Protein 3CUO (pdb70)

Solvent-accessible surface area: 18666 Å² total; per-residue (Å²): 111,92,42,5,62,75,1,88,96,13,4,138,108,0,4,45,12,0,119,6,0,15,64,22,56,26,1,16,1,0,1,9,2,10,80,47,96,35,11,12,22,20,42,1,26,29,17,6,70,48,65,68,80,28,0,45,96,17,0,35,107,0,93,115,95,27,0,1,46,36,121,199,62,101,113,76,70,33,11,21,29,137,48,142,10,0,53,32,0,1,44,16,0,42,125,54,48,90,80,97,46,0,38,72,2,22,38,20,5,125,123,0,2,58,9,0,109,5,0,14,70,33,68,32,0,12,0,0,0,20,0,16,85,32,121,22,8,38,35,53,61,0,31,170,31,6,69,46,70,72,89,29,0,59,94,24,1,41,138,0,95,116,95,29,4,2,58,42,77,197,66,102,152,100,63,32,23,22,25,124,49,123,8,0,33,34,0,1,44,14,0,38,117,52,58,93,191,46,61,91,18,119,28,20,4,108,26,8,5,28,18,0,121,15,0,22,64,56,94,22,0,5,0,0,19,29,2,17,74,60,98,37,14,28,29,51,64,0,22,174,60,1,59,33,68,66,86,25,0,58,77,7,0,30,109,0,25,53,39,16,0,3,50,29,120,173,81,96,151,173,45,44,17,9,14,110,46,125,1,0,53,33,0,0,56,20,1,106,135,64,75,190,52,72,139,84,77,63,24,3,118,101,1,8,58,18,0,118,24,0,5,85,33,92,27,0,15,0,0,19,38,0,36,64,56,113,30,9,20,27,42,60,0,20,179,58,14,74,24,68,66,103,15,0,64,111,36,0,35,158,0,88,110,84,21,5,0,51,31,139,161,77,72,152,137,88,30,16,35,18,131,46,138,1,0,42,33,0,4,62,28,12,105,147,60

B-factor: mean 52.12, std 10.71, range [20.66, 84.92]

Structure (mmCIF, N/CA/C/O backbone):
data_3CUO
#
_entry.id   3CUO
#
_cell.length_a   39.994
_cell.length_b   39.632
_cell.length_c   56.279
_cell.angle_alpha   95.93
_cell.angle_beta   95.78
_cell.angle_gamma   97.41
#
_symmetry.space_group_name_H-M   'P 1'
#
loop_
_entity.id
_entity.type
_entity.pdbx_description
1 polymer 'Uncharacterized HTH-type transcriptional regulator ygaV'
2 water water
#
loop_
_atom_site.group_PDB
_atom_site.id
_atom_site.type_symbol
_atom_site.label_atom_id
_atom_site.label_alt_id
_atom_site.label_comp_id
_atom_site.label_asym_id
_atom_site.label_entity_id
_atom_site.label_seq_id
_atom_site.pdbx_PDB_ins_code
_atom_site.Cartn_x
_atom_site.Cartn_y
_atom_site.Cartn_z
_atom_site.occupancy
_atom_site.B_iso_or_equiv
_atom_site.auth_seq_id
_atom_site.auth_comp_id
_atom_site.auth_asym_id
_atom_site.auth_atom_id
_atom_site.pdbx_PDB_model_num
ATOM 1 N N . MET A 1 1 ? 3.488 -13.684 8.945 1.00 55.72 1 MET A N 1
ATOM 2 C CA . MET A 1 1 ? 4.139 -13.624 10.327 1.00 56.90 1 MET A CA 1
ATOM 3 C C . MET A 1 1 ? 5.606 -13.109 10.272 1.00 56.34 1 MET A C 1
ATOM 4 O O . MET A 1 1 ? 5.996 -12.220 11.043 1.00 56.19 1 MET A O 1
ATOM 9 N N . THR A 1 2 ? 6.377 -13.603 9.308 1.00 56.02 2 THR A N 1
ATOM 10 C CA . THR A 1 2 ? 7.709 -13.075 9.033 1.00 55.96 2 THR A CA 1
ATOM 11 C C . THR A 1 2 ? 7.661 -11.642 8.549 1.00 55.91 2 THR A C 1
ATOM 12 O O . THR A 1 2 ? 8.509 -10.822 8.965 1.00 56.25 2 THR A O 1
ATOM 16 N N . GLU A 1 3 ? 6.702 -11.317 7.663 1.00 54.22 3 GLU A N 1
ATOM 17 C CA . GLU A 1 3 ? 6.581 -9.946 7.211 1.00 53.64 3 GLU A CA 1
ATOM 18 C C . GLU A 1 3 ? 6.241 -9.073 8.392 1.00 52.03 3 GLU A C 1
ATOM 19 O O . GLU A 1 3 ? 6.726 -7.944 8.518 1.00 50.94 3 GLU A O 1
ATOM 25 N N . LEU A 1 4 ? 5.344 -9.577 9.232 1.00 50.27 4 LEU A N 1
ATOM 26 C CA . LEU A 1 4 ? 4.922 -8.834 10.393 1.00 50.10 4 LEU A CA 1
ATOM 27 C C . LEU A 1 4 ? 6.124 -8.577 11.307 1.00 50.27 4 LEU A C 1
ATOM 28 O O . LEU A 1 4 ? 6.307 -7.455 11.798 1.00 50.06 4 LEU A O 1
ATOM 33 N N . ALA A 1 5 ? 6.925 -9.615 11.559 1.00 50.76 5 ALA A N 1
ATOM 34 C CA . ALA A 1 5 ? 8.071 -9.512 12.456 1.00 51.70 5 ALA A CA 1
ATOM 35 C C . ALA A 1 5 ? 9.156 -8.535 11.905 1.00 53.00 5 ALA A C 1
ATOM 36 O O . ALA A 1 5 ? 9.795 -7.766 12.651 1.00 53.84 5 ALA A O 1
ATOM 38 N N . GLN A 1 6 ? 9.325 -8.479 10.585 1.00 53.31 6 GLN A N 1
ATOM 39 C CA . GLN A 1 6 ? 10.361 -7.597 10.036 1.00 53.52 6 GLN A CA 1
ATOM 40 C C . GLN A 1 6 ? 9.927 -6.149 10.042 1.00 52.63 6 GLN A C 1
ATOM 41 O O . GLN A 1 6 ? 10.748 -5.256 10.288 1.00 52.54 6 GLN A O 1
ATOM 47 N N . LEU A 1 7 ? 8.636 -5.900 9.822 1.00 49.14 7 LEU A N 1
ATOM 48 C CA . LEU A 1 7 ? 8.219 -4.569 9.614 1.00 48.59 7 LEU A CA 1
ATOM 49 C C . LEU A 1 7 ? 7.514 -3.942 10.765 1.00 47.24 7 LEU A C 1
ATOM 50 O O . LEU A 1 7 ? 7.260 -2.736 10.734 1.00 46.45 7 LEU A O 1
ATOM 55 N N . GLN A 1 8 ? 7.092 -4.704 11.764 1.00 46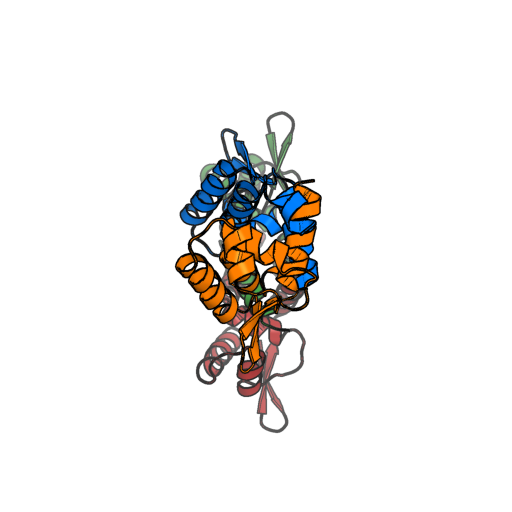.42 8 GLN A N 1
ATOM 56 C CA . GLN A 1 8 ? 6.176 -4.097 12.719 1.00 47.17 8 GLN A CA 1
ATOM 57 C C . GLN A 1 8 ? 6.777 -2.959 13.505 1.00 47.09 8 GLN A C 1
ATOM 58 O O . GLN A 1 8 ? 6.099 -1.963 13.773 1.00 48.09 8 GLN A O 1
ATOM 64 N N . ALA A 1 9 ? 8.050 -3.078 13.877 1.00 47.88 9 ALA A N 1
ATOM 65 C CA . ALA A 1 9 ? 8.729 -1.973 14.586 1.00 48.24 9 ALA A CA 1
ATOM 66 C C . ALA A 1 9 ? 8.880 -0.728 13.727 1.00 48.76 9 ALA A C 1
ATOM 67 O O . ALA A 1 9 ? 9.204 0.323 14.245 1.00 48.40 9 ALA A O 1
ATOM 69 N N . SER A 1 10 ? 8.628 -0.845 12.418 1.00 48.39 10 SER A N 1
ATOM 70 C CA . SER A 1 10 ? 8.778 0.252 11.444 1.00 47.65 10 SER A CA 1
ATOM 71 C C . SER A 1 10 ? 7.468 0.740 10.860 1.00 47.44 10 SER A C 1
ATOM 72 O O . SER A 1 10 ? 7.443 1.611 9.931 1.00 46.24 10 SER A O 1
ATOM 75 N N . ALA A 1 11 ? 6.382 0.160 11.345 1.00 46.95 11 ALA A N 1
ATOM 76 C CA . ALA A 1 11 ? 5.073 0.343 10.703 1.00 46.50 11 ALA A CA 1
ATOM 77 C C . ALA A 1 11 ? 4.603 1.786 10.830 1.00 45.66 11 ALA A C 1
ATOM 78 O O . ALA A 1 11 ? 3.959 2.285 9.974 1.00 41.44 11 ALA A O 1
ATOM 80 N N . GLU A 1 12 ? 5.015 2.491 11.884 1.00 45.96 12 GLU A N 1
ATOM 81 C CA . GLU A 1 12 ? 4.546 3.841 12.069 1.00 48.54 12 GLU A CA 1
ATOM 82 C C . GLU A 1 12 ? 5.324 4.765 11.097 1.00 48.16 12 GLU A C 1
ATOM 83 O O . GLU A 1 12 ? 4.757 5.673 10.477 1.00 46.91 12 GLU A O 1
ATOM 89 N N . GLN A 1 13 ? 6.608 4.495 10.920 1.00 48.20 13 GLN A N 1
ATOM 90 C CA . GLN A 1 13 ? 7.354 5.272 9.969 1.00 49.09 13 GLN A CA 1
ATOM 91 C C . GLN A 1 13 ? 7.001 4.909 8.509 1.00 47.06 13 GLN A C 1
ATOM 92 O O . GLN A 1 13 ? 6.948 5.777 7.661 1.00 46.48 13 GLN A O 1
ATOM 98 N N . ALA A 1 14 ? 6.838 3.617 8.241 1.00 45.09 14 ALA A N 1
ATOM 99 C CA . ALA A 1 14 ? 6.383 3.144 6.959 1.00 44.68 14 ALA A CA 1
ATOM 100 C C . ALA A 1 14 ? 5.033 3.805 6.560 1.00 42.74 14 ALA A C 1
ATOM 101 O O . ALA A 1 14 ? 4.924 4.254 5.469 1.00 43.13 14 ALA A O 1
ATOM 103 N N . ALA A 1 15 ? 4.021 3.802 7.436 1.00 41.94 15 ALA A N 1
ATOM 104 C CA . ALA A 1 15 ? 2.739 4.437 7.208 1.00 42.16 15 ALA A CA 1
ATOM 105 C C . ALA A 1 15 ? 2.823 5.926 6.920 1.00 41.26 15 ALA A C 1
ATOM 106 O O . ALA A 1 15 ? 2.067 6.481 6.080 1.00 42.66 15 ALA A O 1
ATOM 108 N N . ALA A 1 16 ? 3.673 6.599 7.679 1.00 42.55 16 ALA A N 1
ATOM 109 C CA . ALA A 1 16 ? 3.978 8.002 7.503 1.00 41.35 16 ALA A CA 1
ATOM 110 C C . ALA A 1 16 ? 4.590 8.324 6.128 1.00 41.71 16 ALA A C 1
ATOM 111 O O . ALA A 1 16 ? 4.237 9.302 5.504 1.00 41.57 16 ALA A O 1
ATOM 113 N N . LEU A 1 17 ? 5.551 7.514 5.697 1.00 41.41 17 LEU A N 1
ATOM 114 C CA . LEU A 1 17 ? 6.109 7.631 4.383 1.00 40.80 17 LEU A CA 1
ATOM 115 C C . LEU A 1 17 ? 5.026 7.466 3.304 1.00 39.58 17 LEU A C 1
ATOM 116 O O . LEU A 1 17 ? 4.917 8.281 2.407 1.00 36.82 17 LEU A O 1
ATOM 121 N N . LEU A 1 18 ? 4.192 6.428 3.398 1.00 39.10 18 LEU A N 1
ATOM 122 C CA . LEU A 1 18 ? 3.168 6.213 2.418 1.00 39.37 18 LEU A CA 1
ATOM 123 C C . LEU A 1 18 ? 2.171 7.360 2.448 1.00 39.59 18 LEU A C 1
ATOM 124 O O . LEU A 1 18 ? 1.713 7.866 1.427 1.00 40.05 18 LEU A O 1
ATOM 129 N N . LYS A 1 19 ? 1.849 7.828 3.625 1.00 42.21 19 LYS A N 1
ATOM 130 C CA . LYS A 1 19 ? 0.884 8.923 3.714 1.00 42.71 19 LYS A CA 1
ATOM 131 C C . LYS A 1 19 ? 1.391 10.199 3.061 1.00 43.69 19 LYS A C 1
ATOM 132 O O . LYS A 1 19 ? 0.620 10.878 2.361 1.00 43.74 19 LYS A O 1
ATOM 138 N N . ALA A 1 20 ? 2.696 10.514 3.241 1.00 42.67 20 ALA A N 1
ATOM 139 C CA . ALA A 1 20 ? 3.269 11.671 2.591 1.00 42.32 20 ALA A CA 1
ATOM 140 C C . ALA A 1 20 ? 3.312 11.604 1.060 1.00 42.14 20 ALA A C 1
ATOM 141 O O . ALA A 1 20 ? 3.393 12.631 0.385 1.00 42.60 20 ALA A O 1
ATOM 143 N N . MET A 1 21 ? 3.381 10.399 0.515 1.00 42.12 21 MET A N 1
ATOM 144 C CA . MET A 1 21 ? 3.431 10.212 -0.902 1.00 40.94 21 MET A CA 1
ATOM 145 C C . MET A 1 21 ? 2.010 10.043 -1.477 1.00 43.04 21 MET A C 1
ATOM 146 O O . MET A 1 21 ? 1.867 10.008 -2.674 1.00 44.38 21 MET A O 1
ATOM 151 N N . SER A 1 22 ? 0.971 9.944 -0.648 1.00 42.31 22 SER A N 1
ATOM 152 C CA . SER A 1 22 ? -0.374 9.515 -1.121 1.00 41.85 22 SER A CA 1
ATOM 153 C C . SER A 1 22 ? -1.261 10.576 -1.745 1.00 43.12 22 SER A C 1
ATOM 154 O O . SER A 1 22 ? -2.456 10.580 -1.533 1.00 42.23 22 SER A O 1
ATOM 157 N N . HIS A 1 23 ? -0.660 11.439 -2.572 1.00 43.51 23 HIS A N 1
ATOM 158 C CA . HIS A 1 23 ? -1.362 12.492 -3.318 1.00 43.33 23 HIS A CA 1
ATOM 159 C C . HIS A 1 23 ? -0.862 12.379 -4.745 1.00 43.43 23 HIS A C 1
ATOM 160 O O . HIS A 1 23 ? 0.317 12.100 -4.938 1.00 42.36 23 HIS A O 1
ATOM 167 N N . PRO A 1 24 ? -1.791 12.405 -5.740 1.00 42.61 24 PRO A N 1
ATOM 168 C CA . PRO A 1 24 ? -1.331 12.187 -7.090 1.00 42.81 24 PRO A CA 1
ATOM 169 C C . PRO A 1 24 ? -0.289 13.203 -7.593 1.00 41.27 24 PRO A C 1
ATOM 170 O O . PRO A 1 24 ? 0.627 12.846 -8.321 1.00 41.70 24 PRO A O 1
ATOM 174 N N . LYS A 1 25 ? -0.467 14.459 -7.253 1.00 41.62 25 LYS A N 1
ATOM 175 C CA . LYS A 1 25 ? 0.418 15.511 -7.713 1.00 41.23 25 LYS A CA 1
ATOM 176 C C . LYS A 1 25 ? 1.778 15.415 -6.994 1.00 40.76 25 LYS A C 1
ATOM 177 O O . LYS A 1 25 ? 2.804 15.707 -7.589 1.00 40.51 25 LYS A O 1
ATOM 183 N N . ARG A 1 26 ? 1.770 14.971 -5.736 1.00 40.61 26 ARG A N 1
ATOM 184 C CA . ARG A 1 26 ? 3.011 14.642 -5.047 1.00 40.05 26 ARG A CA 1
ATOM 185 C C . ARG A 1 26 ? 3.746 13.486 -5.738 1.00 37.99 26 ARG A C 1
ATOM 186 O O . ARG A 1 26 ? 4.924 13.524 -5.865 1.00 36.39 26 ARG A O 1
ATOM 194 N N . LEU A 1 27 ? 3.044 12.496 -6.266 1.00 38.06 27 LEU A N 1
ATOM 195 C CA . LEU A 1 27 ? 3.715 11.450 -7.025 1.00 38.65 27 LEU A CA 1
ATOM 196 C C . LEU A 1 27 ? 4.321 11.959 -8.296 1.00 39.30 27 LEU A C 1
ATOM 197 O O . LEU A 1 27 ? 5.418 11.547 -8.644 1.00 42.80 27 LEU A O 1
ATOM 202 N N . LEU A 1 28 ? 3.618 12.810 -9.017 1.00 39.50 28 LEU A N 1
ATOM 203 C CA . LEU A 1 28 ? 4.199 13.416 -10.254 1.00 39.65 28 LEU A CA 1
ATOM 204 C C . LEU A 1 28 ? 5.426 14.213 -9.933 1.00 38.89 28 LEU A C 1
ATOM 205 O O . LEU A 1 28 ? 6.450 14.137 -10.621 1.00 41.63 28 LEU A O 1
ATOM 210 N N . ILE A 1 29 ? 5.368 14.942 -8.833 1.00 38.94 29 ILE A N 1
ATOM 211 C CA . ILE A 1 29 ? 6.548 15.740 -8.347 1.00 38.71 29 ILE A CA 1
ATOM 212 C C . ILE A 1 29 ? 7.747 14.847 -8.116 1.00 39.18 29 ILE A C 1
ATOM 213 O O . ILE A 1 29 ? 8.892 15.129 -8.609 1.00 41.07 29 ILE A O 1
ATOM 218 N N . LEU A 1 30 ? 7.532 13.816 -7.320 1.00 40.27 30 LEU A N 1
ATOM 219 C CA . LEU A 1 30 ? 8.580 12.822 -6.995 1.00 41.61 30 LEU A CA 1
ATOM 220 C C . LEU A 1 30 ? 9.071 12.102 -8.228 1.00 42.80 30 LEU A C 1
ATOM 221 O O . LEU A 1 30 ? 10.258 11.942 -8.361 1.00 44.72 30 LEU A O 1
ATOM 226 N N . CYS A 1 31 ? 8.190 11.789 -9.190 1.00 46.47 31 CYS A N 1
ATOM 227 C CA . CYS A 1 31 ? 8.645 11.246 -10.484 1.00 47.33 31 CYS A CA 1
ATOM 228 C C . CYS A 1 31 ? 9.518 12.225 -11.239 1.00 48.77 31 CYS A C 1
ATOM 229 O O . CYS A 1 31 ? 10.571 11.826 -11.768 1.00 50.34 31 CYS A O 1
ATOM 232 N N . MET A 1 32 ? 9.057 13.482 -11.370 1.00 48.38 32 MET A N 1
ATOM 233 C CA . MET A 1 32 ? 9.876 14.510 -12.010 1.00 47.99 32 MET A CA 1
ATOM 234 C C . MET A 1 32 ? 11.205 14.692 -11.317 1.00 48.33 32 MET A C 1
ATOM 235 O O . MET A 1 32 ? 12.243 14.973 -11.952 1.00 47.83 32 MET A O 1
ATOM 240 N N . LEU A 1 33 ? 11.210 14.621 -9.995 1.00 47.08 33 LEU A N 1
ATOM 241 C CA . LEU A 1 33 ? 12.469 14.821 -9.303 1.00 48.01 33 LEU A CA 1
ATOM 242 C C . LEU A 1 33 ? 13.415 13.643 -9.446 1.00 49.13 33 LEU A C 1
ATOM 243 O O . LEU A 1 33 ? 14.600 13.822 -9.268 1.00 49.71 33 LEU A O 1
ATOM 248 N N . SER A 1 34 ? 12.919 12.430 -9.713 1.00 52.12 34 SER A N 1
ATOM 249 C CA . SER A 1 34 ? 13.823 11.270 -9.836 1.00 54.21 34 SER A CA 1
ATOM 250 C C . SER A 1 34 ? 14.893 11.526 -10.879 1.00 54.90 34 SER A C 1
ATOM 251 O O . SER A 1 34 ? 14.606 11.877 -12.040 1.00 55.78 34 SER A O 1
ATOM 254 N N . GLY A 1 35 ? 16.136 11.364 -10.469 1.00 56.49 35 GLY A N 1
ATOM 255 C CA . GLY A 1 35 ? 17.266 11.558 -11.357 1.00 57.52 35 GLY A CA 1
ATOM 256 C C . GLY A 1 35 ? 17.632 12.999 -11.601 1.00 59.26 35 GLY A C 1
ATOM 257 O O . GLY A 1 35 ? 18.716 13.289 -12.167 1.00 60.58 35 GLY A O 1
ATOM 258 N N . SER A 1 36 ? 16.778 13.924 -11.160 1.00 59.60 36 SER A N 1
ATOM 259 C CA . SER A 1 36 ? 16.835 15.299 -11.669 1.00 59.16 36 SER A CA 1
ATOM 260 C C . SER A 1 36 ? 16.848 16.263 -10.542 1.00 58.26 36 SER A C 1
ATOM 261 O O . SER A 1 36 ? 15.933 17.069 -10.390 1.00 57.87 36 SER A O 1
ATOM 264 N N . PRO A 1 37 ? 17.935 16.234 -9.778 1.00 57.87 37 PRO A N 1
ATOM 265 C CA . PRO A 1 37 ? 18.010 16.985 -8.570 1.00 56.55 37 PRO A CA 1
ATOM 266 C C . PRO A 1 37 ? 18.167 18.441 -8.951 1.00 54.67 37 PRO A C 1
ATOM 267 O O . PRO A 1 37 ? 18.584 18.745 -10.062 1.00 56.81 37 PRO A O 1
ATOM 271 N N . GLY A 1 38 ? 17.810 19.325 -8.042 1.00 51.33 38 GLY A N 1
ATOM 272 C CA . GLY A 1 38 ? 17.901 20.705 -8.266 1.00 48.58 38 GLY A CA 1
ATOM 273 C C . GLY A 1 38 ? 16.849 21.125 -9.263 1.00 46.46 38 GLY A C 1
ATOM 274 O O . GLY A 1 38 ? 17.135 21.850 -10.201 1.00 45.97 38 GLY A O 1
ATOM 275 N N . THR A 1 39 ? 15.616 20.737 -9.020 1.00 45.20 39 THR A N 1
ATOM 276 C CA . THR A 1 39 ? 14.529 21.228 -9.868 1.00 45.05 39 THR A CA 1
ATOM 277 C C . THR A 1 39 ? 13.740 22.300 -9.126 1.00 44.31 39 THR A C 1
ATOM 278 O O . THR A 1 39 ? 13.354 22.129 -7.972 1.00 44.07 39 THR A O 1
ATOM 282 N N . SER A 1 40 ? 13.426 23.362 -9.829 1.00 44.22 40 SER A N 1
ATOM 283 C CA . SER A 1 40 ? 12.674 24.476 -9.260 1.00 45.58 40 SER A CA 1
ATOM 284 C C . SER A 1 40 ? 11.163 24.271 -9.095 1.00 45.03 40 SER A C 1
ATOM 285 O O . SER A 1 40 ? 10.529 23.475 -9.762 1.00 44.74 40 SER A O 1
ATOM 288 N N . ALA A 1 41 ? 10.574 25.013 -8.165 1.00 45.12 41 ALA A N 1
ATOM 289 C CA . ALA A 1 41 ? 9.113 25.027 -8.004 1.00 44.45 41 ALA A CA 1
ATOM 290 C C . ALA A 1 41 ? 8.307 25.387 -9.258 1.00 43.65 41 ALA A C 1
ATOM 291 O O . ALA A 1 41 ? 7.267 24.802 -9.534 1.00 43.73 41 ALA A O 1
ATOM 293 N N . GLY A 1 42 ? 8.748 26.395 -10.014 1.00 43.00 42 GLY A N 1
ATOM 294 C CA . GLY A 1 42 ? 8.076 26.766 -11.238 1.00 43.01 42 GLY A CA 1
ATOM 295 C C . GLY A 1 42 ? 8.000 25.657 -12.284 1.00 41.47 42 GLY A C 1
ATOM 296 O O . GLY A 1 42 ? 7.017 25.528 -12.942 1.00 39.03 42 GLY A O 1
ATOM 297 N N . GLU A 1 43 ? 9.052 24.856 -12.447 1.00 41.71 43 GLU A N 1
ATOM 298 C CA . GLU A 1 43 ? 8.975 23.700 -13.380 1.00 42.95 43 GLU A CA 1
ATOM 299 C C . GLU A 1 43 ? 7.950 22.673 -12.850 1.00 41.76 43 GLU A C 1
ATOM 300 O O . GLU A 1 43 ? 7.124 22.119 -13.595 1.00 43.60 43 GLU A O 1
ATOM 306 N N . LEU A 1 44 ? 7.934 22.480 -11.546 1.00 41.54 44 LEU A N 1
ATOM 307 C CA . LEU A 1 44 ? 7.052 21.453 -10.932 1.00 42.81 44 LEU A CA 1
ATOM 308 C C . LEU A 1 44 ? 5.602 21.941 -10.997 1.00 43.89 44 LEU A C 1
ATOM 309 O O . LEU A 1 44 ? 4.640 21.185 -11.250 1.00 44.42 44 LEU A O 1
ATOM 314 N N . THR A 1 45 ? 5.438 23.247 -10.823 1.00 45.50 45 THR A N 1
ATOM 315 C CA . THR A 1 45 ? 4.139 23.878 -10.946 1.00 45.40 45 THR A CA 1
ATOM 316 C C . THR A 1 45 ? 3.626 23.587 -12.296 1.00 46.72 45 THR A C 1
ATOM 317 O O . THR A 1 45 ? 2.485 23.214 -12.471 1.00 45.86 45 THR A O 1
ATOM 321 N N . ARG A 1 46 ? 4.475 23.775 -13.287 1.00 50.26 46 ARG A N 1
ATOM 322 C CA . ARG A 1 46 ? 4.030 23.551 -14.646 1.00 51.49 46 ARG A CA 1
ATOM 323 C C . ARG A 1 46 ? 3.633 22.126 -14.959 1.00 52.32 46 ARG A C 1
ATOM 324 O O . ARG A 1 46 ? 2.867 21.913 -15.867 1.00 55.08 46 ARG A O 1
ATOM 332 N N . ILE A 1 47 ? 4.169 21.135 -14.244 1.00 52.58 47 ILE A N 1
ATOM 333 C CA . ILE A 1 47 ? 3.894 19.737 -14.557 1.00 52.66 47 ILE A CA 1
ATOM 334 C C . ILE A 1 47 ? 2.791 19.113 -13.682 1.00 52.14 47 ILE A C 1
ATOM 335 O O . ILE A 1 47 ? 2.167 18.163 -14.097 1.00 52.94 47 ILE A O 1
ATOM 340 N N . THR A 1 48 ? 2.545 19.657 -12.495 1.00 51.23 48 THR A N 1
ATOM 341 C CA . THR A 1 48 ? 1.425 19.243 -11.663 1.00 49.93 48 THR A CA 1
ATOM 342 C C . THR A 1 48 ? 0.099 19.832 -12.097 1.00 50.42 48 THR A C 1
ATOM 343 O O . THR A 1 48 ? -0.963 19.326 -11.706 1.00 51.36 48 THR A O 1
ATOM 347 N N . GLY A 1 49 ? 0.148 20.924 -12.853 1.00 49.28 49 GLY A N 1
ATOM 348 C CA . GLY A 1 49 ? -1.047 21.708 -13.167 1.00 49.28 49 GLY A CA 1
ATOM 349 C C . GLY A 1 49 ? -1.573 22.499 -11.963 1.00 48.63 49 GLY A C 1
ATOM 350 O O . GLY A 1 49 ? -2.622 23.124 -12.034 1.00 47.87 49 GLY A O 1
ATOM 351 N N . LEU A 1 50 ? -0.862 22.475 -10.846 1.00 48.55 50 LEU A N 1
ATOM 352 C CA . LEU A 1 50 ? -1.254 23.245 -9.665 1.00 47.91 50 LEU A CA 1
ATOM 353 C C . LEU A 1 50 ? -0.738 24.640 -9.685 1.00 47.38 50 LEU A C 1
ATOM 354 O O . LEU A 1 50 ? 0.181 24.957 -10.448 1.00 47.00 50 LEU A O 1
ATOM 359 N N . SER A 1 51 ? -1.279 25.451 -8.765 1.00 46.48 51 SER A N 1
ATOM 360 C CA . SER A 1 51 ? -0.898 26.844 -8.597 1.00 45.74 51 SER A CA 1
ATOM 361 C C . SER A 1 51 ? 0.527 26.842 -8.042 1.00 45.38 51 SER A C 1
ATOM 362 O O . SER A 1 51 ? 0.977 25.818 -7.479 1.00 42.38 51 SER A O 1
ATOM 365 N N . ALA A 1 52 ? 1.218 27.954 -8.172 1.00 44.15 52 ALA A N 1
ATOM 366 C CA . ALA A 1 52 ? 2.585 28.043 -7.720 1.00 44.82 52 ALA A CA 1
ATOM 367 C C . ALA A 1 52 ? 2.609 27.868 -6.240 1.00 44.78 52 ALA A C 1
ATOM 368 O O . ALA A 1 52 ? 3.467 27.191 -5.699 1.00 43.20 52 ALA A O 1
ATOM 370 N N . SER A 1 53 ? 1.653 28.498 -5.573 1.00 44.21 53 SER A N 1
ATOM 371 C CA . SER A 1 53 ? 1.595 28.424 -4.133 1.00 44.02 53 SER A CA 1
ATOM 372 C C . SER A 1 53 ? 1.314 26.999 -3.635 1.00 42.38 53 SER A C 1
ATOM 373 O O . SER A 1 53 ? 1.983 26.542 -2.716 1.00 41.51 53 SER A O 1
ATOM 376 N N . ALA A 1 54 ? 0.382 26.284 -4.269 1.00 42.08 54 ALA A N 1
ATOM 377 C CA . ALA A 1 54 ? -0.005 24.936 -3.908 1.00 41.67 54 ALA A CA 1
ATOM 378 C C . ALA A 1 54 ? 1.177 23.983 -4.084 1.00 42.24 54 ALA A C 1
ATOM 379 O O . ALA A 1 54 ? 1.411 23.149 -3.241 1.00 42.09 54 ALA A O 1
ATOM 381 N N . THR A 1 55 ? 1.946 24.151 -5.149 1.00 42.15 55 THR A N 1
ATOM 382 C CA . THR A 1 55 ? 3.144 23.368 -5.384 1.00 42.36 55 THR A CA 1
ATOM 383 C C . THR A 1 55 ? 4.137 23.571 -4.292 1.00 41.66 55 THR A C 1
ATOM 384 O O . THR A 1 55 ? 4.669 22.623 -3.736 1.00 42.28 55 THR A O 1
ATOM 388 N N . SER A 1 56 ? 4.392 24.829 -3.944 1.00 42.81 56 SER A N 1
ATOM 389 C CA . SER A 1 56 ? 5.365 25.131 -2.902 1.00 43.45 56 SER A CA 1
ATOM 390 C C . SER A 1 56 ? 4.945 24.601 -1.537 1.00 42.88 56 SER A C 1
ATOM 391 O O . SER A 1 56 ? 5.799 24.171 -0.739 1.00 41.65 56 SER A O 1
ATOM 394 N N . GLN A 1 57 ? 3.636 24.574 -1.267 1.00 42.39 57 GLN A N 1
ATOM 395 C CA . GLN A 1 57 ? 3.143 23.978 -0.009 1.00 43.08 57 GLN A CA 1
ATOM 396 C C . GLN A 1 57 ? 3.347 22.502 0.018 1.00 41.22 57 GLN A C 1
ATOM 397 O O . GLN A 1 57 ? 3.742 22.013 1.024 1.00 40.87 57 GLN A O 1
ATOM 403 N N . HIS A 1 58 ? 3.027 21.792 -1.060 1.00 39.75 58 HIS A N 1
ATOM 404 C CA . HIS A 1 58 ? 3.313 20.354 -1.151 1.00 39.86 58 HIS A CA 1
ATOM 405 C C . HIS A 1 58 ? 4.835 20.144 -0.927 1.00 38.27 58 HIS A C 1
ATOM 406 O O . HIS A 1 58 ? 5.244 19.336 -0.126 1.00 39.92 58 HIS A O 1
ATOM 413 N N . LEU A 1 59 ? 5.662 20.880 -1.631 1.00 38.10 59 LEU A N 1
ATOM 414 C CA . LEU A 1 59 ? 7.127 20.752 -1.447 1.00 38.92 59 LEU A CA 1
ATOM 415 C C . LEU A 1 59 ? 7.625 20.932 -0.006 1.00 38.41 59 LEU A C 1
ATOM 416 O O . LEU A 1 59 ? 8.467 20.155 0.444 1.00 39.79 59 LEU A O 1
ATOM 421 N N . ALA A 1 60 ? 7.135 21.974 0.673 1.00 39.36 60 ALA A N 1
ATOM 422 C CA . ALA A 1 60 ? 7.498 22.282 2.071 1.00 40.85 60 ALA A CA 1
ATOM 423 C C . ALA A 1 60 ? 7.084 21.185 2.983 1.00 40.70 60 ALA A C 1
ATOM 424 O O . ALA A 1 60 ? 7.863 20.714 3.829 1.00 39.39 60 ALA A O 1
ATOM 426 N N . ARG A 1 61 ? 5.874 20.663 2.752 1.00 40.79 61 ARG A N 1
ATOM 427 C CA . ARG A 1 61 ? 5.417 19.551 3.543 1.00 41.35 61 ARG A CA 1
ATOM 428 C C . ARG A 1 61 ? 6.219 18.271 3.270 1.00 39.80 61 ARG A C 1
ATOM 429 O O . ARG A 1 61 ? 6.553 17.583 4.203 1.00 39.88 61 ARG A O 1
ATOM 437 N N . MET A 1 62 ? 6.528 17.947 2.021 1.00 38.29 62 MET A N 1
ATOM 438 C CA . MET A 1 62 ? 7.333 16.762 1.754 1.00 39.19 62 MET A CA 1
ATOM 439 C C . MET A 1 62 ? 8.761 16.876 2.318 1.00 37.33 62 MET A C 1
ATOM 440 O O . MET A 1 62 ? 9.341 15.895 2.739 1.00 36.72 62 MET A O 1
ATOM 445 N N . ARG A 1 63 ? 9.306 18.078 2.341 1.00 37.54 63 ARG A N 1
ATOM 446 C CA . ARG A 1 63 ? 10.659 18.317 2.938 1.00 38.36 63 ARG A CA 1
ATOM 447 C C . ARG A 1 63 ? 10.592 18.047 4.431 1.00 39.21 63 ARG A C 1
ATOM 448 O O . ARG A 1 63 ? 11.432 17.360 4.987 1.00 38.15 63 ARG A O 1
ATOM 456 N N . ASP A 1 64 ? 9.587 18.635 5.070 1.00 41.48 64 ASP A N 1
ATOM 457 C CA . ASP A 1 64 ? 9.294 18.384 6.486 1.00 43.46 64 ASP A CA 1
ATOM 458 C C . ASP A 1 64 ? 9.070 16.928 6.818 1.00 43.17 64 ASP A C 1
ATOM 459 O O . ASP A 1 64 ? 9.410 16.527 7.874 1.00 44.04 64 ASP A O 1
ATOM 464 N N . GLU A 1 65 ? 8.552 16.155 5.887 1.00 43.83 65 GLU A N 1
ATOM 465 C CA . GLU A 1 65 ? 8.373 14.732 6.072 1.00 44.02 65 GLU A CA 1
ATOM 466 C C . GLU A 1 65 ? 9.595 13.856 5.685 1.00 43.21 65 GLU A C 1
ATOM 467 O O . GLU A 1 65 ? 9.567 12.615 5.834 1.00 42.16 65 GLU A O 1
ATOM 473 N N . GLY A 1 66 ? 10.663 14.490 5.194 1.00 40.51 66 GLY A N 1
ATOM 474 C CA . GLY A 1 66 ? 11.941 13.825 4.984 1.00 39.18 66 GLY A CA 1
ATOM 475 C C . GLY A 1 66 ? 12.117 13.266 3.610 1.00 38.51 66 GLY A C 1
ATOM 476 O O . GLY A 1 66 ? 13.132 12.669 3.336 1.00 38.64 66 GLY A O 1
ATOM 477 N N . LEU A 1 67 ? 11.143 13.506 2.719 1.00 37.64 67 LEU A N 1
ATOM 478 C CA . LEU A 1 67 ? 11.150 12.943 1.391 1.00 38.26 67 LEU A CA 1
ATOM 479 C C . LEU A 1 67 ? 12.116 13.666 0.447 1.00 38.58 67 LEU A C 1
ATOM 480 O O . LEU A 1 67 ? 12.699 13.052 -0.427 1.00 39.59 67 LEU A O 1
ATOM 485 N N . ILE A 1 68 ? 12.187 14.983 0.574 1.00 38.53 68 ILE A N 1
ATOM 486 C CA . ILE A 1 68 ? 12.946 15.798 -0.386 1.00 38.17 68 ILE A CA 1
ATOM 487 C C . ILE A 1 68 ? 13.792 16.766 0.411 1.00 36.68 68 ILE A C 1
ATOM 488 O O . ILE A 1 68 ? 13.549 16.995 1.590 1.00 37.81 68 ILE A O 1
ATOM 493 N N . ASP A 1 69 ? 14.852 17.279 -0.181 1.00 36.90 69 ASP A N 1
ATOM 494 C CA . ASP A 1 69 ? 15.465 18.426 0.392 1.00 36.58 69 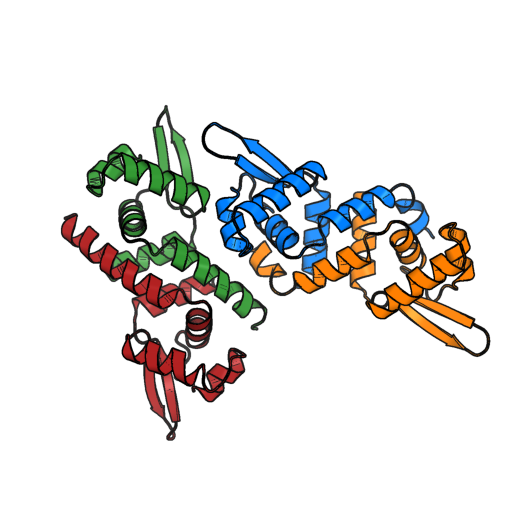ASP A CA 1
ATOM 495 C C . ASP A 1 69 ? 15.585 19.567 -0.585 1.00 35.87 69 ASP A C 1
ATOM 496 O O . ASP A 1 69 ? 15.182 19.437 -1.745 1.00 36.89 69 ASP A O 1
ATOM 501 N N . SER A 1 70 ? 16.086 20.702 -0.098 1.00 34.67 70 SER A N 1
ATOM 502 C CA . SER A 1 70 ? 16.100 21.905 -0.870 1.00 34.97 70 SER A CA 1
ATOM 503 C C . SER A 1 70 ? 17.442 22.625 -0.769 1.00 34.77 70 SER A C 1
ATOM 504 O O . SER A 1 70 ? 18.190 22.526 0.231 1.00 33.89 70 SER A O 1
ATOM 507 N N . GLN A 1 71 ? 17.769 23.339 -1.846 1.00 36.81 71 GLN A N 1
ATOM 508 C CA . GLN A 1 71 ? 18.942 24.207 -1.886 1.00 36.70 71 GLN A CA 1
ATOM 509 C C . GLN A 1 71 ? 18.528 25.587 -2.289 1.00 37.15 71 GLN A C 1
ATOM 510 O O . GLN A 1 71 ? 17.870 25.730 -3.315 1.00 37.09 71 GLN A O 1
ATOM 516 N N . ARG A 1 72 ? 18.931 26.597 -1.525 1.00 38.31 72 ARG A N 1
ATOM 517 C CA . ARG A 1 72 ? 18.475 27.970 -1.675 1.00 39.24 72 ARG A CA 1
ATOM 518 C C . ARG A 1 72 ? 19.649 28.937 -1.878 1.00 39.18 72 ARG A C 1
ATOM 519 O O . ARG A 1 72 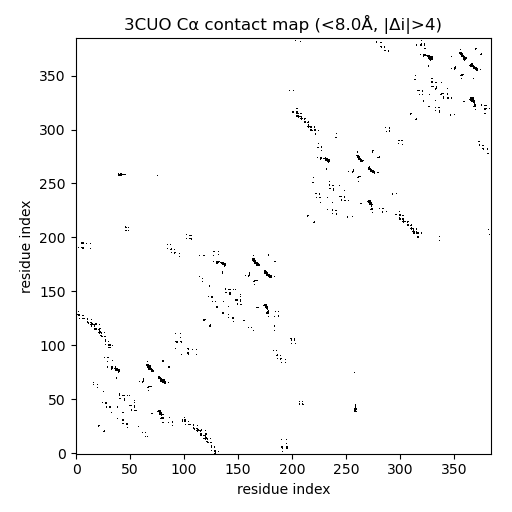? 20.660 28.865 -1.186 1.00 36.16 72 ARG A O 1
ATOM 527 N N . ASP A 1 73 ? 19.465 29.854 -2.801 1.00 39.53 73 ASP A N 1
ATOM 528 C CA . ASP A 1 73 ? 20.406 30.980 -2.994 1.00 41.22 73 ASP A CA 1
ATOM 529 C C . ASP A 1 73 ? 19.588 32.266 -3.102 1.00 42.12 73 ASP A C 1
ATOM 530 O O . ASP A 1 73 ? 18.393 32.263 -2.793 1.00 43.10 73 ASP A O 1
ATOM 535 N N . ALA A 1 74 ? 20.198 33.359 -3.519 1.00 42.48 74 ALA A N 1
ATOM 536 C CA . ALA A 1 74 ? 19.481 34.644 -3.600 1.00 43.99 74 ALA A CA 1
ATOM 537 C C . ALA A 1 74 ? 18.350 34.611 -4.594 1.00 45.63 74 ALA A C 1
ATOM 538 O O . ALA A 1 74 ? 17.417 35.389 -4.464 1.00 48.30 74 ALA A O 1
ATOM 540 N N . GLN A 1 75 ? 18.412 33.723 -5.583 1.00 46.23 75 GLN A N 1
ATOM 541 C CA . GLN A 1 75 ? 17.489 33.773 -6.680 1.00 46.45 75 GLN A CA 1
ATOM 542 C C . GLN A 1 75 ? 16.379 32.729 -6.624 1.00 46.40 75 GLN A C 1
ATOM 543 O O . GLN A 1 75 ? 15.258 33.017 -7.027 1.00 47.47 75 GLN A O 1
ATOM 549 N N . ARG A 1 76 ? 16.685 31.514 -6.169 1.00 44.30 76 ARG A N 1
ATOM 550 C CA . ARG A 1 76 ? 15.769 30.392 -6.289 1.00 44.88 76 ARG A CA 1
ATOM 551 C C . ARG A 1 76 ? 16.030 29.320 -5.223 1.00 41.08 76 ARG A C 1
ATOM 552 O O . ARG A 1 76 ? 17.074 29.334 -4.568 1.00 37.28 76 ARG A O 1
ATOM 560 N N . ILE A 1 77 ? 15.026 28.470 -5.056 1.00 38.92 77 ILE A N 1
ATOM 561 C CA . ILE A 1 77 ? 15.086 27.233 -4.294 1.00 40.23 77 ILE A CA 1
ATOM 562 C C . ILE A 1 77 ? 14.880 26.115 -5.273 1.00 37.83 77 ILE A C 1
ATOM 563 O O . ILE A 1 77 ? 13.923 26.137 -6.092 1.00 37.94 77 ILE A O 1
ATOM 568 N N . LEU A 1 78 ? 15.723 25.110 -5.138 1.00 36.32 78 LEU A N 1
ATOM 569 C CA . LEU A 1 78 ? 15.685 23.912 -5.941 1.00 37.43 78 LEU A CA 1
ATOM 570 C C . LEU A 1 78 ? 15.521 22.702 -5.018 1.00 38.02 78 LEU A C 1
ATOM 571 O O . LEU A 1 78 ? 16.077 22.678 -3.939 1.00 36.38 78 LEU A O 1
ATOM 576 N N . TYR A 1 79 ? 14.824 21.672 -5.511 1.00 37.50 79 TYR A N 1
ATOM 577 C CA . TYR A 1 79 ? 14.443 20.551 -4.776 1.00 38.40 79 TYR A CA 1
ATOM 578 C C . TYR A 1 79 ? 15.005 19.269 -5.412 1.00 39.32 79 TYR A C 1
ATOM 579 O O . TYR A 1 79 ? 15.152 19.179 -6.644 1.00 39.82 79 TYR A O 1
ATOM 588 N N . SER A 1 80 ? 15.290 18.301 -4.552 1.00 38.71 80 SER A N 1
ATOM 589 C CA . SER A 1 80 ? 15.804 16.991 -4.936 1.00 39.76 80 SER A CA 1
ATOM 590 C C . SER A 1 80 ? 15.250 15.896 -3.987 1.00 39.65 80 SER A C 1
ATOM 591 O O . SER A 1 80 ? 14.865 16.154 -2.827 1.00 37.14 80 SER A O 1
ATOM 594 N N . ILE A 1 81 ? 15.219 14.651 -4.465 1.00 40.38 81 ILE A N 1
ATOM 595 C CA . ILE A 1 81 ? 14.845 13.538 -3.600 1.00 41.46 81 ILE A CA 1
ATOM 596 C C . ILE A 1 81 ? 15.931 13.321 -2.606 1.00 43.48 81 ILE A C 1
ATOM 597 O O . ILE A 1 81 ? 17.057 13.295 -2.986 1.00 46.35 81 ILE A O 1
ATOM 602 N N . LYS A 1 82 ? 15.545 13.228 -1.328 1.00 43.84 82 LYS A N 1
ATOM 603 C CA . LYS A 1 82 ? 16.406 12.948 -0.203 1.00 44.53 82 LYS A CA 1
ATOM 604 C C . LYS A 1 82 ? 16.314 11.480 0.231 1.00 43.97 82 LYS A C 1
ATOM 605 O O . LYS A 1 82 ? 17.308 10.827 0.352 1.00 42.90 82 LYS A O 1
ATOM 611 N N . ASN A 1 83 ? 15.096 10.989 0.470 1.00 44.91 83 ASN A N 1
ATOM 612 C CA . ASN A 1 83 ? 14.876 9.635 1.008 1.00 44.92 83 ASN A CA 1
ATOM 613 C C . ASN A 1 83 ? 14.896 8.629 -0.138 1.00 45.86 83 ASN A C 1
ATOM 614 O O . ASN A 1 83 ? 14.014 8.636 -1.009 1.00 45.65 83 ASN A O 1
ATOM 619 N N . GLU A 1 84 ? 15.847 7.718 -0.144 1.00 45.99 84 GLU A N 1
ATOM 620 C CA . GLU A 1 84 ? 15.915 6.781 -1.235 1.00 47.67 84 GLU A CA 1
ATOM 621 C C . GLU A 1 84 ? 14.755 5.789 -1.238 1.00 46.69 84 GLU A C 1
ATOM 622 O O . GLU A 1 84 ? 14.476 5.273 -2.274 1.00 47.17 84 GLU A O 1
ATOM 628 N N . ALA A 1 85 ? 14.102 5.549 -0.091 1.00 44.86 85 ALA A N 1
ATOM 629 C CA . ALA A 1 85 ? 12.852 4.821 -0.032 1.00 45.01 85 ALA A CA 1
ATOM 630 C C . ALA A 1 85 ? 11.796 5.318 -1.036 1.00 44.00 85 ALA A C 1
ATOM 631 O O . ALA A 1 85 ? 10.954 4.551 -1.478 1.00 43.35 85 ALA A O 1
ATOM 633 N N . VAL A 1 86 ? 11.878 6.606 -1.372 1.00 42.42 86 VAL A N 1
ATOM 634 C CA . VAL A 1 86 ? 10.994 7.235 -2.336 1.00 41.89 86 VAL A CA 1
ATOM 635 C C . VAL A 1 86 ? 11.260 6.638 -3.681 1.00 40.48 86 VAL A C 1
ATOM 636 O O . VAL A 1 86 ? 10.359 6.194 -4.357 1.00 38.83 86 VAL A O 1
ATOM 640 N N . ASN A 1 87 ? 12.518 6.576 -4.037 1.00 40.31 87 ASN A N 1
ATOM 641 C CA . ASN A 1 87 ? 12.898 5.999 -5.311 1.00 40.38 87 ASN A CA 1
ATOM 642 C C . ASN A 1 87 ? 12.467 4.525 -5.396 1.00 39.17 87 ASN A C 1
ATOM 643 O O . ASN A 1 87 ? 12.020 4.076 -6.460 1.00 38.55 87 ASN A O 1
ATOM 648 N N . ALA A 1 88 ? 12.592 3.816 -4.277 1.00 38.13 88 ALA A N 1
ATOM 649 C CA . ALA A 1 88 ? 12.129 2.396 -4.191 1.00 38.19 88 ALA A CA 1
ATOM 650 C C . ALA A 1 88 ? 10.652 2.250 -4.434 1.00 37.31 88 ALA A C 1
ATOM 651 O O . ALA A 1 88 ? 10.204 1.331 -5.128 1.00 36.50 88 ALA A O 1
ATOM 653 N N . ILE A 1 89 ? 9.853 3.132 -3.820 1.00 37.79 89 ILE A N 1
ATOM 654 C CA . ILE A 1 89 ? 8.407 3.036 -3.955 1.00 37.83 89 ILE A CA 1
ATOM 655 C C . ILE A 1 89 ? 7.989 3.437 -5.348 1.00 39.80 89 ILE A C 1
ATOM 656 O O . ILE A 1 89 ? 7.158 2.773 -5.987 1.00 41.59 89 ILE A O 1
ATOM 661 N N . ILE A 1 90 ? 8.531 4.549 -5.842 1.00 40.93 90 ILE A N 1
ATOM 662 C CA . ILE A 1 90 ? 8.320 4.930 -7.225 1.00 41.11 90 ILE A CA 1
ATOM 663 C C . ILE A 1 90 ? 8.591 3.819 -8.238 1.00 40.40 90 ILE A C 1
ATOM 664 O O . ILE A 1 90 ? 7.797 3.568 -9.131 1.00 40.26 90 ILE A O 1
ATOM 669 N N . ALA A 1 91 ? 9.713 3.151 -8.086 1.00 40.61 91 ALA A N 1
ATOM 670 C CA . ALA A 1 91 ? 10.102 2.075 -8.981 1.00 40.29 91 ALA A CA 1
ATOM 671 C C . ALA A 1 91 ? 9.122 0.893 -8.872 1.00 40.04 91 ALA A C 1
ATOM 672 O O . ALA A 1 91 ? 8.743 0.287 -9.907 1.00 40.72 91 ALA A O 1
ATOM 674 N N . THR A 1 92 ? 8.657 0.573 -7.659 1.00 39.81 92 THR A N 1
ATOM 675 C CA . THR A 1 92 ? 7.610 -0.471 -7.536 1.00 39.86 92 THR A CA 1
ATOM 676 C C . THR A 1 92 ? 6.296 -0.014 -8.177 1.00 40.39 92 THR A C 1
ATOM 677 O O . THR A 1 92 ? 5.611 -0.810 -8.833 1.00 38.81 92 THR A O 1
ATOM 681 N N . LEU A 1 93 ? 5.919 1.259 -7.989 1.00 40.72 93 LEU A N 1
ATOM 682 C CA . LEU A 1 93 ? 4.677 1.730 -8.579 1.00 43.31 93 LEU A CA 1
ATOM 683 C C . LEU A 1 93 ? 4.749 1.625 -10.111 1.00 43.98 93 LEU A C 1
ATOM 684 O O . LEU A 1 93 ? 3.809 1.207 -10.776 1.00 43.89 93 LEU A O 1
ATOM 689 N N . LYS A 1 94 ? 5.872 2.039 -10.675 1.00 46.88 94 LYS A N 1
ATOM 690 C CA . LYS A 1 94 ? 6.159 1.779 -12.092 1.00 48.86 94 LYS A CA 1
ATOM 691 C C . LYS A 1 94 ? 5.923 0.337 -12.514 1.00 48.57 94 LYS A C 1
ATOM 692 O O . LYS A 1 94 ? 5.171 0.109 -13.454 1.00 49.49 94 LYS A O 1
ATOM 698 N N . ASN A 1 95 ? 6.547 -0.627 -11.841 1.00 50.08 95 ASN A N 1
ATOM 699 C CA . ASN A 1 95 ? 6.369 -2.052 -12.139 1.00 50.24 95 ASN A CA 1
ATOM 700 C C . ASN A 1 95 ? 4.934 -2.495 -12.033 1.00 49.84 95 ASN A C 1
ATOM 701 O O . ASN A 1 95 ? 4.478 -3.303 -12.843 1.00 50.56 95 ASN A O 1
ATOM 706 N N . VAL A 1 96 ? 4.191 -1.928 -11.090 1.00 49.04 96 VAL A N 1
ATOM 707 C CA . VAL A 1 96 ? 2.798 -2.315 -10.869 1.00 48.96 96 VAL A CA 1
ATOM 708 C C . VAL A 1 96 ? 1.865 -1.750 -11.973 1.00 49.27 96 VAL A C 1
ATOM 709 O O . VAL A 1 96 ? 1.027 -2.446 -12.513 1.00 48.71 96 VAL A O 1
ATOM 713 N N . TYR A 1 97 ? 2.019 -0.473 -12.258 1.00 50.16 97 TYR A N 1
ATOM 714 C CA . TYR A 1 97 ? 1.086 0.280 -13.090 1.00 52.34 97 TYR A CA 1
ATOM 715 C C . TYR A 1 97 ? 1.516 0.461 -14.526 1.00 54.36 97 TYR A C 1
ATOM 716 O O . TYR A 1 97 ? 0.726 0.919 -15.323 1.00 55.72 97 TYR A O 1
ATOM 725 N N . CYS A 1 98 ? 2.758 0.125 -14.850 1.00 57.20 98 CYS A N 1
ATOM 726 C CA . CYS A 1 98 ? 3.302 0.323 -16.207 1.00 58.59 98 CYS A CA 1
ATOM 727 C C . CYS A 1 98 ? 3.665 -1.036 -16.814 1.00 60.09 98 CYS A C 1
ATOM 728 O O . CYS A 1 98 ? 4.578 -1.720 -16.323 1.00 61.66 98 CYS A O 1
ATOM 731 N N . MET B 1 1 ? 11.120 13.798 -16.780 1.00 66.07 1 MET B N 1
ATOM 732 C CA . MET B 1 1 ? 9.977 13.643 -17.758 1.00 66.40 1 MET B CA 1
ATOM 733 C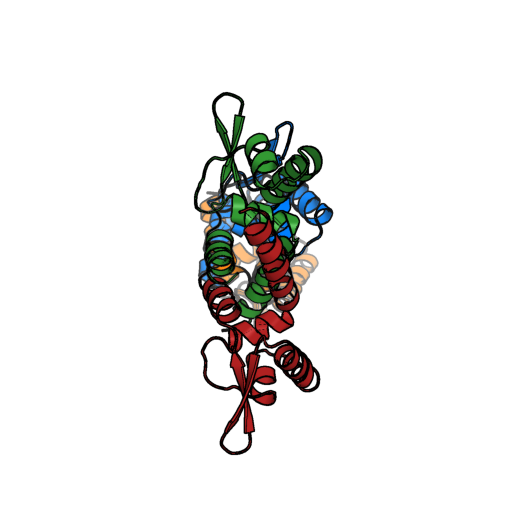 C . MET B 1 1 ? 9.703 12.198 -18.192 1.00 66.06 1 MET B C 1
ATOM 734 O O . MET B 1 1 ? 8.549 11.863 -18.403 1.00 65.82 1 MET B O 1
ATOM 739 N N . THR B 1 2 ? 10.722 11.338 -18.313 1.00 66.35 2 THR B N 1
ATOM 740 C CA . THR B 1 2 ? 10.484 9.931 -18.766 1.00 66.34 2 THR B CA 1
ATOM 741 C C . THR B 1 2 ? 9.692 9.171 -17.732 1.00 66.39 2 THR B C 1
ATOM 742 O O . THR B 1 2 ? 8.701 8.466 -18.029 1.00 66.91 2 THR B O 1
ATOM 746 N N . GLU B 1 3 ? 10.158 9.334 -16.495 1.00 66.43 3 GLU B N 1
ATOM 747 C CA . GLU B 1 3 ? 9.546 8.747 -15.296 1.00 65.37 3 GLU B CA 1
ATOM 748 C C . GLU B 1 3 ? 8.100 9.235 -15.147 1.00 64.50 3 GLU B C 1
ATOM 749 O O . GLU B 1 3 ? 7.180 8.446 -14.929 1.00 62.87 3 GLU B O 1
ATOM 755 N N . LEU B 1 4 ? 7.924 10.559 -15.276 1.00 63.62 4 LEU B N 1
ATOM 756 C CA . LEU B 1 4 ? 6.601 11.191 -15.163 1.00 63.69 4 LEU B CA 1
ATOM 757 C C . LEU B 1 4 ? 5.660 10.693 -16.266 1.00 62.93 4 LEU B C 1
ATOM 758 O O . LEU B 1 4 ? 4.482 10.392 -16.022 1.00 62.23 4 LEU B O 1
ATOM 763 N N . ALA B 1 5 ? 6.213 10.611 -17.474 1.00 62.86 5 ALA B N 1
ATOM 764 C CA . ALA B 1 5 ? 5.502 10.100 -18.646 1.00 63.42 5 ALA B CA 1
ATOM 765 C C . ALA B 1 5 ? 5.040 8.659 -18.369 1.00 63.11 5 ALA B C 1
ATOM 766 O O . ALA B 1 5 ? 3.876 8.291 -18.644 1.00 62.26 5 ALA B O 1
ATOM 768 N N . GLN B 1 6 ? 5.925 7.882 -17.731 1.00 62.99 6 GLN B N 1
ATOM 769 C CA . GLN B 1 6 ? 5.574 6.505 -17.359 1.00 63.05 6 GLN B CA 1
ATOM 770 C C . GLN B 1 6 ? 4.306 6.491 -16.494 1.00 62.17 6 GLN B C 1
ATOM 771 O O . GLN B 1 6 ? 3.301 5.900 -16.891 1.00 62.88 6 GLN B O 1
ATOM 777 N N . LEU B 1 7 ? 4.336 7.199 -15.365 1.00 59.83 7 LEU B N 1
ATOM 778 C CA . LEU B 1 7 ? 3.391 6.978 -14.285 1.00 58.44 7 LEU B CA 1
ATOM 779 C C . LEU B 1 7 ? 2.181 7.913 -14.239 1.00 56.03 7 LEU B C 1
ATOM 780 O O . LEU B 1 7 ? 1.248 7.653 -13.501 1.00 51.85 7 LEU B O 1
ATOM 785 N N . GLN B 1 8 ? 2.171 9.022 -14.993 1.00 55.51 8 GLN B N 1
ATOM 786 C CA . GLN B 1 8 ? 1.124 10.017 -14.714 1.00 55.60 8 GLN B CA 1
ATOM 787 C C . GLN B 1 8 ? -0.284 9.587 -14.953 1.00 53.28 8 GLN B C 1
ATOM 788 O O . GLN B 1 8 ? -1.189 10.005 -14.223 1.00 53.24 8 GLN B O 1
ATOM 794 N N . ALA B 1 9 ? -0.498 8.726 -15.935 1.00 53.07 9 ALA B N 1
ATOM 795 C CA . ALA B 1 9 ? -1.849 8.235 -16.240 1.00 52.71 9 ALA B CA 1
ATOM 796 C C . ALA B 1 9 ? -2.423 7.406 -15.106 1.00 52.48 9 ALA B C 1
ATOM 797 O O . ALA B 1 9 ? -3.636 7.217 -15.049 1.00 55.01 9 ALA B O 1
ATOM 799 N N . SER B 1 10 ? -1.553 6.862 -14.254 1.00 50.18 10 SER B N 1
ATOM 800 C CA . SER B 1 10 ? -1.938 5.996 -13.132 1.00 50.02 10 SER B CA 1
ATOM 801 C C . SER B 1 10 ? -1.801 6.697 -11.747 1.00 48.44 10 SER B C 1
ATOM 802 O O . SER B 1 10 ? -1.921 6.058 -10.713 1.00 47.30 10 SER B O 1
ATOM 805 N N . ALA B 1 11 ? -1.590 8.015 -11.739 1.00 47.42 11 ALA B N 1
ATOM 806 C CA . ALA B 1 11 ? -1.206 8.692 -10.505 1.00 46.95 11 ALA B CA 1
ATOM 807 C C . ALA B 1 11 ? -2.346 8.718 -9.454 1.00 45.99 11 ALA B C 1
ATOM 808 O O . ALA B 1 11 ? -2.111 8.562 -8.266 1.00 41.70 11 ALA B O 1
ATOM 810 N N . GLU B 1 12 ? -3.604 8.855 -9.881 1.00 44.80 12 GLU B N 1
ATOM 811 C CA . GLU B 1 12 ? -4.679 8.890 -8.893 1.00 46.67 12 GLU B CA 1
ATOM 812 C C . GLU B 1 12 ? -4.910 7.501 -8.267 1.00 46.16 12 GLU B C 1
ATOM 813 O O . GLU B 1 12 ? -5.168 7.414 -7.081 1.00 44.62 12 GLU B O 1
ATOM 819 N N . GLN B 1 13 ? -4.789 6.453 -9.094 1.00 46.74 13 GLN B N 1
ATOM 820 C CA . GLN B 1 13 ? -4.897 5.040 -8.661 1.00 46.68 13 GLN B CA 1
ATOM 821 C C . GLN B 1 13 ? -3.760 4.686 -7.666 1.00 44.97 13 GLN B C 1
ATOM 822 O O . GLN B 1 13 ? -4.010 4.100 -6.658 1.00 43.43 13 GLN B O 1
ATOM 828 N N . ALA B 1 14 ? -2.507 4.975 -8.026 1.00 44.22 14 ALA B N 1
ATOM 829 C CA . ALA B 1 14 ? -1.331 4.752 -7.144 1.00 42.92 14 ALA B CA 1
ATOM 830 C C . ALA B 1 14 ? -1.528 5.479 -5.826 1.00 42.10 14 ALA B C 1
ATOM 831 O O . ALA B 1 14 ? -1.355 4.891 -4.735 1.00 42.61 14 ALA B O 1
ATOM 833 N N . ALA B 1 15 ? -1.915 6.752 -5.889 1.00 40.49 15 ALA B N 1
ATOM 834 C CA . ALA B 1 15 ? -2.020 7.591 -4.685 1.00 41.64 15 ALA B CA 1
ATOM 835 C C . ALA B 1 15 ? -3.106 7.064 -3.753 1.00 41.04 15 ALA B C 1
ATOM 836 O O . ALA B 1 15 ? -2.908 6.952 -2.530 1.00 41.68 15 ALA B O 1
ATOM 838 N N . ALA B 1 16 ? -4.195 6.635 -4.354 1.00 42.26 16 ALA B N 1
ATOM 839 C CA . ALA B 1 16 ? -5.300 5.921 -3.681 1.00 42.00 16 ALA B CA 1
ATOM 840 C C . ALA B 1 16 ? -4.908 4.588 -2.954 1.00 41.67 16 ALA B C 1
ATOM 841 O O . ALA B 1 16 ? -5.296 4.351 -1.851 1.00 41.29 16 ALA B O 1
ATOM 843 N N . LEU B 1 17 ? -4.140 3.740 -3.615 1.00 41.37 17 LEU B N 1
ATOM 844 C CA . LEU B 1 17 ? -3.520 2.592 -3.030 1.00 40.78 17 LEU B CA 1
ATOM 845 C C . LEU B 1 17 ? -2.639 2.995 -1.830 1.00 41.13 17 LEU B C 1
ATOM 846 O O . LEU B 1 17 ? -2.801 2.467 -0.683 1.00 39.85 17 LEU B O 1
ATOM 851 N N . LEU B 1 18 ? -1.723 3.964 -2.047 1.00 39.77 18 LEU B N 1
ATOM 852 C CA . LEU B 1 18 ? -0.836 4.360 -0.972 1.00 40.63 18 LEU B CA 1
ATOM 853 C C . LEU B 1 18 ? -1.608 4.922 0.180 1.00 41.41 18 LEU B C 1
ATOM 854 O O . LEU B 1 18 ? -1.294 4.601 1.330 1.00 42.94 18 LEU B O 1
ATOM 859 N N . LYS B 1 19 ? -2.647 5.699 -0.102 1.00 42.12 19 LYS B N 1
ATOM 860 C CA . LYS B 1 19 ? -3.459 6.274 0.982 1.00 42.40 19 LYS B CA 1
ATOM 861 C C . LYS B 1 19 ? -4.125 5.163 1.802 1.00 42.80 19 LYS B C 1
ATOM 862 O O . LYS B 1 19 ? -4.175 5.245 3.029 1.00 42.95 19 LYS B O 1
ATOM 868 N N . ALA B 1 20 ? -4.679 4.141 1.123 1.00 43.13 20 ALA B N 1
ATOM 869 C CA . ALA B 1 20 ? -5.410 3.110 1.816 1.00 42.92 20 ALA B CA 1
ATOM 870 C C . ALA B 1 20 ? -4.481 2.289 2.670 1.00 42.98 20 ALA B C 1
ATOM 871 O O . ALA B 1 20 ? -4.918 1.736 3.690 1.00 44.67 20 ALA B O 1
ATOM 873 N N . MET B 1 21 ? -3.204 2.219 2.282 1.00 43.30 21 MET B N 1
ATOM 874 C CA . MET B 1 21 ? -2.155 1.516 3.060 1.00 42.50 21 MET B CA 1
ATOM 875 C C . MET B 1 21 ? -1.501 2.367 4.162 1.00 44.68 21 MET B C 1
ATOM 876 O O . MET B 1 21 ? -0.708 1.869 4.925 1.00 48.83 21 MET B O 1
ATOM 881 N N . SER B 1 22 ? -1.888 3.606 4.345 1.00 45.17 22 SER B N 1
ATOM 882 C CA . SER B 1 22 ? -1.008 4.527 5.072 1.00 44.26 22 SER B CA 1
ATOM 883 C C . SER B 1 22 ? -1.351 4.640 6.548 1.00 45.53 22 SER B C 1
ATOM 884 O O . SER B 1 22 ? -1.353 5.720 7.121 1.00 44.93 22 SER B O 1
ATOM 887 N N . HIS B 1 23 ? -1.628 3.492 7.153 1.00 45.31 23 HIS B N 1
ATOM 888 C CA . HIS B 1 23 ? -2.055 3.416 8.544 1.00 45.09 23 HIS B CA 1
ATOM 889 C C . HIS B 1 23 ? -1.289 2.276 9.071 1.00 45.18 23 HIS B C 1
ATOM 890 O O . HIS B 1 23 ? -1.325 1.220 8.461 1.00 43.54 23 HIS B O 1
ATOM 897 N N . PRO B 1 24 ? -0.582 2.475 10.222 1.00 45.58 24 PRO B N 1
ATOM 898 C CA . PRO B 1 24 ? 0.284 1.443 10.711 1.00 45.71 24 PRO B CA 1
ATOM 899 C C . PRO B 1 24 ? -0.436 0.125 11.009 1.00 44.08 24 PRO B C 1
ATOM 900 O O . PRO B 1 24 ? 0.129 -0.945 10.793 1.00 43.79 24 PRO B O 1
ATOM 904 N N . LYS B 1 25 ? -1.641 0.181 11.530 1.00 45.17 25 LYS B N 1
ATOM 905 C CA . LYS B 1 25 ? -2.386 -1.073 11.862 1.00 45.38 25 LYS B CA 1
ATOM 906 C C . LYS B 1 25 ? -2.890 -1.790 10.593 1.00 44.47 25 LYS B C 1
ATOM 907 O O . LYS B 1 25 ? -2.824 -2.989 10.528 1.00 44.00 25 LYS B O 1
ATOM 913 N N . ARG B 1 26 ? -3.252 -1.053 9.559 1.00 44.59 26 ARG B N 1
ATOM 914 C CA . ARG B 1 26 ? -3.483 -1.647 8.216 1.00 43.89 26 ARG B CA 1
ATOM 915 C C . ARG B 1 26 ? -2.214 -2.278 7.635 1.00 43.10 26 ARG B C 1
ATOM 916 O O . ARG B 1 26 ? -2.270 -3.399 7.158 1.00 40.99 26 ARG B O 1
ATOM 924 N N . LEU B 1 27 ? -1.043 -1.660 7.806 1.00 42.02 27 LEU B N 1
ATOM 925 C CA . LEU B 1 27 ? 0.199 -2.375 7.462 1.00 41.93 27 LEU B CA 1
ATOM 926 C C . LEU B 1 27 ? 0.425 -3.612 8.212 1.00 42.06 27 LEU B C 1
ATOM 927 O O . LEU B 1 27 ? 0.945 -4.560 7.636 1.00 44.77 27 LEU B O 1
ATOM 932 N N . LEU B 1 28 ? 0.107 -3.672 9.507 1.00 41.23 28 LEU B N 1
ATOM 933 C CA . LEU B 1 28 ? 0.350 -4.875 10.197 1.00 40.77 28 LEU B CA 1
ATOM 934 C C . LEU B 1 28 ? -0.558 -5.962 9.612 1.00 39.49 28 LEU B C 1
ATOM 935 O O . LEU B 1 28 ? -0.220 -7.174 9.494 1.00 40.05 28 LEU B O 1
ATOM 940 N N . ILE B 1 29 ? -1.777 -5.566 9.422 1.00 38.26 29 ILE B N 1
ATOM 941 C CA . ILE B 1 29 ? -2.780 -6.536 8.920 1.00 38.45 29 ILE B CA 1
ATOM 942 C C . ILE B 1 29 ? -2.364 -6.979 7.496 1.00 38.15 29 ILE B C 1
ATOM 943 O O . ILE B 1 29 ? -2.424 -8.136 7.180 1.00 38.50 29 ILE B O 1
ATOM 948 N N . LEU B 1 30 ? -2.018 -6.032 6.631 1.00 39.97 30 LEU B N 1
ATOM 949 C CA . LEU B 1 30 ? -1.586 -6.393 5.275 1.00 41.12 30 LEU B CA 1
ATOM 950 C C . LEU B 1 30 ? -0.321 -7.278 5.320 1.00 42.10 30 LEU B C 1
ATOM 951 O O . LEU B 1 30 ? -0.225 -8.217 4.556 1.00 43.35 30 LEU B O 1
ATOM 956 N N . CYS B 1 31 ? 0.610 -7.032 6.255 1.00 44.67 31 CYS B N 1
ATOM 957 C CA . CYS B 1 31 ? 1.783 -7.887 6.407 1.00 45.19 31 CYS B CA 1
ATOM 958 C C . CYS B 1 31 ? 1.435 -9.298 6.802 1.00 45.13 31 CYS B C 1
ATOM 959 O O . CYS B 1 31 ? 1.941 -10.300 6.240 1.00 45.34 31 CYS B O 1
ATOM 962 N N . MET B 1 32 ? 0.578 -9.427 7.819 1.00 46.17 32 MET B N 1
ATOM 963 C CA . MET B 1 32 ? 0.105 -10.767 8.199 1.00 44.64 32 MET B CA 1
ATOM 964 C C . MET B 1 32 ? -0.663 -11.483 7.077 1.00 44.29 32 MET B C 1
ATOM 965 O O . MET B 1 32 ? -0.524 -12.686 6.884 1.00 43.49 32 MET B O 1
ATOM 970 N N . LEU B 1 33 ? -1.525 -10.782 6.358 1.00 44.54 33 LEU B N 1
ATOM 971 C CA . LEU B 1 33 ? -2.256 -11.478 5.268 1.00 45.32 33 LEU B CA 1
ATOM 972 C C . LEU B 1 33 ? -1.326 -11.852 4.104 1.00 45.96 33 LEU B C 1
ATOM 973 O O . LEU B 1 33 ? -1.548 -12.900 3.497 1.00 44.54 33 LEU B O 1
ATOM 978 N N . SER B 1 34 ? -0.284 -11.021 3.826 1.00 47.77 34 SER B N 1
ATOM 979 C CA . SER B 1 34 ? 0.564 -11.182 2.616 1.00 49.10 34 SER B CA 1
ATOM 980 C C . SER B 1 34 ? 1.081 -12.602 2.610 1.00 49.89 34 SER B C 1
ATOM 981 O O . SER B 1 34 ? 1.573 -13.054 3.597 1.00 48.80 34 SER B O 1
ATOM 984 N N . GLY B 1 35 ? 0.831 -13.358 1.542 1.00 51.08 35 GLY B N 1
ATOM 985 C CA . GLY B 1 35 ? 1.337 -14.731 1.441 1.00 51.58 35 GLY B CA 1
ATOM 986 C C . GLY B 1 35 ? 0.520 -15.749 2.203 1.00 52.84 35 GLY B C 1
ATOM 987 O O . GLY B 1 35 ? 0.943 -16.908 2.346 1.00 55.20 35 GLY B O 1
ATOM 988 N N . SER B 1 36 ? -0.604 -15.329 2.770 1.00 52.70 36 SER B N 1
ATOM 989 C CA . SER B 1 36 ? -1.411 -16.225 3.610 1.00 54.01 36 SER B CA 1
ATOM 990 C C . SER B 1 36 ? -2.729 -16.536 2.945 1.00 52.69 36 SER B C 1
ATOM 991 O O . SER B 1 36 ? -3.329 -15.703 2.331 1.00 53.04 36 SER B O 1
ATOM 994 N N . PRO B 1 37 ? -3.180 -17.760 3.059 1.00 53.39 37 PRO B N 1
ATOM 995 C CA . PRO B 1 37 ? -4.382 -18.131 2.328 1.00 52.03 37 PRO B CA 1
ATOM 996 C C . PRO B 1 37 ? -5.746 -17.667 2.904 1.00 51.60 37 PRO B C 1
ATOM 997 O O . PRO B 1 37 ? -6.795 -17.856 2.253 1.00 52.73 37 PRO B O 1
ATOM 1001 N N . GLY B 1 38 ? -5.770 -17.080 4.078 1.00 47.86 38 GLY B N 1
ATOM 1002 C CA . GLY B 1 38 ? -7.054 -16.864 4.722 1.00 46.03 38 GLY B CA 1
ATOM 1003 C C . GLY B 1 38 ? -6.759 -16.745 6.209 1.00 44.63 38 GLY B C 1
ATOM 1004 O O . GLY B 1 38 ? -6.486 -17.723 6.856 1.00 46.16 38 GLY B O 1
ATOM 1005 N N . THR B 1 39 ? -6.835 -15.555 6.742 1.00 41.32 39 THR B N 1
ATOM 1006 C CA . THR B 1 39 ? -6.649 -15.340 8.141 1.00 40.70 39 THR B CA 1
ATOM 1007 C C . THR B 1 39 ? -7.960 -14.830 8.733 1.00 39.09 39 THR B C 1
ATOM 1008 O O . THR B 1 39 ? -8.592 -14.001 8.133 1.00 37.91 39 THR B O 1
ATOM 1012 N N . SER B 1 40 ? -8.305 -15.264 9.932 1.00 39.23 40 SER B N 1
ATOM 1013 C CA . SER B 1 40 ? -9.496 -14.772 10.611 1.00 40.79 40 SER B CA 1
ATOM 1014 C C . SER B 1 40 ? -9.278 -13.390 11.271 1.00 40.85 40 SER B C 1
ATOM 1015 O O . SER B 1 40 ? -8.114 -12.960 11.556 1.00 38.95 40 SER B O 1
ATOM 1018 N N . ALA B 1 41 ? -10.411 -12.700 11.502 1.00 40.30 41 ALA B N 1
ATOM 1019 C CA . ALA B 1 41 ? -10.428 -11.430 12.246 1.00 40.93 41 ALA B CA 1
ATOM 1020 C C . ALA B 1 41 ? -9.826 -11.566 13.666 1.00 40.30 41 ALA B C 1
ATOM 1021 O O . ALA B 1 41 ? -9.051 -10.751 14.123 1.00 39.57 41 ALA B O 1
ATOM 1023 N N . GLY B 1 42 ? -10.230 -12.611 14.384 1.00 39.84 42 GLY B N 1
ATOM 1024 C CA . GLY B 1 42 ? -9.730 -12.804 15.740 1.00 41.10 42 GLY B CA 1
ATOM 1025 C C . GLY B 1 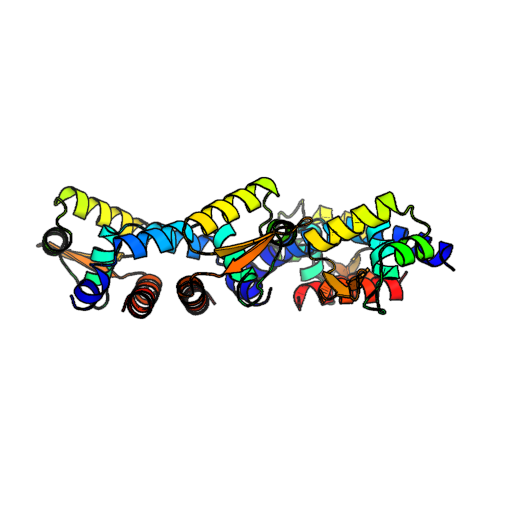42 ? -8.214 -12.847 15.785 1.00 40.97 42 GLY B C 1
ATOM 1026 O O . GLY B 1 42 ? -7.602 -12.282 16.680 1.00 41.00 42 GLY B O 1
ATOM 1027 N N . GLU B 1 43 ? -7.597 -13.503 14.790 1.00 41.44 43 GLU B N 1
ATOM 1028 C CA . GLU B 1 43 ? -6.112 -13.574 14.731 1.00 41.40 43 GLU B CA 1
ATOM 1029 C C . GLU B 1 43 ? -5.489 -12.207 14.497 1.00 40.40 43 GLU B C 1
ATOM 1030 O O . GLU B 1 43 ? -4.490 -11.806 15.153 1.00 38.48 43 GLU B O 1
ATOM 1036 N N . LEU B 1 44 ? -6.158 -11.425 13.661 1.00 40.14 44 LEU B N 1
ATOM 1037 C CA . LEU B 1 44 ? -5.678 -10.086 13.313 1.00 40.93 44 LEU B CA 1
ATOM 1038 C C . LEU B 1 44 ? -5.833 -9.107 14.499 1.00 41.14 44 LEU B C 1
ATOM 1039 O O . LEU B 1 44 ? -5.008 -8.243 14.711 1.00 42.38 44 LEU B O 1
ATOM 1044 N N . THR B 1 45 ? -6.914 -9.218 15.239 1.00 41.97 45 THR B N 1
ATOM 1045 C CA . THR B 1 45 ? -7.092 -8.515 16.517 1.00 42.81 45 THR B CA 1
ATOM 1046 C C . THR B 1 45 ? -5.933 -8.783 17.513 1.00 44.40 45 THR B C 1
ATOM 1047 O O . THR B 1 45 ? -5.368 -7.848 18.087 1.00 43.87 45 THR B O 1
ATOM 1051 N N . ARG B 1 46 ? -5.525 -10.045 17.653 1.00 46.25 46 ARG B N 1
ATOM 1052 C CA . ARG B 1 46 ? -4.356 -10.357 18.447 1.00 47.24 46 ARG B CA 1
ATOM 1053 C C . ARG B 1 46 ? -3.118 -9.659 17.894 1.00 48.82 46 ARG B C 1
ATOM 1054 O O . ARG B 1 46 ? -2.497 -8.865 18.611 1.00 48.67 46 ARG B O 1
ATOM 1062 N N . ILE B 1 47 ? -2.763 -9.865 16.623 1.00 49.27 47 ILE B N 1
ATOM 1063 C CA . ILE B 1 47 ? -1.507 -9.226 16.113 1.00 49.62 47 ILE B CA 1
ATOM 1064 C C . ILE B 1 47 ? -1.465 -7.698 16.087 1.00 49.78 47 ILE B C 1
ATOM 1065 O O . ILE B 1 47 ? -0.389 -7.088 16.119 1.00 49.82 47 ILE B O 1
ATOM 1070 N N . THR B 1 48 ? -2.606 -7.042 16.022 1.00 50.43 48 THR B N 1
ATOM 1071 C CA . THR B 1 48 ? -2.591 -5.583 15.948 1.00 50.44 48 THR B CA 1
ATOM 1072 C C . THR B 1 48 ? -2.770 -4.962 17.320 1.00 51.53 48 THR B C 1
ATOM 1073 O O . THR B 1 48 ? -2.518 -3.761 17.484 1.00 52.02 48 THR B O 1
ATOM 1077 N N . GLY B 1 49 ? -3.260 -5.754 18.270 1.00 52.09 49 GLY B N 1
ATOM 1078 C CA . GLY B 1 49 ? -3.579 -5.254 19.596 1.00 52.76 49 GLY B CA 1
ATOM 1079 C C . GLY B 1 49 ? -4.747 -4.283 19.618 1.00 53.64 49 GLY B C 1
ATOM 1080 O O . GLY B 1 49 ? -4.941 -3.603 20.608 1.00 54.80 49 GLY B O 1
ATOM 1081 N N . LEU B 1 50 ? -5.525 -4.226 18.535 1.00 53.55 50 LEU B N 1
ATOM 1082 C CA . LEU B 1 50 ? -6.740 -3.428 18.487 1.00 53.78 50 LEU B CA 1
ATOM 1083 C C . LEU B 1 50 ? -7.909 -4.196 19.063 1.00 53.45 50 LEU B C 1
ATOM 1084 O O . LEU B 1 50 ? -7.869 -5.422 19.202 1.00 53.62 50 LEU B O 1
ATOM 1089 N N . SER B 1 51 ? -8.963 -3.456 19.393 1.00 52.88 51 SER B N 1
ATOM 1090 C CA . SER B 1 51 ? -10.226 -4.038 19.721 1.00 52.43 51 SER B CA 1
ATOM 1091 C C . SER B 1 51 ? -10.723 -4.843 18.540 1.00 52.12 51 SER B C 1
ATOM 1092 O O . SER B 1 51 ? -10.265 -4.621 17.412 1.00 51.96 51 SER B O 1
ATOM 1095 N N . ALA B 1 52 ? -11.686 -5.723 18.776 1.00 51.62 52 ALA B N 1
ATOM 1096 C CA . ALA B 1 52 ? -12.288 -6.497 17.711 1.00 52.73 52 ALA B CA 1
ATOM 1097 C C . ALA B 1 52 ? -12.989 -5.573 16.718 1.00 53.18 52 ALA B C 1
ATOM 1098 O O . ALA B 1 52 ? -12.919 -5.775 15.505 1.00 52.52 52 ALA B O 1
ATOM 1100 N N . SER B 1 53 ? -13.686 -4.570 17.250 1.00 53.49 53 SER B N 1
ATOM 1101 C CA . SER B 1 53 ? -14.459 -3.664 16.411 1.00 53.15 53 SER B CA 1
ATOM 1102 C C . SER B 1 53 ? -13.558 -2.814 15.492 1.00 52.46 53 SER B C 1
ATOM 1103 O O . SER B 1 53 ? -13.889 -2.602 14.339 1.00 53.13 53 SER B O 1
ATOM 1106 N N . ALA B 1 54 ? -12.436 -2.323 16.017 1.00 51.46 54 ALA B N 1
ATOM 1107 C CA . ALA B 1 54 ? -11.451 -1.585 15.225 1.00 50.33 54 ALA B CA 1
ATOM 1108 C C . ALA B 1 54 ? -10.863 -2.482 14.131 1.00 49.78 54 ALA B C 1
ATOM 1109 O O . ALA B 1 54 ? -10.654 -2.044 12.981 1.00 48.83 54 ALA B O 1
ATOM 1111 N N . THR B 1 55 ? -10.591 -3.741 14.481 1.00 48.13 55 THR B N 1
ATOM 1112 C CA . THR B 1 55 ? -10.042 -4.678 13.517 1.00 48.36 55 THR B CA 1
ATOM 1113 C C . THR B 1 55 ? -11.041 -4.890 12.405 1.00 47.32 55 THR B C 1
ATOM 1114 O O . THR B 1 55 ? -10.670 -4.890 11.262 1.00 46.19 55 THR B O 1
ATOM 1118 N N . SER B 1 56 ? -12.310 -5.049 12.762 1.00 47.10 56 SER B N 1
ATOM 1119 C CA . SER B 1 56 ? -13.353 -5.298 11.781 1.00 48.80 56 SER B CA 1
ATOM 1120 C C . SER B 1 56 ? -13.640 -4.107 10.871 1.00 48.71 56 SER B C 1
ATOM 1121 O O . SER B 1 56 ? -14.027 -4.275 9.749 1.00 50.19 56 SER B O 1
ATOM 1124 N N . GLN B 1 57 ? -13.443 -2.900 11.373 1.00 48.84 57 GLN B N 1
ATOM 1125 C CA . GLN B 1 57 ? -13.604 -1.693 10.594 1.00 48.00 57 GLN B CA 1
ATOM 1126 C C . GLN B 1 57 ? -12.478 -1.583 9.602 1.00 46.27 57 GLN B C 1
ATOM 1127 O O . GLN B 1 57 ? -12.708 -1.388 8.433 1.00 46.57 57 GLN B O 1
ATOM 1133 N N . HIS B 1 58 ? -11.238 -1.713 10.063 1.00 44.92 58 HIS B N 1
ATOM 1134 C CA . HIS B 1 58 ? -10.113 -1.777 9.145 1.00 44.65 58 HIS B CA 1
ATOM 1135 C C . HIS B 1 58 ? -10.398 -2.795 8.047 1.00 42.97 58 HIS B C 1
ATOM 1136 O O . HIS B 1 58 ? -10.251 -2.483 6.878 1.00 42.74 58 HIS B O 1
ATOM 1143 N N . LEU B 1 59 ? -10.873 -3.996 8.403 1.00 42.11 59 LEU B N 1
ATOM 1144 C CA . LEU B 1 59 ? -11.103 -5.003 7.368 1.00 41.71 59 LEU B CA 1
ATOM 1145 C C . LEU B 1 59 ? -12.211 -4.600 6.409 1.00 41.37 59 LEU B C 1
ATOM 1146 O O . LEU B 1 59 ? -12.093 -4.786 5.185 1.00 38.18 59 LEU B O 1
ATOM 1151 N N . ALA B 1 60 ? -13.325 -4.106 6.945 1.00 42.97 60 ALA B N 1
ATOM 1152 C CA . ALA B 1 60 ? -14.456 -3.747 6.063 1.00 43.94 60 ALA B CA 1
ATOM 1153 C C . ALA B 1 60 ? -14.056 -2.664 5.074 1.00 45.05 60 ALA B C 1
ATOM 1154 O O . ALA B 1 60 ? -14.371 -2.758 3.881 1.00 45.10 60 ALA B O 1
ATOM 1156 N N . ARG B 1 61 ? -13.274 -1.691 5.531 1.00 46.34 61 ARG B N 1
ATOM 1157 C CA . ARG B 1 61 ? -12.819 -0.590 4.679 1.00 46.96 61 ARG B CA 1
ATOM 1158 C C . ARG B 1 61 ? -11.814 -1.062 3.640 1.00 46.58 61 ARG B C 1
ATOM 1159 O O . ARG B 1 61 ? -11.944 -0.717 2.477 1.00 46.08 61 ARG B O 1
ATOM 1167 N N . MET B 1 62 ? -10.831 -1.847 4.063 1.00 44.76 62 MET B N 1
ATOM 1168 C CA . MET B 1 62 ? -9.848 -2.411 3.142 1.00 44.08 62 MET B CA 1
ATOM 1169 C C . MET B 1 62 ? -10.459 -3.242 2.009 1.00 41.55 62 MET B C 1
ATOM 1170 O O . MET B 1 62 ? -10.034 -3.138 0.852 1.00 39.50 62 MET B O 1
ATOM 1175 N N . ARG B 1 63 ? -11.511 -4.015 2.292 1.00 41.10 63 ARG B N 1
ATOM 1176 C CA . ARG B 1 63 ? -12.157 -4.793 1.272 1.00 42.49 63 ARG B CA 1
ATOM 1177 C C . ARG B 1 63 ? -12.893 -3.870 0.260 1.00 43.85 63 ARG B C 1
ATOM 1178 O O . ARG B 1 63 ? -12.862 -4.108 -0.948 1.00 41.50 63 ARG B O 1
ATOM 1186 N N . ASP B 1 64 ? -13.593 -2.867 0.790 1.00 45.92 64 ASP B N 1
ATOM 1187 C CA . ASP B 1 64 ? -14.326 -1.903 -0.019 1.00 47.83 64 ASP B CA 1
ATOM 1188 C C . ASP B 1 64 ? -13.392 -1.116 -0.906 1.00 47.97 64 ASP B C 1
ATOM 1189 O O . ASP B 1 64 ? -13.833 -0.649 -1.889 1.00 47.99 64 ASP B O 1
ATOM 1194 N N . GLU B 1 65 ? -12.131 -0.941 -0.504 1.00 47.75 65 GLU B N 1
ATOM 1195 C CA . GLU B 1 65 ? -11.160 -0.218 -1.297 1.00 48.83 65 GLU B CA 1
ATOM 1196 C C . GLU B 1 65 ? -10.395 -1.120 -2.208 1.00 48.02 65 GLU B C 1
ATOM 1197 O O . GLU B 1 65 ? -9.614 -0.660 -3.056 1.00 49.32 65 GLU B O 1
ATOM 1203 N N . GLY B 1 66 ? -10.598 -2.420 -2.037 1.00 45.03 66 GLY B N 1
ATOM 1204 C CA . GLY B 1 66 ? -10.135 -3.371 -3.037 1.00 43.08 66 GLY B CA 1
ATOM 1205 C C . GLY B 1 66 ? -8.801 -3.966 -2.708 1.00 42.25 66 GLY B C 1
ATOM 1206 O O . GLY B 1 66 ? -8.213 -4.669 -3.538 1.00 42.69 66 GLY B O 1
ATOM 1207 N N . LEU B 1 67 ? -8.361 -3.761 -1.471 1.00 41.96 67 LEU B N 1
ATOM 1208 C CA . LEU B 1 67 ? -7.071 -4.283 -1.045 1.00 41.24 67 LEU B CA 1
ATOM 1209 C C . LEU B 1 67 ? -7.126 -5.787 -0.721 1.00 41.86 67 LEU B C 1
ATOM 1210 O O . LEU B 1 67 ? -6.175 -6.558 -0.999 1.00 41.75 67 LEU B O 1
ATOM 1215 N N . ILE B 1 68 ? -8.252 -6.199 -0.137 1.00 40.22 68 ILE B N 1
ATOM 1216 C CA . ILE B 1 68 ? -8.385 -7.537 0.457 1.00 38.80 68 ILE B CA 1
ATOM 1217 C C . ILE B 1 68 ? -9.715 -8.081 0.007 1.00 37.93 68 ILE B C 1
ATOM 1218 O O . ILE B 1 68 ? -10.576 -7.337 -0.399 1.00 36.54 68 ILE B O 1
ATOM 1223 N N . ASP B 1 69 ? -9.886 -9.394 0.105 1.00 38.02 69 ASP B N 1
ATOM 1224 C CA . ASP B 1 69 ? -11.184 -9.986 -0.059 1.00 37.05 69 ASP B CA 1
ATOM 1225 C C . ASP B 1 69 ? -11.387 -11.025 1.034 1.00 37.18 69 ASP B C 1
ATOM 1226 O O . ASP B 1 69 ? -10.523 -11.213 1.866 1.00 34.95 69 ASP B O 1
ATOM 1231 N N . SER B 1 70 ? -12.547 -11.650 1.056 1.00 35.63 70 SER B N 1
ATOM 1232 C CA . SER B 1 70 ? -12.929 -12.432 2.232 1.00 35.59 70 SER B CA 1
ATOM 1233 C C . SER B 1 70 ? -13.607 -13.673 1.646 1.00 34.70 70 SER B C 1
ATOM 1234 O O . SER B 1 70 ? -14.194 -13.653 0.535 1.00 33.13 70 SER B O 1
ATOM 1237 N N . GLN B 1 71 ? -13.474 -14.778 2.376 1.00 35.21 71 GLN B N 1
ATOM 1238 C CA . GLN B 1 71 ? -14.069 -16.054 2.008 1.00 36.79 71 GLN B CA 1
ATOM 1239 C C . GLN B 1 71 ? -14.941 -16.426 3.204 1.00 34.97 71 GLN B C 1
ATOM 1240 O O . GLN B 1 71 ? -14.465 -16.416 4.348 1.00 35.03 71 GLN B O 1
ATOM 1246 N N . ARG B 1 72 ? -16.206 -16.705 2.966 1.00 34.07 72 ARG B N 1
ATOM 1247 C CA . ARG B 1 72 ? -17.139 -17.020 4.044 1.00 34.92 72 ARG B CA 1
ATOM 1248 C C . ARG B 1 72 ? -17.796 -18.376 3.922 1.00 32.65 72 ARG B C 1
ATOM 1249 O O . ARG B 1 72 ? -18.270 -18.748 2.865 1.00 32.13 72 ARG B O 1
ATOM 1257 N N . ASP B 1 73 ? -17.879 -19.105 5.034 1.00 33.54 73 ASP B N 1
ATOM 1258 C CA . ASP B 1 73 ? -18.704 -20.274 5.136 1.00 34.82 73 ASP B CA 1
ATOM 1259 C C . ASP B 1 73 ? -19.619 -20.236 6.366 1.00 35.30 73 ASP B C 1
ATOM 1260 O O . ASP B 1 73 ? -19.740 -19.203 6.971 1.00 38.04 73 ASP B O 1
ATOM 1265 N N . ALA B 1 74 ? -20.212 -21.350 6.740 1.00 35.99 74 ALA B N 1
ATOM 1266 C CA . ALA B 1 74 ? -21.210 -21.395 7.804 1.00 36.99 74 ALA B CA 1
ATOM 1267 C C . ALA B 1 74 ? -20.568 -21.047 9.121 1.00 39.50 74 ALA B C 1
ATOM 1268 O O . ALA B 1 74 ? -21.205 -20.488 9.989 1.00 43.65 74 ALA B O 1
ATOM 1270 N N . GLN B 1 75 ? -19.289 -21.320 9.260 1.00 39.30 75 GLN B N 1
ATOM 1271 C CA . GLN B 1 75 ? -18.617 -21.066 10.499 1.00 40.24 75 GLN B CA 1
ATOM 1272 C C . GLN B 1 75 ? -17.877 -19.744 10.644 1.00 40.42 75 GLN B C 1
ATOM 1273 O O . GLN B 1 75 ? -17.789 -19.257 11.763 1.00 43.39 75 GLN B O 1
ATOM 1279 N N . ARG B 1 76 ? -17.273 -19.208 9.589 1.00 39.54 76 ARG B N 1
ATOM 1280 C CA . ARG B 1 76 ? -16.438 -18.015 9.713 1.00 39.30 76 ARG B CA 1
ATOM 1281 C C . ARG B 1 76 ? -16.061 -17.354 8.402 1.00 37.80 76 ARG B C 1
ATOM 1282 O O . ARG B 1 76 ? -16.379 -17.833 7.303 1.00 36.32 76 ARG B O 1
ATOM 1290 N N . ILE B 1 77 ? -15.435 -16.205 8.567 1.00 35.92 77 ILE B N 1
ATOM 1291 C CA . ILE B 1 77 ? -14.953 -15.381 7.536 1.00 35.57 77 ILE B CA 1
ATOM 1292 C C . ILE B 1 77 ? -13.433 -15.241 7.635 1.00 35.56 77 ILE B C 1
ATOM 1293 O O . ILE B 1 77 ? -12.860 -14.996 8.745 1.00 36.49 77 ILE B O 1
ATOM 1298 N N . LEU B 1 78 ? -12.790 -15.409 6.487 1.00 32.47 78 LEU B N 1
ATOM 1299 C CA . LEU B 1 78 ? -11.361 -15.346 6.390 1.00 33.35 78 LEU B CA 1
ATOM 1300 C C . LEU B 1 78 ? -10.997 -14.365 5.315 1.00 31.95 78 LEU B C 1
ATOM 1301 O O . LEU B 1 78 ? -11.646 -14.280 4.316 1.00 30.79 78 LEU B O 1
ATOM 1306 N N . TYR B 1 79 ? -9.887 -13.691 5.542 1.00 34.36 79 TYR B N 1
ATOM 1307 C CA . TYR B 1 79 ? -9.400 -12.593 4.695 1.00 34.42 79 TYR B CA 1
ATOM 1308 C C . TYR B 1 79 ? -8.083 -12.925 4.040 1.00 35.87 79 TYR B C 1
ATOM 1309 O O . TYR B 1 79 ? -7.300 -13.669 4.611 1.00 34.40 79 TYR B O 1
ATOM 1318 N N . SER B 1 80 ? -7.854 -12.334 2.844 1.00 35.56 80 SER B N 1
ATOM 1319 C CA . SER B 1 80 ? -6.692 -12.616 1.996 1.00 37.50 80 SER B CA 1
ATOM 1320 C C . SER B 1 80 ? -6.404 -11.324 1.242 1.00 36.77 80 SER B C 1
ATOM 1321 O O . SER B 1 80 ? -7.321 -10.476 1.030 1.00 36.03 80 SER B O 1
ATOM 1324 N N . ILE B 1 81 ? -5.215 -11.210 0.693 1.00 39.08 81 ILE B N 1
ATOM 1325 C CA . ILE B 1 81 ? -4.867 -10.017 -0.185 1.00 39.94 81 ILE B CA 1
ATOM 1326 C C . ILE B 1 81 ? -5.495 -10.145 -1.541 1.00 42.24 81 ILE B C 1
ATOM 1327 O O . ILE B 1 81 ? -5.381 -11.192 -2.147 1.00 42.44 81 ILE B O 1
ATOM 1332 N N . LYS B 1 82 ? -6.201 -9.107 -2.001 1.00 43.88 82 LYS B N 1
ATOM 1333 C CA . LYS B 1 82 ? -6.855 -9.114 -3.355 1.00 44.12 82 LYS B CA 1
ATOM 1334 C C . LYS B 1 82 ? -5.925 -8.382 -4.373 1.00 45.08 82 LYS B C 1
ATOM 1335 O O . LYS B 1 82 ? -5.613 -8.880 -5.475 1.00 46.34 82 LYS B O 1
ATOM 1341 N N . ASN B 1 83 ? -5.460 -7.224 -3.979 1.00 43.98 83 ASN B N 1
ATOM 1342 C CA . ASN B 1 83 ? -4.699 -6.394 -4.865 1.00 44.15 83 ASN B CA 1
ATOM 1343 C C . ASN B 1 83 ? -3.247 -6.773 -4.738 1.00 44.77 83 ASN B C 1
ATOM 1344 O O . ASN B 1 83 ? -2.593 -6.508 -3.753 1.00 42.28 83 ASN B O 1
ATOM 1349 N N . GLU B 1 84 ? -2.716 -7.369 -5.782 1.00 44.65 84 GLU B N 1
ATOM 1350 C CA . GLU B 1 84 ? -1.317 -7.704 -5.802 1.00 45.74 84 GLU B CA 1
ATOM 1351 C C . GLU B 1 84 ? -0.327 -6.507 -5.641 1.00 43.09 84 GLU B C 1
ATOM 1352 O O . GLU B 1 84 ? 0.821 -6.689 -5.215 1.00 41.96 84 GLU B O 1
ATOM 1358 N N . ALA B 1 85 ? -0.757 -5.319 -6.010 1.00 40.67 85 ALA B N 1
ATOM 1359 C CA . ALA B 1 85 ? 0.005 -4.130 -5.730 1.00 41.34 85 ALA B CA 1
ATOM 1360 C C . ALA B 1 85 ? 0.347 -3.999 -4.218 1.00 40.10 85 ALA B C 1
ATOM 1361 O O . ALA B 1 85 ? 1.416 -3.476 -3.847 1.00 37.99 85 ALA B O 1
ATOM 1363 N N . VAL B 1 86 ? -0.560 -4.451 -3.354 1.00 38.97 86 VAL B N 1
ATOM 1364 C CA . VAL B 1 86 ? -0.288 -4.405 -1.913 1.00 39.25 86 VAL B CA 1
ATOM 1365 C C . VAL B 1 86 ? 0.924 -5.230 -1.576 1.00 39.29 86 VAL B C 1
ATOM 1366 O O . VAL B 1 86 ? 1.855 -4.792 -0.851 1.00 36.23 86 VAL B O 1
ATOM 1370 N N . ASN B 1 87 ? 0.914 -6.471 -2.071 1.00 40.40 87 ASN B N 1
ATOM 1371 C CA . ASN B 1 87 ? 2.062 -7.351 -1.864 1.00 39.70 87 ASN B CA 1
ATOM 1372 C C . ASN B 1 87 ? 3.363 -6.758 -2.448 1.00 39.06 87 ASN B C 1
ATOM 1373 O O . ASN B 1 87 ? 4.467 -6.933 -1.907 1.00 38.73 87 ASN B O 1
ATOM 1378 N N . ALA B 1 88 ? 3.286 -6.099 -3.578 1.00 37.46 88 ALA B N 1
ATOM 1379 C CA . ALA B 1 88 ? 4.492 -5.475 -4.097 1.00 38.25 88 ALA B CA 1
ATOM 1380 C C . ALA B 1 88 ? 4.992 -4.337 -3.180 1.00 38.13 88 ALA B C 1
ATOM 1381 O O . ALA B 1 88 ? 6.207 -4.186 -2.901 1.00 38.64 88 ALA B O 1
ATOM 1383 N N . ILE B 1 89 ? 4.062 -3.512 -2.695 1.00 38.88 89 ILE B N 1
ATOM 1384 C CA . ILE B 1 89 ? 4.468 -2.400 -1.854 1.00 37.53 89 ILE B CA 1
ATOM 1385 C C . ILE B 1 89 ? 5.010 -2.933 -0.505 1.00 38.89 89 ILE B C 1
ATOM 1386 O O . ILE B 1 89 ? 6.022 -2.437 -0.011 1.00 38.62 89 ILE B O 1
ATOM 1391 N N . ILE B 1 90 ? 4.358 -3.969 0.081 1.00 39.31 90 ILE B N 1
ATOM 1392 C CA . ILE B 1 90 ? 4.882 -4.616 1.327 1.00 40.32 90 ILE B CA 1
ATOM 1393 C C . ILE B 1 90 ? 6.304 -5.154 1.207 1.00 40.55 90 ILE B C 1
ATOM 1394 O O . ILE B 1 90 ? 7.131 -4.912 2.087 1.00 42.55 90 ILE B O 1
ATOM 1399 N N . ALA B 1 91 ? 6.627 -5.857 0.123 1.00 39.52 91 ALA B N 1
ATOM 1400 C CA . ALA B 1 91 ? 8.034 -6.298 -0.161 1.00 39.20 91 ALA B CA 1
ATOM 1401 C C . ALA B 1 91 ? 9.054 -5.169 -0.285 1.00 39.19 91 ALA B C 1
ATOM 1402 O O . ALA B 1 91 ? 10.189 -5.238 0.236 1.00 36.45 91 ALA B O 1
ATOM 1404 N N . THR B 1 92 ? 8.677 -4.068 -0.948 1.00 38.17 92 THR B N 1
ATOM 1405 C CA . THR B 1 92 ? 9.571 -2.925 -0.990 1.00 38.50 92 THR B CA 1
ATOM 1406 C C . THR B 1 92 ? 9.841 -2.330 0.388 1.00 38.21 92 THR B C 1
ATOM 1407 O O . THR B 1 92 ? 10.943 -1.924 0.676 1.00 38.62 92 THR B O 1
ATOM 1411 N N . LEU B 1 93 ? 8.803 -2.182 1.186 1.00 39.58 93 LEU B N 1
ATOM 1412 C CA . LEU B 1 93 ? 8.927 -1.611 2.500 1.00 40.31 93 LEU B CA 1
ATOM 1413 C C . LEU B 1 93 ? 9.869 -2.493 3.362 1.00 41.65 93 LEU B C 1
ATOM 1414 O O . LEU B 1 93 ? 10.724 -2.020 4.096 1.00 40.44 93 LEU B O 1
ATOM 1419 N N . LYS B 1 94 ? 9.708 -3.799 3.243 1.00 43.12 94 LYS B N 1
ATOM 1420 C CA . LYS B 1 94 ? 10.673 -4.761 3.796 1.00 44.07 94 LYS B CA 1
ATOM 1421 C C . LYS B 1 94 ? 12.100 -4.505 3.406 1.00 44.60 94 LYS B C 1
ATOM 1422 O O . LYS B 1 94 ? 12.983 -4.511 4.271 1.00 45.23 94 LYS B O 1
ATOM 1428 N N . ASN B 1 95 ? 12.332 -4.358 2.115 1.00 45.93 95 ASN B N 1
ATOM 1429 C CA . ASN B 1 95 ? 13.655 -4.105 1.608 1.00 48.43 95 ASN B CA 1
ATOM 1430 C C . ASN B 1 95 ? 14.168 -2.748 2.087 1.00 48.47 95 ASN B C 1
ATOM 1431 O O . ASN B 1 95 ? 15.362 -2.581 2.257 1.00 47.87 95 ASN B O 1
ATOM 1436 N N . VAL B 1 96 ? 13.277 -1.772 2.278 1.00 48.52 96 VAL B N 1
ATOM 1437 C CA . VAL B 1 96 ? 13.680 -0.477 2.822 1.00 49.21 96 VAL B CA 1
ATOM 1438 C C . VAL B 1 96 ? 13.977 -0.503 4.337 1.00 49.52 96 VAL B C 1
ATOM 1439 O O . VAL B 1 96 ? 14.973 0.058 4.780 1.00 49.64 96 VAL B O 1
ATOM 1443 N N . TYR B 1 97 ? 13.119 -1.122 5.131 1.00 51.45 97 TYR B N 1
ATOM 1444 C CA . TYR B 1 97 ? 13.208 -1.004 6.574 1.00 52.79 97 TYR B CA 1
ATOM 1445 C C . TYR B 1 97 ? 14.059 -2.099 7.233 1.00 55.61 97 TYR B C 1
ATOM 1446 O O . TYR B 1 97 ? 14.395 -2.021 8.408 1.00 55.95 97 TYR B O 1
ATOM 1455 N N . CYS B 1 98 ? 14.450 -3.099 6.443 1.00 57.60 98 CYS B N 1
ATOM 1456 C CA . CYS B 1 98 ? 15.434 -4.086 6.862 1.00 58.33 98 CYS B CA 1
ATOM 1457 C C . CYS B 1 98 ? 16.694 -3.871 6.051 1.00 59.01 98 CYS B C 1
ATOM 1458 O O . CYS B 1 98 ? 16.764 -4.315 4.916 1.00 59.94 98 CYS B O 1
ATOM 1461 N N . GLU C 1 3 ? -4.173 3.792 -24.509 1.00 81.46 3 GLU C N 1
ATOM 1462 C CA . GLU C 1 3 ? -3.438 4.665 -25.464 1.00 81.34 3 GLU C CA 1
ATOM 1463 C C . GLU C 1 3 ? -3.503 6.110 -25.011 1.00 80.74 3 GLU C C 1
ATOM 1464 O O . GLU C 1 3 ? -2.627 6.902 -25.368 1.00 80.84 3 GLU C O 1
ATOM 1470 N N . LEU C 1 4 ? -4.517 6.422 -24.195 1.00 79.72 4 LEU C N 1
ATOM 1471 C CA . LEU C 1 4 ? -5.098 7.769 -24.163 1.00 78.79 4 LEU C CA 1
ATOM 1472 C C . LEU C 1 4 ? -5.541 8.361 -22.806 1.00 77.93 4 LEU C C 1
ATOM 1473 O O . LEU C 1 4 ? -5.987 9.511 -22.749 1.00 77.66 4 LEU C O 1
ATOM 1478 N N . ALA C 1 5 ? -5.420 7.594 -21.727 1.00 76.93 5 ALA C N 1
ATOM 1479 C CA . ALA C 1 5 ? -5.275 8.169 -20.379 1.00 76.23 5 ALA C CA 1
ATOM 1480 C C . ALA C 1 5 ? -3.941 8.928 -20.345 1.00 74.98 5 ALA C C 1
ATOM 1481 O O . ALA C 1 5 ? -3.797 9.993 -19.713 1.00 73.00 5 ALA C O 1
ATOM 1483 N N . GLN C 1 6 ? -2.988 8.334 -21.065 1.00 74.48 6 GLN C N 1
ATOM 1484 C CA . GLN C 1 6 ? -1.635 8.824 -21.181 1.00 75.09 6 GLN C CA 1
ATOM 1485 C C . GLN C 1 6 ? -1.494 10.079 -22.045 1.00 74.92 6 GLN C C 1
ATOM 1486 O O . GLN C 1 6 ? -0.665 10.939 -21.735 1.00 74.55 6 GLN C O 1
ATOM 1492 N N . LEU C 1 7 ? -2.278 10.178 -23.125 1.00 74.88 7 LEU C N 1
ATOM 1493 C CA . LEU C 1 7 ? -2.234 11.369 -23.983 1.00 74.42 7 LEU C CA 1
ATOM 1494 C C . LEU C 1 7 ? -3.250 12.425 -23.518 1.00 73.97 7 LEU C C 1
ATOM 1495 O O . LEU C 1 7 ? -3.115 13.593 -23.838 1.00 73.90 7 LEU C O 1
ATOM 1500 N N . GLN C 1 8 ? -4.255 12.032 -22.750 1.00 73.43 8 GLN C N 1
ATOM 1501 C CA . GLN C 1 8 ? -5.013 13.010 -21.986 1.00 73.63 8 GLN C CA 1
ATOM 1502 C C . GLN C 1 8 ? -4.085 13.710 -20.950 1.00 73.41 8 GLN C C 1
ATOM 1503 O O . GLN C 1 8 ? -4.190 14.921 -20.741 1.00 73.76 8 GLN C O 1
ATOM 1509 N N . ALA C 1 9 ? -3.157 12.974 -20.335 1.00 72.44 9 ALA C N 1
ATOM 1510 C CA . ALA C 1 9 ? -2.152 13.586 -19.422 1.00 71.88 9 ALA C CA 1
ATOM 1511 C C . ALA C 1 9 ? -1.098 14.410 -20.174 1.00 71.05 9 ALA C C 1
ATOM 1512 O O . ALA C 1 9 ? -0.830 15.551 -19.833 1.00 70.87 9 ALA C O 1
ATOM 1514 N N . SER C 1 10 ? -0.494 13.814 -21.194 1.00 70.40 10 SER C N 1
ATOM 1515 C CA . SER C 1 10 ? 0.490 14.511 -22.036 1.00 70.15 10 SER C CA 1
ATOM 1516 C C . SER C 1 10 ? -0.110 15.757 -22.729 1.00 69.28 10 SER C C 1
ATOM 1517 O O . SER C 1 10 ? 0.553 16.772 -22.852 1.00 68.04 10 SER C O 1
ATOM 1520 N N . ALA C 1 11 ? -1.375 15.666 -23.140 1.00 68.19 11 ALA C N 1
ATOM 1521 C CA . ALA C 1 11 ? -2.136 16.823 -23.611 1.00 67.63 11 ALA C CA 1
ATOM 1522 C C . ALA C 1 11 ? -2.007 18.098 -22.762 1.00 66.83 11 ALA C C 1
ATOM 1523 O O . ALA C 1 11 ? -1.667 19.162 -23.305 1.00 65.56 11 ALA C O 1
ATOM 1525 N N . GLU C 1 12 ? -2.273 18.027 -21.451 1.00 66.22 12 GLU C N 1
ATOM 1526 C CA . GLU C 1 12 ? -2.488 19.294 -20.710 1.00 64.98 12 GLU C CA 1
ATOM 1527 C C . GLU C 1 12 ? -1.180 19.956 -20.247 1.00 63.92 12 GLU C C 1
ATOM 1528 O O . GLU C 1 12 ? -1.167 21.167 -19.898 1.00 62.51 12 GLU C O 1
ATOM 1534 N N . GLN C 1 13 ? -0.094 19.190 -20.250 1.00 61.91 13 GLN C N 1
ATOM 1535 C CA . GLN C 1 13 ? 1.197 19.821 -19.986 1.00 60.92 13 GLN C CA 1
ATOM 1536 C C . GLN C 1 13 ? 1.854 20.303 -21.236 1.00 59.07 13 GLN C C 1
ATOM 1537 O O . GLN C 1 13 ? 2.494 21.336 -21.187 1.00 58.58 13 GLN C O 1
ATOM 1543 N N . ALA C 1 14 ? 1.692 19.555 -22.334 1.00 57.48 14 ALA C N 1
ATOM 1544 C CA . ALA C 1 14 ? 2.026 20.061 -23.661 1.00 55.79 14 ALA C CA 1
ATOM 1545 C C . ALA C 1 14 ? 1.437 21.473 -23.755 1.00 53.68 14 ALA C C 1
ATOM 1546 O O . ALA C 1 14 ? 2.126 22.407 -24.118 1.00 53.08 14 ALA C O 1
ATOM 1548 N N . ALA C 1 15 ? 0.188 21.619 -23.333 1.00 51.91 15 ALA C N 1
ATOM 1549 C CA . ALA C 1 15 ? -0.496 22.893 -23.257 1.00 52.05 15 ALA C CA 1
ATOM 1550 C C . ALA C 1 15 ? 0.161 23.885 -22.299 1.00 51.82 15 ALA C C 1
ATOM 1551 O O . ALA C 1 15 ? 0.443 25.041 -22.676 1.00 51.57 15 ALA C O 1
ATOM 1553 N N . ALA C 1 16 ? 0.455 23.441 -21.081 1.00 49.81 16 ALA C N 1
ATOM 1554 C CA . ALA C 1 16 ? 1.253 24.262 -20.195 1.00 49.47 16 ALA C CA 1
ATOM 1555 C C . ALA C 1 16 ? 2.562 24.693 -20.851 1.00 47.57 16 ALA C C 1
ATOM 1556 O O . ALA C 1 16 ? 2.976 25.847 -20.713 1.00 46.95 16 ALA C O 1
ATOM 1558 N N . LEU C 1 17 ? 3.247 23.775 -21.534 1.00 45.84 17 LEU C N 1
ATOM 1559 C CA . LEU C 1 17 ? 4.543 24.160 -22.121 1.00 46.27 17 LEU C CA 1
ATOM 1560 C C . LEU C 1 17 ? 4.317 25.245 -23.192 1.00 45.50 17 LEU C C 1
ATOM 1561 O O . LEU C 1 17 ? 4.894 26.314 -23.140 1.00 46.62 17 LEU C O 1
ATOM 1566 N N . LEU C 1 18 ? 3.461 24.957 -24.146 1.00 44.95 18 LEU C N 1
ATOM 1567 C CA . LEU C 1 18 ? 3.107 25.913 -25.178 1.00 45.95 18 LEU C CA 1
ATOM 1568 C C . LEU C 1 18 ? 2.649 27.236 -24.596 1.00 46.36 18 LEU C C 1
ATOM 1569 O O . LEU C 1 18 ? 3.074 28.271 -25.030 1.00 46.64 18 LEU C O 1
ATOM 1574 N N . LYS C 1 19 ? 1.844 27.199 -23.545 1.00 48.93 19 LYS C N 1
ATOM 1575 C CA . LYS C 1 19 ? 1.378 28.433 -22.880 1.00 48.61 19 LYS C CA 1
ATOM 1576 C C . LYS C 1 19 ? 2.518 29.216 -22.265 1.00 48.69 19 LYS C C 1
ATOM 1577 O O . LYS C 1 19 ? 2.602 30.436 -22.414 1.00 49.32 19 LYS C O 1
ATOM 1583 N N . ALA C 1 20 ? 3.437 28.519 -21.608 1.00 47.69 20 ALA C N 1
ATOM 1584 C CA . ALA C 1 20 ? 4.600 29.158 -21.062 1.00 47.11 20 ALA C CA 1
ATOM 1585 C C . ALA C 1 20 ? 5.474 29.741 -22.177 1.00 46.81 20 ALA C C 1
ATOM 1586 O O . ALA C 1 20 ? 6.148 30.738 -21.969 1.00 46.21 20 ALA C O 1
ATOM 1588 N N . MET C 1 21 ? 5.488 29.104 -23.350 1.00 46.14 21 MET C N 1
ATOM 1589 C CA . MET C 1 21 ? 6.324 29.570 -24.439 1.00 46.08 21 MET C CA 1
ATOM 1590 C C . MET C 1 21 ? 5.665 30.717 -25.242 1.00 47.84 21 MET C C 1
ATOM 1591 O O . MET C 1 21 ? 6.341 31.399 -26.038 1.00 47.93 21 MET C O 1
ATOM 1596 N N . SER C 1 22 ? 4.351 30.900 -25.093 1.00 49.06 22 SER C N 1
ATOM 1597 C CA . SER C 1 22 ? 3.633 31.794 -26.011 1.00 49.86 22 SER C CA 1
ATOM 1598 C C . SER C 1 22 ? 3.515 33.236 -25.505 1.00 51.77 22 SER C C 1
ATOM 1599 O O . SER C 1 22 ? 2.393 33.760 -25.438 1.00 54.86 22 SER C O 1
ATOM 1602 N N . HIS C 1 23 ? 4.635 33.836 -25.102 1.00 51.75 23 HIS C N 1
ATOM 1603 C CA . HIS C 1 23 ? 4.734 35.276 -24.841 1.00 50.82 23 HIS C CA 1
ATOM 1604 C C . HIS C 1 23 ? 5.671 35.783 -25.937 1.00 49.75 23 HIS C C 1
ATOM 1605 O O . HIS C 1 23 ? 6.724 35.196 -26.164 1.00 49.32 23 HIS C O 1
ATOM 1612 N N . PRO C 1 24 ? 5.299 36.872 -26.649 1.00 50.02 24 PRO C N 1
ATOM 1613 C CA . PRO C 1 24 ? 6.186 37.337 -27.729 1.00 49.14 24 PRO C CA 1
ATOM 1614 C C . PRO C 1 24 ? 7.624 37.662 -27.291 1.00 48.91 24 PRO C C 1
ATOM 1615 O O . PRO C 1 24 ? 8.569 37.448 -28.067 1.00 48.90 24 PRO C O 1
ATOM 1619 N N . LYS C 1 25 ? 7.800 38.198 -26.077 1.00 48.22 25 LYS C N 1
ATOM 1620 C CA . LYS C 1 25 ? 9.129 38.528 -25.602 1.00 48.41 25 LYS C CA 1
ATOM 1621 C C . LYS C 1 25 ? 9.965 37.311 -25.251 1.00 47.03 25 LYS C C 1
ATOM 1622 O O . LYS C 1 25 ? 11.132 37.220 -25.659 1.00 46.19 25 LYS C O 1
ATOM 1628 N N . ARG C 1 26 ? 9.335 36.349 -24.553 1.00 46.40 26 ARG C N 1
ATOM 1629 C CA . ARG C 1 26 ? 9.925 35.052 -24.313 1.00 45.89 26 ARG C CA 1
ATOM 1630 C C . ARG C 1 26 ? 10.360 34.436 -25.594 1.00 43.56 26 ARG C C 1
ATOM 1631 O O . ARG C 1 26 ? 11.489 34.012 -25.725 1.00 41.49 26 ARG C O 1
ATOM 1639 N N . LEU C 1 27 ? 9.474 34.400 -26.576 1.00 43.60 27 LEU C N 1
ATOM 1640 C CA . LEU C 1 27 ? 9.864 33.726 -27.815 1.00 44.69 27 LEU C CA 1
ATOM 1641 C C . LEU C 1 27 ? 10.991 34.458 -28.566 1.00 44.93 27 LEU C C 1
ATOM 1642 O O . LEU C 1 27 ? 11.884 33.814 -29.142 1.00 45.37 27 LEU C O 1
ATOM 1647 N N . LEU C 1 28 ? 10.983 35.784 -28.523 1.00 45.21 28 LEU C N 1
ATOM 1648 C CA . LEU C 1 28 ? 12.114 36.523 -29.076 1.00 46.53 28 LEU C CA 1
ATOM 1649 C C . LEU C 1 28 ? 13.378 36.087 -28.339 1.00 46.98 28 LEU C C 1
ATOM 1650 O O . LEU C 1 28 ? 14.438 35.872 -28.960 1.00 47.53 28 LEU C O 1
ATOM 1655 N N . ILE C 1 29 ? 13.271 35.952 -27.018 1.00 46.56 29 ILE C N 1
ATOM 1656 C CA . ILE C 1 29 ? 14.465 35.603 -26.241 1.00 47.13 29 ILE C CA 1
ATOM 1657 C C . ILE C 1 29 ? 14.916 34.190 -26.560 1.00 47.31 29 ILE C C 1
ATOM 1658 O O . ILE C 1 29 ? 16.094 33.965 -26.781 1.00 47.24 29 ILE C O 1
ATOM 1663 N N . LEU C 1 30 ? 13.966 33.260 -26.635 1.00 47.32 30 LEU C N 1
ATOM 1664 C CA . LEU C 1 30 ? 14.260 31.891 -26.940 1.00 48.06 30 LEU C CA 1
ATOM 1665 C C . LEU C 1 30 ? 14.884 31.670 -28.305 1.00 49.01 30 LEU C C 1
ATOM 1666 O O . LEU C 1 30 ? 15.888 30.955 -28.436 1.00 48.12 30 LEU C O 1
ATOM 1671 N N . CYS C 1 31 ? 14.258 32.237 -29.350 1.00 50.37 31 CYS C N 1
ATOM 1672 C CA . CYS C 1 31 ? 14.874 32.250 -30.650 1.00 52.15 31 CYS C CA 1
ATOM 1673 C C . CYS C 1 31 ? 16.264 32.891 -30.569 1.00 53.66 31 CYS C C 1
ATOM 1674 O O . CYS C 1 31 ? 17.219 32.357 -31.140 1.00 54.48 31 CYS C O 1
ATOM 1677 N N . MET C 1 32 ? 16.383 34.026 -29.876 1.00 54.85 32 MET C N 1
ATOM 1678 C CA . MET C 1 32 ? 17.696 34.709 -29.817 1.00 56.89 32 MET C CA 1
ATOM 1679 C C . MET C 1 32 ? 18.715 33.842 -29.046 1.00 57.69 32 MET C C 1
ATOM 1680 O O . MET C 1 32 ? 19.885 33.795 -29.407 1.00 57.29 32 MET C O 1
ATOM 1685 N N . LEU C 1 33 ? 18.236 33.099 -28.043 1.00 59.13 33 LEU C N 1
ATOM 1686 C CA . LEU C 1 33 ? 19.069 32.154 -27.278 1.00 60.10 33 LEU C CA 1
ATOM 1687 C C . LEU C 1 33 ? 19.417 30.870 -28.011 1.00 61.12 33 LEU C C 1
ATOM 1688 O O . LEU C 1 33 ? 20.436 30.244 -27.713 1.00 60.50 33 LEU C O 1
ATOM 1693 N N . SER C 1 34 ? 18.545 30.435 -28.915 1.00 62.87 34 SER C N 1
ATOM 1694 C CA . SER C 1 34 ? 18.672 29.096 -29.485 1.00 64.21 34 SER C CA 1
ATOM 1695 C C . SER C 1 34 ? 19.938 28.915 -30.315 1.00 65.74 34 SER C C 1
ATOM 1696 O O . SER C 1 34 ? 20.450 29.881 -30.891 1.00 66.88 34 SER C O 1
ATOM 1699 N N . GLY C 1 35 ? 20.429 27.671 -30.368 1.00 67.06 35 GLY C N 1
ATOM 1700 C CA . GLY C 1 35 ? 21.607 27.304 -31.157 1.00 67.61 35 GLY C CA 1
ATOM 1701 C C . GLY C 1 35 ? 22.947 27.746 -30.582 1.00 68.74 35 GLY C C 1
ATOM 1702 O O . GLY C 1 35 ? 24.013 27.147 -30.867 1.00 68.93 35 GLY C O 1
ATOM 1703 N N . SER C 1 36 ? 22.908 28.796 -29.768 1.00 69.16 36 SER C N 1
ATOM 1704 C CA . SER C 1 36 ? 24.114 29.327 -29.144 1.00 69.10 36 SER C CA 1
ATOM 1705 C C . SER C 1 36 ? 23.996 29.318 -27.623 1.00 69.13 36 SER C C 1
ATOM 1706 O O . SER C 1 36 ? 23.569 30.302 -27.019 1.00 68.95 36 SER C O 1
ATOM 1709 N N . PRO C 1 37 ? 24.375 28.201 -27.012 1.00 68.96 37 PRO C N 1
ATOM 1710 C CA . PRO C 1 37 ? 24.310 28.060 -25.553 1.00 68.37 37 PRO C CA 1
ATOM 1711 C C . PRO C 1 37 ? 25.282 29.000 -24.848 1.00 68.17 37 PRO C C 1
ATOM 1712 O O . PRO C 1 37 ? 26.204 29.518 -25.477 1.00 69.03 37 PRO C O 1
ATOM 1716 N N . GLY C 1 38 ? 25.072 29.212 -23.553 1.00 66.49 38 GLY C N 1
ATOM 1717 C CA .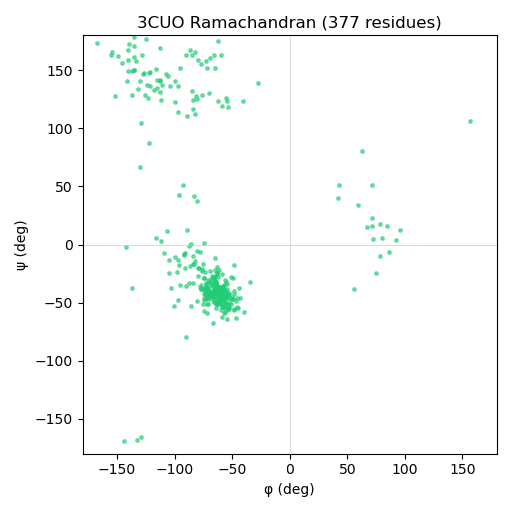 GLY C 1 38 ? 25.931 30.085 -22.774 1.00 64.85 38 GLY C CA 1
ATOM 1718 C C . GLY C 1 38 ? 25.891 31.522 -23.256 1.00 63.47 38 GLY C C 1
ATOM 1719 O O . GLY C 1 38 ? 26.782 31.970 -23.977 1.00 63.70 38 GLY C O 1
ATOM 1720 N N . THR C 1 39 ? 24.851 32.246 -22.855 1.00 61.22 39 THR C N 1
ATOM 1721 C CA . THR C 1 39 ? 24.693 33.651 -23.248 1.00 60.20 39 THR C CA 1
ATOM 1722 C C . THR C 1 39 ? 24.128 34.457 -22.067 1.00 58.93 39 THR C C 1
ATOM 1723 O O . THR C 1 39 ? 23.239 33.976 -21.371 1.00 58.65 39 THR C O 1
ATOM 1727 N N . SER C 1 40 ? 24.616 35.682 -21.865 1.00 57.02 40 SER C N 1
ATOM 1728 C CA . SER C 1 40 ? 24.264 36.509 -20.702 1.00 56.24 40 SER C CA 1
ATOM 1729 C C . SER C 1 40 ? 23.055 37.397 -20.937 1.00 55.76 40 SER C C 1
ATOM 1730 O O . SER C 1 40 ? 22.700 37.704 -22.087 1.00 55.69 40 SER C O 1
ATOM 1733 N N . ALA C 1 41 ? 22.482 37.889 -19.840 1.00 55.33 41 ALA C N 1
ATOM 1734 C CA . ALA C 1 41 ? 21.329 38.805 -19.884 1.00 55.80 41 ALA C CA 1
ATOM 1735 C C . ALA C 1 41 ? 21.657 40.121 -20.620 1.00 56.18 41 ALA C C 1
ATOM 1736 O O . ALA C 1 41 ? 20.853 40.626 -21.399 1.00 56.06 41 ALA C O 1
ATOM 1738 N N . GLY C 1 42 ? 22.842 40.665 -20.345 1.00 56.85 42 GLY C N 1
ATOM 1739 C CA . GLY C 1 42 ? 23.300 41.887 -20.978 1.00 56.94 42 GLY C CA 1
ATOM 1740 C C . GLY C 1 42 ? 23.398 41.746 -22.489 1.00 57.73 42 GLY C C 1
ATOM 1741 O O . GLY C 1 42 ? 22.922 42.625 -23.247 1.00 57.35 42 GLY C O 1
ATOM 1742 N N . GLU C 1 43 ? 24.037 40.674 -22.949 1.00 57.80 43 GLU C N 1
ATOM 1743 C CA . GLU C 1 43 ? 24.097 40.468 -24.377 1.00 58.23 43 GLU C CA 1
ATOM 1744 C C . GLU C 1 43 ? 22.687 40.222 -24.935 1.00 58.62 43 GLU C C 1
ATOM 1745 O O . GLU C 1 43 ? 22.349 40.725 -26.020 1.00 58.21 43 GLU C O 1
ATOM 1751 N N . LEU C 1 44 ? 21.858 39.471 -24.212 1.00 58.67 44 LEU C N 1
ATOM 1752 C CA . LEU C 1 44 ? 20.486 39.233 -24.677 1.00 59.28 44 LEU C CA 1
ATOM 1753 C C . LEU C 1 44 ? 19.620 40.501 -24.738 1.00 60.12 44 LEU C C 1
ATOM 1754 O O . LEU C 1 44 ? 18.719 40.580 -25.572 1.00 59.95 44 LEU C O 1
ATOM 1759 N N . THR C 1 45 ? 19.848 41.473 -23.856 1.00 61.30 45 THR C N 1
ATOM 1760 C CA . THR C 1 45 ? 19.129 42.746 -23.979 1.00 62.32 45 THR C CA 1
ATOM 1761 C C . THR C 1 45 ? 19.658 43.473 -25.195 1.00 62.86 45 THR C C 1
ATOM 1762 O O . THR C 1 45 ? 18.904 44.173 -25.865 1.00 62.77 45 THR C O 1
ATOM 1766 N N . ARG C 1 46 ? 20.944 43.263 -25.476 1.00 63.70 46 ARG C N 1
ATOM 1767 C CA . ARG C 1 46 ? 21.628 43.914 -26.599 1.00 64.65 46 ARG C CA 1
ATOM 1768 C C . ARG C 1 46 ? 21.066 43.482 -27.954 1.00 65.06 46 ARG C C 1
ATOM 1769 O O . ARG C 1 46 ? 20.830 44.325 -28.828 1.00 64.25 46 ARG C O 1
ATOM 1777 N N . ILE C 1 47 ? 20.851 42.177 -28.118 1.00 65.22 47 ILE C N 1
ATOM 1778 C CA . ILE C 1 47 ? 20.480 41.632 -29.414 1.00 65.27 47 ILE C CA 1
ATOM 1779 C C . ILE C 1 47 ? 18.964 41.676 -29.597 1.00 65.43 47 ILE C C 1
ATOM 1780 O O . ILE C 1 47 ? 18.492 41.852 -30.729 1.00 66.09 47 ILE C O 1
ATOM 1785 N N . THR C 1 48 ? 18.191 41.507 -28.521 1.00 65.20 48 THR C N 1
ATOM 1786 C CA . THR C 1 48 ? 16.726 41.579 -28.666 1.00 64.98 48 THR C CA 1
ATOM 1787 C C . THR C 1 48 ? 16.268 43.033 -28.846 1.00 65.11 48 THR C C 1
ATOM 1788 O O . THR C 1 48 ? 15.286 43.288 -29.554 1.00 65.73 48 THR C O 1
ATOM 1792 N N . GLY C 1 49 ? 17.017 43.985 -28.290 1.00 64.63 49 GLY C N 1
ATOM 1793 C CA . GLY C 1 49 ? 16.533 45.348 -28.190 1.00 64.58 49 GLY C CA 1
ATOM 1794 C C . GLY C 1 49 ? 15.423 45.496 -27.160 1.00 64.90 49 GLY C C 1
ATOM 1795 O O . GLY C 1 49 ? 14.610 46.421 -27.228 1.00 64.29 49 GLY C O 1
ATOM 1796 N N . LEU C 1 50 ? 15.372 44.565 -26.206 1.00 65.15 50 LEU C N 1
ATOM 1797 C CA . LEU C 1 50 ? 14.548 44.732 -25.016 1.00 65.28 50 LEU C CA 1
ATOM 1798 C C . LEU C 1 50 ? 15.391 45.592 -24.064 1.00 65.28 50 LEU C C 1
ATOM 1799 O O . LEU C 1 50 ? 16.694 45.668 -24.281 1.00 64.83 50 LEU C O 1
ATOM 1804 N N . SER C 1 51 ? 14.659 46.107 -23.044 1.00 66.10 51 SER C N 1
ATOM 1805 C CA . SER C 1 51 ? 15.317 46.717 -21.895 1.00 67.00 51 SER C CA 1
ATOM 1806 C C . SER C 1 51 ? 15.983 45.660 -21.036 1.00 68.03 51 SER C C 1
ATOM 1807 O O . SER C 1 51 ? 15.503 44.493 -20.989 1.00 68.40 51 SER C O 1
ATOM 1810 N N . ALA C 1 52 ? 17.051 46.054 -20.327 1.00 68.14 52 ALA C N 1
ATOM 1811 C CA . ALA C 1 52 ? 17.731 45.141 -19.400 1.00 68.42 52 ALA C CA 1
ATOM 1812 C C . ALA C 1 52 ? 16.834 44.679 -18.240 1.00 69.15 52 ALA C C 1
ATOM 1813 O O . ALA C 1 52 ? 17.115 43.655 -17.612 1.00 68.62 52 ALA C O 1
ATOM 1815 N N . SER C 1 53 ? 15.753 45.422 -17.983 1.00 69.50 53 SER C N 1
ATOM 1816 C CA . SER C 1 53 ? 14.868 45.173 -16.839 1.00 69.28 53 SER C CA 1
ATOM 1817 C C . SER C 1 53 ? 13.847 44.031 -17.096 1.00 69.32 53 SER C C 1
ATOM 1818 O O . SER C 1 53 ? 13.672 43.099 -16.260 1.00 69.60 53 SER C O 1
ATOM 1821 N N . ALA C 1 54 ? 13.177 44.109 -18.243 1.00 68.71 54 ALA C N 1
ATOM 1822 C CA . ALA C 1 54 ? 12.246 43.064 -18.666 1.00 68.13 54 ALA C CA 1
ATOM 1823 C C . ALA C 1 54 ? 13.003 41.839 -19.186 1.00 67.39 54 ALA C C 1
ATOM 1824 O O . ALA C 1 54 ? 12.449 40.747 -19.226 1.00 66.67 54 ALA C O 1
ATOM 1826 N N . THR C 1 55 ? 14.250 42.042 -19.618 1.00 66.73 55 THR C N 1
ATOM 1827 C CA . THR C 1 55 ? 15.090 40.947 -20.099 1.00 66.35 55 THR C CA 1
ATOM 1828 C C . THR C 1 55 ? 15.601 40.133 -18.923 1.00 65.50 55 THR C C 1
ATOM 1829 O O . THR C 1 55 ? 15.490 38.909 -18.933 1.00 64.57 55 THR C O 1
ATOM 1833 N N . SER C 1 56 ? 16.184 40.821 -17.937 1.00 64.66 56 SER C N 1
ATOM 1834 C CA . SER C 1 56 ? 16.438 40.236 -16.613 1.00 64.25 56 SER C CA 1
ATOM 1835 C C . SER C 1 56 ? 15.290 39.347 -16.143 1.00 63.11 56 SER C C 1
ATOM 1836 O O . SER C 1 56 ? 15.466 38.156 -15.867 1.00 62.97 56 SER C O 1
ATOM 1839 N N . GLN C 1 57 ? 14.113 39.959 -16.066 1.00 62.05 57 GLN C N 1
ATOM 1840 C CA . GLN C 1 57 ? 12.943 39.368 -15.423 1.00 61.27 57 GLN C CA 1
ATOM 1841 C C . GLN C 1 57 ? 12.301 38.192 -16.197 1.00 60.03 57 GLN C C 1
ATOM 1842 O O . GLN C 1 57 ? 11.698 37.305 -15.562 1.00 59.01 57 GLN C O 1
ATOM 1848 N N . HIS C 1 58 ? 12.402 38.205 -17.533 1.00 58.39 58 HIS C N 1
ATOM 1849 C CA . HIS C 1 58 ? 11.917 37.095 -18.363 1.00 57.33 58 HIS C CA 1
ATOM 1850 C C . HIS C 1 58 ? 12.880 35.935 -18.259 1.00 56.22 58 HIS C C 1
ATOM 1851 O O . HIS C 1 58 ? 12.450 34.767 -18.236 1.00 55.30 58 HIS C O 1
ATOM 1858 N N . LEU C 1 59 ? 14.177 36.244 -18.218 1.00 54.75 59 LEU C N 1
ATOM 1859 C CA . LEU C 1 59 ? 15.195 35.223 -18.092 1.00 54.17 59 LEU C CA 1
ATOM 1860 C C . LEU C 1 59 ? 15.048 34.520 -16.741 1.00 54.00 59 LEU C C 1
ATOM 1861 O O . LEU C 1 59 ? 14.960 33.299 -16.688 1.00 52.84 59 LEU C O 1
ATOM 1866 N N . ALA C 1 60 ? 14.981 35.289 -15.658 1.00 53.91 60 ALA C N 1
ATOM 1867 C CA . ALA C 1 60 ? 14.671 34.728 -14.340 1.00 53.49 60 ALA C CA 1
ATOM 1868 C C . ALA C 1 60 ? 13.384 33.887 -14.339 1.00 53.48 60 ALA C C 1
ATOM 1869 O O . ALA C 1 60 ? 13.348 32.804 -13.760 1.00 52.91 60 ALA C O 1
ATOM 1871 N N . ARG C 1 61 ? 12.329 34.361 -14.989 1.00 52.98 61 ARG C N 1
ATOM 1872 C CA . ARG C 1 61 ? 11.077 33.627 -14.978 1.00 53.07 61 ARG C CA 1
ATOM 1873 C C . ARG C 1 61 ? 11.194 32.338 -15.795 1.00 50.86 61 ARG C C 1
ATOM 1874 O O . ARG C 1 61 ? 10.783 31.297 -15.352 1.00 49.80 61 ARG C O 1
ATOM 1882 N N . MET C 1 62 ? 11.793 32.427 -16.972 1.00 49.69 62 MET C N 1
ATOM 1883 C CA . MET C 1 62 ? 11.954 31.282 -17.863 1.00 49.29 62 MET C CA 1
ATOM 1884 C C . MET C 1 62 ? 12.838 30.186 -17.273 1.00 48.44 62 MET C C 1
ATOM 1885 O O . MET C 1 62 ? 12.569 28.973 -17.476 1.00 46.85 62 MET C O 1
ATOM 1890 N N . ARG C 1 63 ? 13.836 30.611 -16.528 1.00 47.49 63 ARG C N 1
ATOM 1891 C CA . ARG C 1 63 ? 14.674 29.708 -15.752 1.00 49.17 63 ARG C CA 1
ATOM 1892 C C . ARG C 1 63 ? 13.871 29.026 -14.616 1.00 48.75 63 ARG C C 1
ATOM 1893 O O . ARG C 1 63 ? 13.990 27.828 -14.425 1.00 50.39 63 ARG C O 1
ATOM 1901 N N . ASP C 1 64 ? 13.042 29.787 -13.899 1.00 48.94 64 ASP C N 1
ATOM 1902 C CA . ASP C 1 64 ? 12.278 29.282 -12.761 1.00 49.94 64 ASP C CA 1
ATOM 1903 C C . ASP C 1 64 ? 11.285 28.176 -13.262 1.00 48.72 64 ASP C C 1
ATOM 1904 O O . ASP C 1 64 ? 10.964 27.169 -12.614 1.00 48.47 64 ASP C O 1
ATOM 1909 N N . GLU C 1 65 ? 10.802 28.395 -14.461 1.00 48.27 65 GLU C N 1
ATOM 1910 C CA . GLU C 1 65 ? 9.868 27.504 -15.099 1.00 47.13 65 GLU C CA 1
ATOM 1911 C C . GLU C 1 65 ? 10.521 26.320 -15.813 1.00 45.79 65 GLU C C 1
ATOM 1912 O O . GLU C 1 65 ? 9.854 25.389 -16.192 1.00 44.84 65 GLU C O 1
ATOM 1918 N N . GLY C 1 66 ? 11.830 26.344 -15.940 1.00 45.40 66 GLY C N 1
ATOM 1919 C CA . GLY C 1 66 ? 12.576 25.254 -16.511 1.00 45.44 66 GLY C CA 1
ATOM 1920 C C . GLY C 1 66 ? 12.632 25.306 -18.013 1.00 44.98 66 GLY C C 1
ATOM 1921 O O . GLY C 1 66 ? 12.964 24.321 -18.618 1.00 45.70 66 GLY C O 1
ATOM 1922 N N . LEU C 1 67 ? 12.305 26.450 -18.625 1.00 43.58 67 LEU C N 1
ATOM 1923 C CA . LEU C 1 67 ? 12.380 26.569 -20.051 1.00 44.09 67 LEU C CA 1
ATOM 1924 C C . LEU C 1 67 ? 13.828 26.680 -20.473 1.00 43.31 67 LEU C C 1
ATOM 1925 O O . LEU C 1 67 ? 14.244 26.183 -21.534 1.00 42.70 67 LEU C O 1
ATOM 1930 N N . ILE C 1 68 ? 14.588 27.398 -19.652 1.00 43.07 68 ILE C N 1
ATOM 1931 C CA . ILE C 1 68 ? 15.972 27.631 -19.915 1.00 43.27 68 ILE C CA 1
ATOM 1932 C C . ILE C 1 68 ? 16.739 27.254 -18.671 1.00 45.57 68 ILE C C 1
ATOM 1933 O O . ILE C 1 68 ? 16.180 27.129 -17.589 1.00 43.52 68 ILE C O 1
ATOM 1938 N N . ASP C 1 69 ? 18.024 27.060 -18.807 1.00 47.95 69 ASP C N 1
ATOM 1939 C CA . ASP C 1 69 ? 18.789 27.031 -17.565 1.00 51.69 69 ASP C CA 1
ATOM 1940 C C . ASP C 1 69 ? 20.081 27.746 -17.696 1.00 51.16 69 ASP C C 1
ATOM 1941 O O . ASP C 1 69 ? 20.446 28.203 -18.802 1.00 49.93 69 ASP C O 1
ATOM 1946 N N . SER C 1 70 ? 20.710 27.872 -16.534 1.00 52.52 70 SER C N 1
ATOM 1947 C CA . SER C 1 70 ? 21.808 28.779 -16.248 1.00 54.55 70 SER C CA 1
ATOM 1948 C C . SER C 1 70 ? 22.963 28.017 -15.585 1.00 55.81 70 SER C C 1
ATOM 1949 O O . SER C 1 70 ? 22.727 27.131 -14.789 1.00 56.01 70 SER C O 1
ATOM 1952 N N . GLN C 1 71 ? 24.195 28.363 -15.953 1.00 57.34 71 GLN C N 1
ATOM 1953 C CA . GLN C 1 71 ? 25.398 27.948 -15.223 1.00 58.83 71 GLN C CA 1
ATOM 1954 C C . GLN C 1 71 ? 26.174 29.234 -14.908 1.00 59.05 71 GLN C C 1
ATOM 1955 O O . GLN C 1 71 ? 26.106 30.209 -15.679 1.00 59.21 71 GLN C O 1
ATOM 1961 N N . ARG C 1 72 ? 26.863 29.238 -13.763 1.00 59.87 72 ARG C N 1
ATOM 1962 C CA . ARG C 1 72 ? 27.708 30.375 -13.327 1.00 60.57 72 ARG C CA 1
ATOM 1963 C C . ARG C 1 72 ? 29.093 30.265 -13.974 1.00 60.12 72 ARG C C 1
ATOM 1964 O O . ARG C 1 72 ? 29.757 29.229 -13.855 1.00 60.16 72 ARG C O 1
ATOM 1972 N N . ASP C 1 73 ? 29.490 31.321 -14.676 1.00 59.63 73 ASP C N 1
ATOM 1973 C CA . ASP C 1 73 ? 30.799 31.403 -15.345 1.00 59.04 73 ASP C CA 1
ATOM 1974 C C . ASP C 1 73 ? 31.505 32.698 -14.972 1.00 58.12 73 ASP C C 1
ATOM 1975 O O . ASP C 1 73 ? 31.118 33.765 -15.447 1.00 57.63 73 ASP C O 1
ATOM 1980 N N . ALA C 1 74 ? 32.520 32.614 -14.099 1.00 57.31 74 ALA C N 1
ATOM 1981 C CA . ALA C 1 74 ? 33.392 33.769 -13.796 1.00 56.11 74 ALA C CA 1
ATOM 1982 C C . ALA C 1 74 ? 32.652 35.122 -13.620 1.00 54.96 74 ALA C C 1
ATOM 1983 O O . ALA C 1 74 ? 33.008 36.175 -14.252 1.00 54.14 74 ALA C O 1
ATOM 1985 N N . GLN C 1 75 ? 31.644 35.044 -12.753 1.00 52.97 75 GLN C N 1
ATOM 1986 C CA . GLN C 1 75 ? 30.798 36.142 -12.255 1.00 53.44 75 GLN C CA 1
ATOM 1987 C C . GLN C 1 75 ? 29.599 36.461 -13.138 1.00 53.59 75 GLN C C 1
ATOM 1988 O O . GLN C 1 75 ? 28.705 37.233 -12.760 1.00 53.59 75 GLN C O 1
ATOM 1994 N N . ARG C 1 76 ? 29.558 35.805 -14.283 1.00 53.96 76 ARG C N 1
ATOM 1995 C CA . ARG C 1 76 ? 28.451 35.974 -15.226 1.00 54.63 76 ARG C CA 1
ATOM 1996 C C . ARG C 1 76 ? 27.549 34.740 -15.176 1.00 53.88 76 ARG C C 1
ATOM 1997 O O . ARG C 1 76 ? 28.011 33.616 -14.886 1.00 53.84 76 ARG C O 1
ATOM 2005 N N . ILE C 1 77 ? 26.247 34.959 -15.345 1.00 53.60 77 ILE C N 1
ATOM 2006 C CA . ILE C 1 77 ? 25.287 33.857 -15.451 1.00 53.30 77 ILE C CA 1
ATOM 2007 C C . ILE C 1 77 ? 25.011 33.674 -16.932 1.00 53.12 77 ILE C C 1
ATOM 2008 O O . ILE C 1 77 ? 24.625 34.624 -17.616 1.00 51.99 77 ILE C O 1
ATOM 2013 N N . LEU C 1 78 ? 25.256 32.459 -17.421 1.00 53.10 78 LEU C N 1
ATOM 2014 C CA . LEU C 1 78 ? 25.116 32.154 -18.835 1.00 52.82 78 LEU C CA 1
ATOM 2015 C C . LEU C 1 78 ? 23.950 31.206 -19.063 1.00 52.36 78 LEU C C 1
ATOM 2016 O O . LEU C 1 78 ? 23.863 30.105 -18.468 1.00 52.49 78 LEU C O 1
ATOM 2021 N N . TYR C 1 79 ? 23.037 31.642 -19.929 1.00 51.97 79 TYR C N 1
ATOM 2022 C CA . TYR C 1 79 ? 21.789 30.907 -20.136 1.00 51.75 79 TYR C CA 1
ATOM 2023 C C . TYR C 1 79 ? 21.900 30.077 -21.387 1.00 52.47 79 TYR C C 1
ATOM 2024 O O . TYR C 1 79 ? 22.468 30.534 -22.395 1.00 52.92 79 TYR C O 1
ATOM 2033 N N . SER C 1 80 ? 21.357 28.869 -21.326 1.00 52.60 80 SER C N 1
ATOM 2034 C CA . SER C 1 80 ? 21.075 28.091 -22.513 1.00 53.42 80 SER C CA 1
ATOM 2035 C C . SER C 1 80 ? 19.671 27.456 -22.437 1.00 53.53 80 SER C C 1
ATOM 2036 O O . SER C 1 80 ? 18.969 27.529 -21.401 1.00 52.20 80 SER C O 1
ATOM 2039 N N . ILE C 1 81 ? 19.259 26.886 -23.566 1.00 53.94 81 ILE C N 1
ATOM 2040 C CA . ILE C 1 81 ? 18.107 25.988 -23.623 1.00 54.47 81 ILE C CA 1
ATOM 2041 C C . ILE C 1 81 ? 18.639 24.569 -23.560 1.00 54.88 81 ILE C C 1
ATOM 2042 O O . ILE C 1 81 ? 19.309 24.133 -24.486 1.00 55.27 81 ILE C O 1
ATOM 2047 N N . LYS C 1 82 ? 18.335 23.841 -22.499 1.00 55.63 82 LYS C N 1
ATOM 2048 C CA . LYS C 1 82 ? 18.685 22.439 -22.454 1.00 57.12 82 LYS C CA 1
ATOM 2049 C C . LYS C 1 82 ? 17.452 21.539 -22.663 1.00 58.46 82 LYS C C 1
ATOM 2050 O O . LYS C 1 82 ? 17.584 20.387 -23.132 1.00 60.35 82 LYS C O 1
ATOM 2056 N N . ASN C 1 83 ? 16.256 22.055 -22.354 1.00 58.50 83 ASN C N 1
ATOM 2057 C CA . ASN C 1 83 ? 15.007 21.311 -22.556 1.00 57.95 83 ASN C CA 1
ATOM 2058 C C . ASN C 1 83 ? 14.853 20.933 -24.022 1.00 57.97 83 ASN C C 1
ATOM 2059 O O . ASN C 1 83 ? 14.823 21.812 -24.887 1.00 58.16 83 ASN C O 1
ATOM 2064 N N . GLU C 1 84 ? 14.792 19.628 -24.298 1.00 57.96 84 GLU C N 1
ATOM 2065 C CA . GLU C 1 84 ? 14.703 19.112 -25.676 1.00 58.14 84 GLU C CA 1
ATOM 2066 C C . GLU C 1 84 ? 13.528 19.636 -26.472 1.00 56.65 84 GLU C C 1
ATOM 2067 O O . GLU C 1 84 ? 13.648 19.884 -27.677 1.00 57.70 84 GLU C O 1
ATOM 2073 N N . ALA C 1 85 ? 12.386 19.715 -25.795 1.00 55.51 85 ALA C N 1
ATOM 2074 C CA . ALA C 1 85 ? 11.108 20.024 -26.425 1.00 54.95 85 ALA C CA 1
ATOM 2075 C C . ALA C 1 85 ? 11.060 21.490 -26.787 1.00 54.07 85 ALA C C 1
ATOM 2076 O O . ALA C 1 85 ? 10.647 21.814 -27.909 1.00 53.71 85 ALA C O 1
ATOM 2078 N N . VAL C 1 86 ? 11.550 22.366 -25.900 1.00 53.05 86 VAL C N 1
ATOM 2079 C CA . VAL C 1 86 ? 11.632 23.784 -26.258 1.00 51.63 86 VAL C CA 1
ATOM 2080 C C . VAL C 1 86 ? 12.715 23.969 -27.337 1.00 51.68 86 VAL C C 1
ATOM 2081 O O . VAL C 1 86 ? 12.490 24.742 -28.259 1.00 49.72 86 VAL C O 1
ATOM 2085 N N . ASN C 1 87 ? 13.852 23.266 -27.234 1.00 51.43 87 ASN C N 1
ATOM 2086 C CA . ASN C 1 87 ? 14.886 23.291 -28.296 1.00 51.51 87 ASN C CA 1
ATOM 2087 C C . ASN C 1 87 ? 14.215 22.932 -29.578 1.00 51.08 87 ASN C C 1
ATOM 2088 O O . ASN C 1 87 ? 14.300 23.663 -30.555 1.00 51.25 87 ASN C O 1
ATOM 2093 N N . ALA C 1 88 ? 13.545 21.779 -29.563 1.00 51.25 88 ALA C N 1
ATOM 2094 C CA . ALA C 1 88 ? 12.850 21.265 -30.754 1.00 50.49 88 ALA C CA 1
ATOM 2095 C C . ALA C 1 88 ? 11.776 22.221 -31.344 1.00 50.08 88 ALA C C 1
ATOM 2096 O O . ALA C 1 88 ? 11.680 22.384 -32.556 1.00 50.17 88 ALA C O 1
ATOM 2098 N N . ILE C 1 89 ? 10.965 22.836 -30.488 1.00 49.34 89 ILE C N 1
ATOM 2099 C CA . ILE C 1 89 ? 9.877 23.729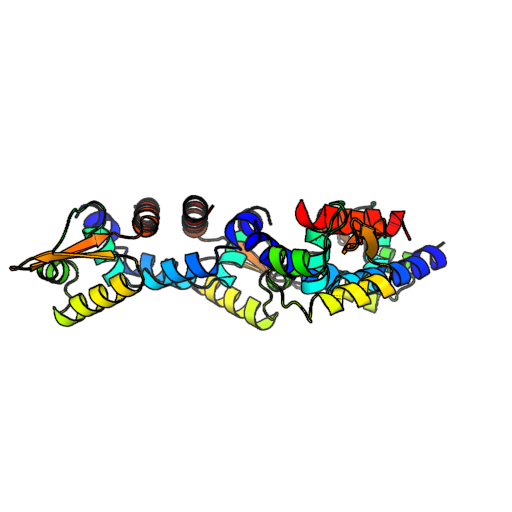 -30.925 1.00 49.14 89 ILE C CA 1
ATOM 2100 C C . ILE C 1 89 ? 10.439 25.032 -31.466 1.00 50.16 89 ILE C C 1
ATOM 2101 O O . ILE C 1 89 ? 9.931 25.633 -32.440 1.00 49.04 89 ILE C O 1
ATOM 2106 N N . ILE C 1 90 ? 11.516 25.490 -30.843 1.00 50.59 90 ILE C N 1
ATOM 2107 C CA . ILE C 1 90 ? 12.135 26.708 -31.279 1.00 51.33 90 ILE C CA 1
ATOM 2108 C C . ILE C 1 90 ? 12.848 26.491 -32.616 1.00 52.16 90 ILE C C 1
ATOM 2109 O O . ILE C 1 90 ? 12.753 27.337 -33.488 1.00 52.10 90 ILE C O 1
ATOM 2114 N N . ALA C 1 91 ? 13.521 25.354 -32.794 1.00 52.77 91 ALA C N 1
ATOM 2115 C CA . ALA C 1 91 ? 14.091 25.030 -34.102 1.00 53.06 91 ALA C CA 1
ATOM 2116 C C . ALA C 1 91 ? 13.020 25.294 -35.162 1.00 53.24 91 ALA C C 1
ATOM 2117 O O . ALA C 1 91 ? 13.175 26.183 -36.006 1.00 54.50 91 ALA C O 1
ATOM 2119 N N . THR C 1 92 ? 11.923 24.543 -35.069 1.00 53.76 92 THR C N 1
ATOM 2120 C CA . THR C 1 92 ? 10.777 24.648 -35.970 1.00 53.83 92 THR C CA 1
ATOM 2121 C C . THR C 1 92 ? 10.325 26.095 -36.152 1.00 53.84 92 THR C C 1
ATOM 2122 O O . THR C 1 92 ? 10.328 26.623 -37.273 1.00 54.48 92 THR C O 1
ATOM 2126 N N . LEU C 1 93 ? 10.012 26.782 -35.060 1.00 54.00 93 LEU C N 1
ATOM 2127 C CA . LEU C 1 93 ? 9.504 28.155 -35.173 1.00 54.55 93 LEU C CA 1
ATOM 2128 C C . LEU C 1 93 ? 10.438 29.047 -35.978 1.00 55.46 93 LEU C C 1
ATOM 2129 O O . LEU C 1 93 ? 9.993 29.857 -36.818 1.00 55.34 93 LEU C O 1
ATOM 2134 N N . LYS C 1 94 ? 11.738 28.885 -35.729 1.00 56.27 94 LYS C N 1
ATOM 2135 C CA . LYS C 1 94 ? 12.777 29.712 -36.346 1.00 57.28 94 LYS C CA 1
ATOM 2136 C C . LYS C 1 94 ? 12.907 29.284 -37.812 1.00 57.78 94 LYS C C 1
ATOM 2137 O O . LYS C 1 94 ? 13.060 30.108 -38.712 1.00 58.15 94 LYS C O 1
ATOM 2143 N N . ASN C 1 95 ? 12.804 27.979 -38.037 1.00 58.64 95 ASN C N 1
ATOM 2144 C CA . ASN C 1 95 ? 12.778 27.442 -39.380 1.00 58.82 95 ASN C CA 1
ATOM 2145 C C . ASN C 1 95 ? 11.632 28.058 -40.235 1.00 59.09 95 ASN C C 1
ATOM 2146 O O . ASN C 1 95 ? 11.871 28.642 -41.310 1.00 58.73 95 ASN C O 1
ATOM 2151 N N . VAL C 1 96 ? 10.408 27.959 -39.715 1.00 59.14 96 VAL C N 1
ATOM 2152 C CA . VAL C 1 96 ? 9.191 28.449 -40.384 1.00 59.18 96 VAL C CA 1
ATOM 2153 C C . VAL C 1 96 ? 8.975 29.972 -40.391 1.00 58.92 96 VAL C C 1
ATOM 2154 O O . VAL C 1 96 ? 8.516 30.534 -41.380 1.00 59.42 96 VAL C O 1
ATOM 2158 N N . TYR C 1 97 ? 9.235 30.620 -39.270 1.00 58.77 97 TYR C N 1
ATOM 2159 C CA . TYR C 1 97 ? 9.017 32.051 -39.133 1.00 58.80 97 TYR C CA 1
ATOM 2160 C C . TYR C 1 97 ? 10.380 32.675 -39.246 1.00 58.78 97 TYR C C 1
ATOM 2161 O O . TYR C 1 97 ? 10.502 33.861 -39.492 1.00 59.60 97 TYR C O 1
ATOM 2170 N N . GLU D 1 3 ? 18.524 43.305 -38.746 1.00 77.74 3 GLU D N 1
ATOM 2171 C CA . GLU D 1 3 ? 18.191 41.854 -38.782 1.00 77.25 3 GLU D CA 1
ATOM 2172 C C . GLU D 1 3 ? 17.113 41.540 -37.765 1.00 77.03 3 GLU D C 1
ATOM 2173 O O . GLU D 1 3 ? 16.295 40.649 -38.005 1.00 77.43 3 GLU D O 1
ATOM 2179 N N . LEU D 1 4 ? 17.140 42.249 -36.623 1.00 76.44 4 LEU D N 1
ATOM 2180 C CA . LEU D 1 4 ? 16.252 41.968 -35.481 1.00 75.60 4 LEU D CA 1
ATOM 2181 C C . LEU D 1 4 ? 14.793 42.076 -35.893 1.00 74.87 4 LEU D C 1
ATOM 2182 O O . LEU D 1 4 ? 14.003 41.168 -35.615 1.00 75.07 4 LEU D O 1
ATOM 2187 N N . ALA D 1 5 ? 14.432 43.205 -36.513 1.00 73.68 5 ALA D N 1
ATOM 2188 C CA . ALA D 1 5 ? 13.030 43.483 -36.897 1.00 72.30 5 ALA D CA 1
ATOM 2189 C C . ALA D 1 5 ? 12.332 42.270 -37.535 1.00 70.71 5 ALA D C 1
ATOM 2190 O O . ALA D 1 5 ? 11.155 42.053 -37.283 1.00 70.36 5 ALA D O 1
ATOM 2192 N N . GLN D 1 6 ? 13.084 41.509 -38.342 1.00 69.43 6 GLN D N 1
ATOM 2193 C CA . GLN D 1 6 ? 12.655 40.270 -39.027 1.00 68.78 6 GLN D CA 1
ATOM 2194 C C . GLN D 1 6 ? 12.506 39.169 -37.997 1.00 67.92 6 GLN D C 1
ATOM 2195 O O . GLN D 1 6 ? 11.434 38.602 -37.805 1.00 67.28 6 GLN D O 1
ATOM 2201 N N . LEU D 1 7 ? 13.616 38.903 -37.310 1.00 67.17 7 LEU D N 1
ATOM 2202 C CA . LEU D 1 7 ? 13.645 38.040 -36.138 1.00 66.18 7 LEU D CA 1
ATOM 2203 C C . LEU D 1 7 ? 12.482 38.391 -35.185 1.00 64.39 7 LEU D C 1
ATOM 2204 O O . LEU D 1 7 ? 11.679 37.561 -34.828 1.00 63.68 7 LEU D O 1
ATOM 2209 N N . GLN D 1 8 ? 12.392 39.651 -34.819 1.00 62.63 8 GLN D N 1
ATOM 2210 C CA . GLN D 1 8 ? 11.340 40.127 -33.934 1.00 61.94 8 GLN D CA 1
ATOM 2211 C C . GLN D 1 8 ? 9.941 39.894 -34.472 1.00 60.71 8 GLN D C 1
ATOM 2212 O O . GLN D 1 8 ? 9.160 39.197 -33.831 1.00 59.66 8 GLN D O 1
ATOM 2218 N N . ALA D 1 9 ? 9.618 40.513 -35.620 1.00 58.74 9 ALA D N 1
ATOM 2219 C CA . ALA D 1 9 ? 8.305 40.340 -36.273 1.00 57.71 9 ALA D CA 1
ATOM 2220 C C . ALA D 1 9 ? 7.910 38.852 -36.332 1.00 56.11 9 ALA D C 1
ATOM 2221 O O . ALA D 1 9 ? 6.807 38.478 -35.937 1.00 56.15 9 ALA D O 1
ATOM 2223 N N . SER D 1 10 ? 8.838 38.011 -36.793 1.00 55.00 10 SER D N 1
ATOM 2224 C CA . SER D 1 10 ? 8.659 36.545 -36.830 1.00 54.32 10 SER D CA 1
ATOM 2225 C C . SER D 1 10 ? 8.314 35.898 -35.479 1.00 53.54 10 SER D C 1
ATOM 2226 O O . SER D 1 10 ? 7.644 34.886 -35.442 1.00 52.27 10 SER D O 1
ATOM 2229 N N . ALA D 1 11 ? 8.831 36.471 -34.404 1.00 52.06 11 ALA D N 1
ATOM 2230 C CA . ALA D 1 11 ? 8.630 35.995 -33.030 1.00 52.24 11 ALA D CA 1
ATOM 2231 C C . ALA D 1 11 ? 7.192 36.248 -32.583 1.00 51.63 11 ALA D C 1
ATOM 2232 O O . ALA D 1 11 ? 6.594 35.382 -31.911 1.00 48.53 11 ALA D O 1
ATOM 2234 N N . GLU D 1 12 ? 6.624 37.403 -32.982 1.00 51.23 12 GLU D N 1
ATOM 2235 C CA . GLU D 1 12 ? 5.215 37.668 -32.673 1.00 52.00 12 GLU D CA 1
ATOM 2236 C C . GLU D 1 12 ? 4.312 36.842 -33.614 1.00 51.32 12 GLU D C 1
ATOM 2237 O O . GLU D 1 12 ? 3.136 36.561 -33.269 1.00 52.10 12 GLU D O 1
ATOM 2243 N N . GLN D 1 13 ? 4.841 36.402 -34.759 1.00 50.23 13 GLN D N 1
ATOM 2244 C CA . GLN D 1 13 ? 4.051 35.477 -35.603 1.00 49.87 13 GLN D CA 1
ATOM 2245 C C . GLN D 1 13 ? 4.037 34.138 -34.902 1.00 49.31 13 GLN D C 1
ATOM 2246 O O . GLN D 1 13 ? 2.999 33.463 -34.849 1.00 48.12 13 GLN D O 1
ATOM 2252 N N . ALA D 1 14 ? 5.196 33.748 -34.372 1.00 48.75 14 ALA D N 1
ATOM 2253 C CA . ALA D 1 14 ? 5.323 32.470 -33.689 1.00 49.29 14 ALA D CA 1
ATOM 2254 C C . ALA D 1 14 ? 4.481 32.418 -32.394 1.00 49.56 14 ALA D C 1
ATOM 2255 O O . ALA D 1 14 ? 3.806 31.435 -32.141 1.00 49.80 14 ALA D O 1
ATOM 2257 N N . ALA D 1 15 ? 4.508 33.471 -31.577 1.00 49.10 15 ALA D N 1
ATOM 2258 C CA . ALA D 1 15 ? 3.640 33.532 -30.396 1.00 48.62 15 ALA D CA 1
ATOM 2259 C C . ALA D 1 15 ? 2.187 33.270 -30.736 1.00 48.71 15 ALA D C 1
ATOM 2260 O O . ALA D 1 15 ? 1.504 32.515 -30.050 1.00 48.96 15 ALA D O 1
ATOM 2262 N N . ALA D 1 16 ? 1.709 33.926 -31.780 1.00 47.88 16 ALA D N 1
ATOM 2263 C CA . ALA D 1 16 ? 0.330 33.780 -32.228 1.00 47.80 16 ALA D CA 1
ATOM 2264 C C . ALA D 1 16 ? -0.040 32.299 -32.439 1.00 47.21 16 ALA D C 1
ATOM 2265 O O . ALA D 1 16 ? -1.008 31.756 -31.860 1.00 48.03 16 ALA D O 1
ATOM 2267 N N . LEU D 1 17 ? 0.764 31.614 -33.240 1.00 45.87 17 LEU D N 1
ATOM 2268 C CA . LEU D 1 17 ? 0.496 30.191 -33.483 1.00 45.47 17 LEU D CA 1
ATOM 2269 C C . LEU D 1 17 ? 0.483 29.371 -32.191 1.00 44.39 17 LEU D C 1
ATOM 2270 O O . LEU D 1 17 ? -0.406 28.563 -31.956 1.00 43.19 17 LEU D O 1
ATOM 2275 N N . LEU D 1 18 ? 1.492 29.592 -31.358 1.00 43.63 18 LEU D N 1
ATOM 2276 C CA . LEU D 1 18 ? 1.614 28.881 -30.068 1.00 44.63 18 LEU D CA 1
ATOM 2277 C C . LEU D 1 18 ? 0.377 29.022 -29.185 1.00 45.55 18 LEU D C 1
ATOM 2278 O O . LEU D 1 18 ? -0.074 28.038 -28.599 1.00 44.33 18 LEU D O 1
ATOM 2283 N N . LYS D 1 19 ? -0.192 30.227 -29.113 1.00 48.41 19 LYS D N 1
ATOM 2284 C CA . LYS D 1 19 ? -1.399 30.488 -28.270 1.00 48.96 19 LYS D CA 1
ATOM 2285 C C . LYS D 1 19 ? -2.656 29.801 -28.817 1.00 49.80 19 LYS D C 1
ATOM 2286 O O . LYS D 1 19 ? -3.432 29.190 -28.055 1.00 51.42 19 LYS D O 1
ATOM 2292 N N . ALA D 1 20 ? -2.822 29.860 -30.138 1.00 49.25 20 ALA D N 1
ATOM 2293 C CA . ALA D 1 20 ? -3.800 29.066 -30.858 1.00 48.74 20 ALA D CA 1
ATOM 2294 C C . ALA D 1 20 ? -3.645 27.586 -30.562 1.00 48.87 20 ALA D C 1
ATOM 2295 O O . ALA D 1 20 ? -4.627 26.889 -30.418 1.00 49.19 20 ALA D O 1
ATOM 2297 N N . MET D 1 21 ? -2.419 27.088 -30.440 1.00 48.65 21 MET D N 1
ATOM 2298 C CA . MET D 1 21 ? -2.243 25.664 -30.187 1.00 48.33 21 MET D CA 1
ATOM 2299 C C . MET D 1 21 ? -2.394 25.265 -28.692 1.00 49.22 21 MET D C 1
ATOM 2300 O O . MET D 1 21 ? -2.521 24.102 -28.410 1.00 47.73 21 MET D O 1
ATOM 2305 N N . SER D 1 22 ? -2.367 26.227 -27.763 1.00 51.44 22 SER D N 1
ATOM 2306 C CA . SER D 1 22 ? -2.212 25.908 -26.324 1.00 53.04 22 SER D CA 1
ATOM 2307 C C . SER D 1 22 ? -3.427 25.340 -25.593 1.00 54.89 22 SER D C 1
ATOM 2308 O O . SER D 1 22 ? -3.263 24.710 -24.569 1.00 57.62 22 SER D O 1
ATOM 2311 N N . HIS D 1 23 ? -4.634 25.450 -26.110 1.00 56.25 23 HIS D N 1
ATOM 2312 C CA . HIS D 1 23 ? -5.731 24.835 -25.396 1.00 56.22 23 HIS D CA 1
ATOM 2313 C C . HIS D 1 23 ? -5.541 23.323 -25.322 1.00 56.36 23 HIS D C 1
ATOM 2314 O O . HIS D 1 23 ? -5.447 22.665 -26.355 1.00 56.42 23 HIS D O 1
ATOM 2321 N N . PRO D 1 24 ? -5.526 22.740 -24.106 1.00 56.20 24 PRO D N 1
ATOM 2322 C CA . PRO D 1 24 ? -5.343 21.269 -23.981 1.00 55.24 24 PRO D CA 1
ATOM 2323 C C . PRO D 1 24 ? -6.275 20.392 -24.846 1.00 54.79 24 PRO D C 1
ATOM 2324 O O . PRO D 1 24 ? -5.913 19.267 -25.209 1.00 54.91 24 PRO D O 1
ATOM 2328 N N . LYS D 1 25 ? -7.463 20.883 -25.164 1.00 54.15 25 LYS D N 1
ATOM 2329 C CA . LYS D 1 25 ? -8.382 20.107 -25.946 1.00 54.04 25 LYS D CA 1
ATOM 2330 C C . LYS D 1 25 ? -8.094 20.239 -27.467 1.00 52.16 25 LYS D C 1
ATOM 2331 O O . LYS D 1 25 ? -8.274 19.276 -28.213 1.00 49.84 25 LYS D O 1
ATOM 2337 N N . ARG D 1 26 ? -7.620 21.420 -27.900 1.00 50.48 26 ARG D N 1
ATOM 2338 C CA . ARG D 1 26 ? -7.052 21.539 -29.227 1.00 49.79 26 ARG D CA 1
ATOM 2339 C C . ARG D 1 26 ? -5.863 20.631 -29.357 1.00 48.26 26 ARG D C 1
ATOM 2340 O O . ARG D 1 26 ? -5.707 19.971 -30.384 1.00 45.48 26 ARG D O 1
ATOM 2348 N N . LEU D 1 27 ? -5.027 20.588 -28.324 1.00 48.09 27 LEU D N 1
ATOM 2349 C CA . LEU D 1 27 ? -3.812 19.791 -28.423 1.00 49.40 27 LEU D CA 1
ATOM 2350 C C . LEU D 1 27 ? -4.085 18.299 -28.457 1.00 51.30 27 LEU D C 1
ATOM 2351 O O . LEU D 1 27 ? -3.473 17.574 -29.262 1.00 52.68 27 LEU D O 1
ATOM 2356 N N . LEU D 1 28 ? -5.004 17.830 -27.623 1.00 51.41 28 LEU D N 1
ATOM 2357 C CA . LEU D 1 28 ? -5.388 16.447 -27.755 1.00 52.09 28 LEU D CA 1
ATOM 2358 C C . LEU D 1 28 ? -5.954 16.144 -29.154 1.00 51.56 28 LEU D C 1
ATOM 2359 O O . LEU D 1 28 ? -5.658 15.076 -29.714 1.00 52.47 28 LEU D O 1
ATOM 2364 N N . ILE D 1 29 ? -6.765 17.042 -29.714 1.00 49.52 29 ILE D N 1
ATOM 2365 C CA . ILE D 1 29 ? -7.274 16.820 -31.072 1.00 48.94 29 ILE D CA 1
ATOM 2366 C C . ILE D 1 29 ? -6.112 16.762 -32.062 1.00 48.06 29 ILE D C 1
ATOM 2367 O O . ILE D 1 29 ? -6.065 15.870 -32.910 1.00 46.52 29 ILE D O 1
ATOM 2372 N N . LEU D 1 30 ? -5.191 17.732 -31.974 1.00 46.64 30 LEU D N 1
ATOM 2373 C CA . LEU D 1 30 ? -4.044 17.780 -32.869 1.00 47.14 30 LEU D CA 1
ATOM 2374 C C . LEU D 1 30 ? -3.095 16.604 -32.719 1.00 48.20 30 LEU D C 1
ATOM 2375 O O . LEU D 1 30 ? -2.552 16.163 -33.718 1.00 48.89 30 LEU D O 1
ATOM 2380 N N . CYS D 1 31 ? -2.899 16.092 -31.495 1.00 49.82 31 CYS D N 1
ATOM 2381 C CA . CYS D 1 31 ? -2.047 14.930 -31.289 1.00 52.10 31 CYS D CA 1
ATOM 2382 C C . CYS D 1 31 ? -2.681 13.697 -31.910 1.00 53.35 31 CYS D C 1
ATOM 2383 O O . CYS D 1 31 ? -1.965 12.858 -32.460 1.00 54.88 31 CYS D O 1
ATOM 2386 N N . MET D 1 32 ? -4.010 13.622 -31.896 1.00 54.22 32 MET D N 1
ATOM 2387 C CA . MET D 1 32 ? -4.705 12.472 -32.478 1.00 55.36 32 MET D CA 1
ATOM 2388 C C . MET D 1 32 ? -4.832 12.519 -34.001 1.00 55.53 32 MET D C 1
ATOM 2389 O O . MET D 1 32 ? -5.052 11.474 -34.620 1.00 54.51 32 MET D O 1
ATOM 2394 N N . LEU D 1 33 ? -4.699 13.710 -34.596 1.00 56.20 33 LEU D N 1
ATOM 2395 C CA . LEU D 1 33 ? -4.716 13.865 -36.047 1.00 56.72 33 LEU D CA 1
ATOM 2396 C C . LEU D 1 33 ? -3.335 13.670 -36.647 1.00 58.22 33 LEU D C 1
ATOM 2397 O O . LEU D 1 33 ? -3.248 13.433 -37.839 1.00 58.35 33 LEU D O 1
ATOM 2402 N N . SER D 1 34 ? -2.256 13.771 -35.849 1.00 59.53 34 SER D N 1
ATOM 2403 C CA . SER D 1 34 ? -0.936 14.156 -36.411 1.00 60.44 34 SER D CA 1
ATOM 2404 C C . SER D 1 34 ? -0.505 13.271 -37.598 1.00 61.63 34 SER D C 1
ATOM 2405 O O . SER D 1 34 ? -0.377 12.053 -37.441 1.00 61.95 34 SER D O 1
ATOM 2408 N N . GLY D 1 35 ? -0.319 13.867 -38.783 1.00 62.50 35 GLY D N 1
ATOM 2409 C CA . GLY D 1 35 ? -0.030 13.088 -40.030 1.00 63.32 35 GLY D CA 1
ATOM 2410 C C . GLY D 1 35 ? -1.055 12.001 -40.412 1.00 63.85 35 GLY D C 1
ATOM 2411 O O . GLY D 1 35 ? -1.338 11.778 -41.602 1.00 64.38 35 GLY D O 1
ATOM 2412 N N . SER D 1 36 ? -1.576 11.309 -39.384 1.00 64.65 36 SER D N 1
ATOM 2413 C CA . SER D 1 36 ? -2.721 10.371 -39.473 1.00 64.56 36 SER D CA 1
ATOM 2414 C C . SER D 1 36 ? -3.852 10.847 -40.381 1.00 64.45 36 SER D C 1
ATOM 2415 O O . SER D 1 36 ? -4.418 11.917 -40.158 1.00 63.99 36 SER D O 1
ATOM 2418 N N . PRO D 1 37 ? -4.212 10.025 -41.390 1.00 64.44 37 PRO D N 1
ATOM 2419 C CA . PRO D 1 37 ? -4.905 10.606 -42.542 1.00 63.83 37 PRO D CA 1
ATOM 2420 C C . PRO D 1 37 ? -6.217 11.191 -42.047 1.00 63.45 37 PRO D C 1
ATOM 2421 O O . PRO D 1 37 ? -6.531 11.066 -40.838 1.00 64.25 37 PRO D O 1
ATOM 2425 N N . GLY D 1 38 ? -6.954 11.853 -42.917 1.00 61.97 38 GLY D N 1
ATOM 2426 C CA . GLY D 1 38 ? -8.219 12.412 -42.508 1.00 61.91 38 GLY D CA 1
ATOM 2427 C C . GLY D 1 38 ? -8.871 11.654 -41.368 1.00 61.59 38 GLY D C 1
ATOM 2428 O O . GLY D 1 38 ? -8.841 10.425 -41.332 1.00 62.27 38 GLY D O 1
ATOM 2429 N N . THR D 1 39 ? -9.442 12.375 -40.415 1.00 61.16 39 THR D N 1
ATOM 2430 C CA . THR D 1 39 ? -10.231 11.763 -39.341 1.00 61.06 39 THR D CA 1
ATOM 2431 C C . THR D 1 39 ? -11.514 12.583 -39.153 1.00 60.99 39 THR D C 1
ATOM 2432 O O . THR D 1 39 ? -11.507 13.812 -39.352 1.00 61.57 39 THR D O 1
ATOM 2436 N N . SER D 1 40 ? -12.579 11.931 -38.718 1.00 59.64 40 SER D N 1
ATOM 2437 C CA . SER D 1 40 ? -13.897 12.540 -38.657 1.00 59.84 40 SER D CA 1
ATOM 2438 C C . SER D 1 40 ? -14.228 13.115 -37.301 1.00 59.43 40 SER D C 1
ATOM 2439 O O . SER D 1 40 ? -13.789 12.593 -36.267 1.00 58.15 40 SER D O 1
ATOM 2442 N N . ALA D 1 41 ? -15.076 14.145 -37.308 1.00 60.09 41 ALA D N 1
ATOM 2443 C CA . ALA D 1 41 ? -15.582 14.771 -36.071 1.00 61.30 41 ALA D CA 1
ATOM 2444 C C . ALA D 1 41 ? -16.145 13.717 -35.089 1.00 61.97 41 ALA D C 1
ATOM 2445 O O . ALA D 1 41 ? -15.855 13.734 -33.887 1.00 62.11 41 ALA D O 1
ATOM 2447 N N . GLY D 1 42 ? -16.930 12.789 -35.618 1.00 63.26 42 GLY D N 1
ATOM 2448 C CA . GLY D 1 42 ? -17.421 11.667 -34.827 1.00 64.10 42 GLY D CA 1
ATOM 2449 C C . GLY D 1 42 ? -16.286 10.792 -34.335 1.00 64.81 42 GLY D C 1
ATOM 2450 O O . GLY D 1 42 ? -16.197 10.502 -33.135 1.00 66.00 42 GLY D O 1
ATOM 2451 N N . GLU D 1 43 ? -15.401 10.373 -35.239 1.00 65.55 43 GLU D N 1
ATOM 2452 C CA . GLU D 1 43 ? -14.279 9.545 -34.815 1.00 66.34 43 GLU D CA 1
ATOM 2453 C C . GLU D 1 43 ? -13.470 10.258 -33.744 1.00 66.67 43 GLU D C 1
ATOM 2454 O O . GLU D 1 43 ? -13.338 9.747 -32.636 1.00 66.91 43 GLU D O 1
ATOM 2460 N N . LEU D 1 44 ? -12.951 11.444 -34.075 1.00 67.14 44 LEU D N 1
ATOM 2461 C CA . LEU D 1 44 ? -12.154 12.264 -33.153 1.00 68.05 44 LEU D CA 1
ATOM 2462 C C . LEU D 1 44 ? -12.813 12.416 -31.794 1.00 68.98 44 LEU D C 1
ATOM 2463 O O . LEU D 1 44 ? -12.132 12.395 -30.772 1.00 68.57 44 LEU D O 1
ATOM 2468 N N . THR D 1 45 ? -14.131 12.591 -31.789 1.00 70.60 45 THR D N 1
ATOM 2469 C CA . THR D 1 45 ? -14.904 12.625 -30.540 1.00 71.99 45 THR D CA 1
ATOM 2470 C C . THR D 1 45 ? -14.798 11.287 -29.770 1.00 73.18 45 THR D C 1
ATOM 2471 O O . THR D 1 45 ? -14.701 11.286 -28.524 1.00 73.52 45 THR D O 1
ATOM 2475 N N . ARG D 1 46 ? -14.770 10.174 -30.506 1.00 74.14 46 ARG D N 1
ATOM 2476 C CA . ARG D 1 46 ? -14.514 8.845 -29.894 1.00 75.33 46 ARG D CA 1
ATOM 2477 C C . ARG D 1 46 ? -13.094 8.724 -29.338 1.00 75.90 46 ARG D C 1
ATOM 2478 O O . ARG D 1 46 ? -12.905 8.650 -28.116 1.00 76.65 46 ARG D O 1
ATOM 2486 N N . ILE D 1 47 ? -12.100 8.730 -30.231 1.00 76.44 47 ILE D N 1
ATOM 2487 C CA . ILE D 1 47 ? -10.705 8.454 -29.844 1.00 76.60 47 ILE D CA 1
ATOM 2488 C C . ILE D 1 47 ? -9.988 9.574 -29.090 1.00 77.11 47 ILE D C 1
ATOM 2489 O O . ILE D 1 47 ? -8.801 9.421 -28.784 1.00 77.57 47 ILE D O 1
ATOM 2494 N N . THR D 1 48 ? -10.680 10.689 -28.820 1.00 77.28 48 THR D N 1
ATOM 2495 C CA . THR D 1 48 ? -10.225 11.695 -27.838 1.00 77.22 48 THR D CA 1
ATOM 2496 C C . THR D 1 48 ? -11.179 11.839 -26.631 1.00 77.65 48 THR D C 1
ATOM 2497 O O . THR D 1 48 ? -10.984 12.725 -25.797 1.00 77.74 48 THR D O 1
ATOM 2501 N N . GLY D 1 49 ? -12.205 10.994 -26.549 1.00 78.20 49 GLY D N 1
ATOM 2502 C CA . GLY D 1 49 ? -13.110 10.967 -25.397 1.00 78.76 49 GLY D CA 1
ATOM 2503 C C . GLY D 1 49 ? -13.853 12.263 -25.113 1.00 79.41 49 GLY D C 1
ATOM 2504 O O . GLY D 1 49 ? -14.140 12.591 -23.957 1.00 79.77 49 GLY D O 1
ATOM 2505 N N . LEU D 1 50 ? -14.196 12.982 -26.173 1.00 80.06 50 LEU D N 1
ATOM 2506 C CA . LEU D 1 50 ? -14.669 14.367 -26.082 1.00 80.31 50 LEU D CA 1
ATOM 2507 C C .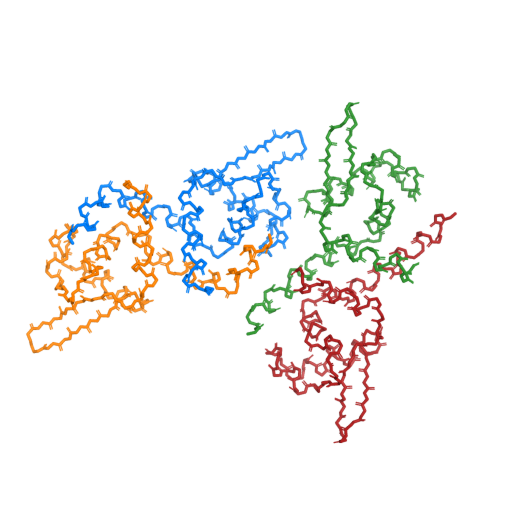 LEU D 1 50 ? -16.152 14.411 -26.492 1.00 80.83 50 LEU D C 1
ATOM 2508 O O . LEU D 1 50 ? -16.669 13.411 -27.015 1.00 80.71 50 LEU D O 1
ATOM 2513 N N . SER D 1 51 ? -16.827 15.546 -26.258 1.00 81.23 51 SER D N 1
ATOM 2514 C CA . SER D 1 51 ? -18.267 15.697 -26.591 1.00 81.42 51 SER D CA 1
ATOM 2515 C C . SER D 1 51 ? -18.504 16.105 -28.048 1.00 81.82 51 SER D C 1
ATOM 2516 O O . SER D 1 51 ? -17.890 17.062 -28.536 1.00 82.32 51 SER D O 1
ATOM 2519 N N . ALA D 1 52 ? -19.421 15.400 -28.715 1.00 82.01 52 ALA D N 1
ATOM 2520 C CA . ALA D 1 52 ? -19.629 15.521 -30.167 1.00 81.80 52 ALA D CA 1
ATOM 2521 C C . ALA D 1 52 ? -19.856 16.962 -30.645 1.00 81.98 52 ALA D C 1
ATOM 2522 O O . ALA D 1 52 ? -19.126 17.458 -31.513 1.00 82.13 52 ALA D O 1
ATOM 2524 N N . SER D 1 53 ? -20.852 17.631 -30.066 1.00 81.63 53 SER D N 1
ATOM 2525 C CA . SER D 1 53 ? -21.155 19.029 -30.402 1.00 81.14 53 SER D CA 1
ATOM 2526 C C . SER D 1 53 ? -20.181 19.970 -29.653 1.00 80.72 53 SER D C 1
ATOM 2527 O O . SER D 1 53 ? -20.564 21.041 -29.182 1.00 80.75 53 SER D O 1
ATOM 2530 N N . ALA D 1 54 ? -18.936 19.520 -29.543 1.00 80.06 54 ALA D N 1
ATOM 2531 C CA . ALA D 1 54 ? -17.864 20.289 -28.928 1.00 79.69 54 ALA D CA 1
ATOM 2532 C C . ALA D 1 54 ? -16.638 20.122 -29.815 1.00 79.36 54 ALA D C 1
ATOM 2533 O O . ALA D 1 54 ? -15.863 21.058 -30.012 1.00 79.20 54 ALA D O 1
ATOM 2535 N N . THR D 1 55 ? -16.481 18.918 -30.357 1.00 78.51 55 THR D N 1
ATOM 2536 C CA . THR D 1 55 ? -15.439 18.644 -31.336 1.00 77.65 55 THR D CA 1
ATOM 2537 C C . THR D 1 55 ? -15.829 19.346 -32.630 1.00 76.57 55 THR D C 1
ATOM 2538 O O . THR D 1 55 ? -15.002 19.989 -33.275 1.00 76.67 55 THR D O 1
ATOM 2542 N N . SER D 1 56 ? -17.102 19.224 -32.995 1.00 75.49 56 SER D N 1
ATOM 2543 C CA . SER D 1 56 ? -17.641 19.954 -34.135 1.00 74.51 56 SER D CA 1
ATOM 2544 C C . SER D 1 56 ? -17.233 21.420 -34.037 1.00 73.84 56 SER D C 1
ATOM 2545 O O . SER D 1 56 ? -17.293 22.161 -35.018 1.00 73.59 56 SER D O 1
ATOM 2548 N N . GLN D 1 57 ? -16.817 21.829 -32.842 1.00 72.55 57 GLN D N 1
ATOM 2549 C CA . GLN D 1 57 ? -16.371 23.196 -32.606 1.00 71.74 57 GLN D CA 1
ATOM 2550 C C . GLN D 1 57 ? -14.871 23.320 -32.850 1.00 69.90 57 GLN D C 1
ATOM 2551 O O . GLN D 1 57 ? -14.443 23.793 -33.902 1.00 69.83 57 GLN D O 1
ATOM 2557 N N . HIS D 1 58 ? -14.077 22.891 -31.874 1.00 67.93 58 HIS D N 1
ATOM 2558 C CA . HIS D 1 58 ? -12.618 22.929 -32.006 1.00 66.27 58 HIS D CA 1
ATOM 2559 C C . HIS D 1 58 ? -12.106 22.667 -33.435 1.00 64.54 58 HIS D C 1
ATOM 2560 O O . HIS D 1 58 ? -11.063 23.230 -33.838 1.00 64.71 58 HIS D O 1
ATOM 2567 N N . LEU D 1 59 ? -12.843 21.834 -34.178 1.00 61.79 59 LEU D N 1
ATOM 2568 C CA . LEU D 1 59 ? -12.535 21.522 -35.572 1.00 59.52 59 LEU D CA 1
ATOM 2569 C C . LEU D 1 59 ? -12.877 22.643 -36.552 1.00 57.67 59 LEU D C 1
ATOM 2570 O O . LEU D 1 59 ? -12.006 23.091 -37.285 1.00 56.08 59 LEU D O 1
ATOM 2575 N N . ALA D 1 60 ? -14.140 23.074 -36.575 1.00 56.34 60 ALA D N 1
ATOM 2576 C CA . ALA D 1 60 ? -14.569 24.125 -37.470 1.00 56.01 60 ALA D CA 1
ATOM 2577 C C . ALA D 1 60 ? -13.744 25.403 -37.209 1.00 54.99 60 ALA D C 1
ATOM 2578 O O . ALA D 1 60 ? -13.345 26.075 -38.150 1.00 53.45 60 ALA D O 1
ATOM 2580 N N . ARG D 1 61 ? -13.412 25.655 -35.936 1.00 54.41 61 ARG D N 1
ATOM 2581 C CA . ARG D 1 61 ? -12.582 26.781 -35.544 1.00 53.75 61 ARG D CA 1
ATOM 2582 C C . ARG D 1 61 ? -11.108 26.633 -35.900 1.00 51.90 61 ARG D C 1
ATOM 2583 O O . ARG D 1 61 ? -10.513 27.562 -36.395 1.00 50.38 61 ARG D O 1
ATOM 2591 N N . MET D 1 62 ? -10.510 25.476 -35.616 1.00 49.88 62 MET D N 1
ATOM 2592 C CA . MET D 1 62 ? -9.097 25.247 -35.937 1.00 48.60 62 MET D CA 1
ATOM 2593 C C . MET D 1 62 ? -8.925 25.248 -37.464 1.00 46.26 62 MET D C 1
ATOM 2594 O O . MET D 1 62 ? -7.852 25.562 -37.963 1.00 43.03 62 MET D O 1
ATOM 2599 N N . ARG D 1 63 ? -9.982 24.876 -38.176 1.00 46.41 63 ARG D N 1
ATOM 2600 C CA . ARG D 1 63 ? -9.947 24.866 -39.662 1.00 47.02 63 ARG D CA 1
ATOM 2601 C C . ARG D 1 63 ? -9.962 26.279 -40.169 1.00 46.75 63 ARG D C 1
ATOM 2602 O O . ARG D 1 63 ? -9.238 26.597 -41.113 1.00 48.08 63 ARG D O 1
ATOM 2610 N N . ASP D 1 64 ? -10.808 27.122 -39.573 1.00 46.92 64 ASP D N 1
ATOM 2611 C CA . ASP D 1 64 ? -10.894 28.525 -39.949 1.00 47.10 64 ASP D CA 1
ATOM 2612 C C . ASP D 1 64 ? -9.524 29.228 -39.761 1.00 46.69 64 ASP D C 1
ATOM 2613 O O . ASP D 1 64 ? -9.109 30.081 -40.554 1.00 46.86 64 ASP D O 1
ATOM 2618 N N . GLU D 1 65 ? -8.841 28.872 -38.693 1.00 45.44 65 GLU D N 1
ATOM 2619 C CA . GLU D 1 65 ? -7.543 29.419 -38.333 1.00 45.11 65 GLU D CA 1
ATOM 2620 C C . GLU D 1 65 ? -6.348 28.828 -39.049 1.00 44.19 65 GLU D C 1
ATOM 2621 O O . GLU D 1 65 ? -5.226 29.302 -38.877 1.00 43.79 65 GLU D O 1
ATOM 2627 N N . GLY D 1 66 ? -6.588 27.802 -39.846 1.00 44.53 66 GLY D N 1
ATOM 2628 C CA . GLY D 1 66 ? -5.588 27.217 -40.704 1.00 44.59 66 GLY D CA 1
ATOM 2629 C C . GLY D 1 66 ? -4.646 26.302 -39.965 1.00 44.90 66 GLY D C 1
ATOM 2630 O O . GLY D 1 66 ? -3.572 25.984 -40.489 1.00 45.66 66 GLY D O 1
ATOM 2631 N N . LEU D 1 67 ? -5.029 25.860 -38.762 1.00 44.13 67 LEU D N 1
ATOM 2632 C CA . LEU D 1 67 ? -4.233 24.901 -38.045 1.00 44.72 67 LEU D CA 1
ATOM 2633 C C . LEU D 1 67 ? -4.469 23.484 -38.564 1.00 44.41 67 LEU D C 1
ATOM 2634 O O . LEU D 1 67 ? -3.620 22.589 -38.411 1.00 44.66 67 LEU D O 1
ATOM 2639 N N . ILE D 1 68 ? -5.657 23.260 -39.103 1.00 44.08 68 ILE D N 1
ATOM 2640 C CA . ILE D 1 68 ? -5.977 22.002 -39.695 1.00 44.26 68 ILE D CA 1
ATOM 2641 C C . ILE D 1 68 ? -6.782 22.290 -40.954 1.00 45.17 68 ILE D C 1
ATOM 2642 O O . ILE D 1 68 ? -7.298 23.375 -41.160 1.00 43.97 68 ILE D O 1
ATOM 2647 N N . ASP D 1 69 ? -6.957 21.299 -41.790 1.00 47.35 69 ASP D N 1
ATOM 2648 C CA . ASP D 1 69 ? -8.083 21.444 -42.693 1.00 49.35 69 ASP D CA 1
ATOM 2649 C C . ASP D 1 69 ? -8.786 20.136 -42.996 1.00 49.07 69 ASP D C 1
ATOM 2650 O O . ASP D 1 69 ? -8.604 19.144 -42.277 1.00 48.03 69 ASP D O 1
ATOM 2655 N N . SER D 1 70 ? -9.667 20.176 -43.990 1.00 50.27 70 SER D N 1
ATOM 2656 C CA . SER D 1 70 ? -10.655 19.140 -44.197 1.00 50.87 70 SER D CA 1
ATOM 2657 C C . SER D 1 70 ? -10.792 18.761 -45.663 1.00 52.98 70 SER D C 1
ATOM 2658 O O . SER D 1 70 ? -10.574 19.577 -46.545 1.00 52.68 70 SER D O 1
ATOM 2661 N N . GLN D 1 71 ? -11.140 17.500 -45.884 1.00 54.70 71 GLN D N 1
ATOM 2662 C CA . GLN D 1 71 ? -11.515 17.028 -47.181 1.00 56.75 71 GLN D CA 1
ATOM 2663 C C . GLN D 1 71 ? -12.671 16.077 -46.996 1.00 57.53 71 GLN D C 1
ATOM 2664 O O . GLN D 1 71 ? -12.887 15.504 -45.905 1.00 57.80 71 GLN D O 1
ATOM 2670 N N . ARG D 1 72 ? -13.401 15.917 -48.089 1.00 58.50 72 ARG D N 1
ATOM 2671 C CA . ARG D 1 72 ? -14.506 15.006 -48.159 1.00 59.61 72 ARG D CA 1
ATOM 2672 C C . ARG D 1 72 ? -14.013 13.709 -48.798 1.00 59.50 72 ARG D C 1
ATOM 2673 O O . ARG D 1 72 ? -13.251 13.718 -49.759 1.00 58.95 72 ARG D O 1
ATOM 2681 N N . ASP D 1 73 ? -14.422 12.595 -48.211 1.00 59.95 73 ASP D N 1
ATOM 2682 C CA . ASP D 1 73 ? -13.941 11.281 -48.600 1.00 59.71 73 ASP D CA 1
ATOM 2683 C C . ASP D 1 73 ? -15.050 10.291 -48.279 1.00 59.58 73 ASP D C 1
ATOM 2684 O O . ASP D 1 73 ? -15.533 10.282 -47.158 1.00 60.42 73 ASP D O 1
ATOM 2689 N N . ALA D 1 74 ? -15.459 9.469 -49.244 1.00 59.10 74 ALA D N 1
ATOM 2690 C CA . ALA D 1 74 ? -16.671 8.635 -49.097 1.00 58.69 74 ALA D CA 1
ATOM 2691 C C . ALA D 1 74 ? -17.828 9.417 -48.429 1.00 58.44 74 ALA D C 1
ATOM 2692 O O . ALA D 1 74 ? -18.544 8.873 -47.581 1.00 58.17 74 ALA D O 1
ATOM 2694 N N . GLN D 1 75 ? -17.971 10.697 -48.815 1.00 57.75 75 GLN D N 1
ATOM 2695 C CA . GLN D 1 75 ? -19.003 11.622 -48.313 1.00 57.51 75 GLN D CA 1
ATOM 2696 C C . GLN D 1 75 ? -18.838 12.097 -46.878 1.00 57.37 75 GLN D C 1
ATOM 2697 O O . GLN D 1 75 ? -19.784 12.622 -46.296 1.00 57.70 75 GLN D O 1
ATOM 2703 N N . ARG D 1 76 ? -17.658 11.916 -46.309 1.00 56.91 76 ARG D N 1
ATOM 2704 C CA . ARG D 1 76 ? -17.425 12.231 -44.901 1.00 57.47 76 ARG D CA 1
ATOM 2705 C C . ARG D 1 76 ? -16.466 13.395 -44.852 1.00 56.08 76 ARG D C 1
ATOM 2706 O O . ARG D 1 76 ? -15.537 13.432 -45.646 1.00 56.62 76 ARG D O 1
ATOM 2714 N N . ILE D 1 77 ? -16.674 14.328 -43.923 1.00 54.94 77 ILE D N 1
ATOM 2715 C CA . ILE D 1 77 ? -15.730 15.436 -43.723 1.00 54.18 77 ILE D CA 1
ATOM 2716 C C . ILE D 1 77 ? -14.571 14.937 -42.847 1.00 52.79 77 ILE D C 1
ATOM 2717 O O . ILE D 1 77 ? -14.739 14.593 -41.650 1.00 51.95 77 ILE D O 1
ATOM 2722 N N . LEU D 1 78 ? -13.405 14.857 -43.471 1.00 51.76 78 LEU D N 1
ATOM 2723 C CA . LEU D 1 78 ? -12.240 14.381 -42.775 1.00 51.65 78 LEU D CA 1
ATOM 2724 C C . LEU D 1 78 ? -11.189 15.504 -42.533 1.00 50.90 78 LEU D C 1
ATOM 2725 O O . LEU D 1 78 ? -10.901 16.349 -43.395 1.00 51.55 78 LEU D O 1
ATOM 2730 N N . TYR D 1 79 ? -10.641 15.491 -41.330 1.00 50.42 79 TYR D N 1
ATOM 2731 C CA . TYR D 1 79 ? -9.684 16.502 -40.900 1.00 50.50 79 TYR D CA 1
ATOM 2732 C C . TYR D 1 79 ? -8.274 15.960 -40.830 1.00 50.37 79 TYR D C 1
ATOM 2733 O O . TYR D 1 79 ? -8.068 14.808 -40.487 1.00 50.87 79 TYR D O 1
ATOM 2742 N N . SER D 1 80 ? -7.318 16.826 -41.136 1.00 51.05 80 SER D N 1
ATOM 2743 C CA . SER D 1 80 ? -5.900 16.549 -40.999 1.00 51.48 80 SER D CA 1
ATOM 2744 C C . SER D 1 80 ? -5.120 17.859 -40.803 1.00 51.59 80 SER D C 1
ATOM 2745 O O . SER D 1 80 ? -5.632 18.941 -41.060 1.00 50.07 80 SER D O 1
ATOM 2748 N N . ILE D 1 81 ? -3.861 17.737 -40.378 1.00 52.76 81 ILE D N 1
ATOM 2749 C CA . ILE D 1 81 ? -3.042 18.897 -40.061 1.00 53.15 81 ILE D CA 1
ATOM 2750 C C . ILE D 1 81 ? -2.483 19.493 -41.328 1.00 54.44 81 ILE D C 1
ATOM 2751 O O . ILE D 1 81 ? -1.803 18.827 -42.117 1.00 54.19 81 ILE D O 1
ATOM 2756 N N . LYS D 1 82 ? -2.761 20.780 -41.479 1.00 56.19 82 LYS D N 1
ATOM 2757 C CA . LYS D 1 82 ? -2.413 21.555 -42.669 1.00 56.85 82 LYS D CA 1
ATOM 2758 C C . LYS D 1 82 ? -0.987 22.069 -42.512 1.00 57.99 82 LYS D C 1
ATOM 2759 O O . LYS D 1 82 ? -0.109 21.794 -43.321 1.00 59.29 82 LYS D O 1
ATOM 2765 N N . ASN D 1 83 ? -0.763 22.731 -41.393 1.00 58.10 83 ASN D N 1
ATOM 2766 C CA . ASN D 1 83 ? 0.359 23.611 -41.181 1.00 58.05 83 ASN D CA 1
ATOM 2767 C C . ASN D 1 83 ? 1.665 22.885 -40.807 1.00 58.34 83 ASN D C 1
ATOM 2768 O O . ASN D 1 83 ? 1.709 22.100 -39.844 1.00 58.88 83 ASN D O 1
ATOM 2773 N N . GLU D 1 84 ? 2.739 23.173 -41.534 1.00 58.11 84 GLU D N 1
ATOM 2774 C CA . GLU D 1 84 ? 4.019 22.485 -41.308 1.00 57.46 84 GLU D CA 1
ATOM 2775 C C . GLU D 1 84 ? 4.524 22.661 -39.891 1.00 56.57 84 GLU D C 1
ATOM 2776 O O . GLU D 1 84 ? 4.853 21.674 -39.223 1.00 56.33 84 GLU D O 1
ATOM 2782 N N . ALA D 1 85 ? 4.612 23.936 -39.486 1.00 55.31 85 ALA D N 1
ATOM 2783 C CA . ALA D 1 85 ? 4.954 24.364 -38.130 1.00 54.16 85 ALA D CA 1
ATOM 2784 C C . ALA D 1 85 ? 4.139 23.636 -37.050 1.00 53.09 85 ALA D C 1
ATOM 2785 O O . ALA D 1 85 ? 4.702 23.182 -36.051 1.00 53.55 85 ALA D O 1
ATOM 2787 N N . VAL D 1 86 ? 2.835 23.472 -37.284 1.00 52.08 86 VAL D N 1
ATOM 2788 C CA . VAL D 1 86 ? 1.949 22.726 -36.401 1.00 50.44 86 VAL D CA 1
ATOM 2789 C C . VAL D 1 86 ? 2.304 21.259 -36.409 1.00 50.87 86 VAL D C 1
ATOM 2790 O O . VAL D 1 86 ? 2.370 20.647 -35.347 1.00 49.72 86 VAL D O 1
ATOM 2794 N N . ASN D 1 87 ? 2.551 20.694 -37.600 1.00 51.20 87 ASN D N 1
ATOM 2795 C CA . ASN D 1 87 ? 2.908 19.275 -37.698 1.00 51.74 87 ASN D CA 1
ATOM 2796 C C . ASN D 1 87 ? 4.200 18.956 -36.927 1.00 51.62 87 ASN D C 1
ATOM 2797 O O . ASN D 1 87 ? 4.225 18.046 -36.108 1.00 52.65 87 ASN D O 1
ATOM 2802 N N . ALA D 1 88 ? 5.249 19.721 -37.175 1.00 52.53 88 ALA D N 1
ATOM 2803 C CA . ALA D 1 88 ? 6.505 19.560 -36.446 1.00 52.82 88 ALA D CA 1
ATOM 2804 C C . ALA D 1 88 ? 6.272 19.639 -34.935 1.00 53.06 88 ALA D C 1
ATOM 2805 O O . ALA D 1 88 ? 6.563 18.677 -34.209 1.00 55.00 88 ALA D O 1
ATOM 2807 N N . ILE D 1 89 ? 5.671 20.741 -34.479 1.00 53.17 89 ILE D N 1
ATOM 2808 C CA . ILE D 1 89 ? 5.448 21.001 -33.032 1.00 53.47 89 ILE D CA 1
ATOM 2809 C C . ILE D 1 89 ? 4.736 19.864 -32.331 1.00 53.82 89 ILE D C 1
ATOM 2810 O O . ILE D 1 89 ? 5.218 19.346 -31.326 1.00 53.34 89 ILE D O 1
ATOM 2815 N N . ILE D 1 90 ? 3.596 19.442 -32.886 1.00 54.81 90 ILE D N 1
ATOM 2816 C CA . ILE D 1 90 ? 2.810 18.319 -32.349 1.00 54.89 90 ILE D CA 1
ATOM 2817 C C . ILE D 1 90 ? 3.573 16.999 -32.379 1.00 56.45 90 ILE D C 1
ATOM 2818 O O . ILE D 1 90 ? 3.465 16.171 -31.425 1.00 55.66 90 ILE D O 1
ATOM 2823 N N . ALA D 1 91 ? 4.348 16.808 -33.455 1.00 58.17 91 ALA D N 1
ATOM 2824 C CA . ALA D 1 91 ? 5.269 15.654 -33.580 1.00 59.13 91 ALA D CA 1
ATOM 2825 C C . ALA D 1 91 ? 6.205 15.582 -32.378 1.00 59.81 91 ALA D C 1
ATOM 2826 O O . ALA D 1 91 ? 6.140 14.631 -31.600 1.00 60.46 91 ALA D O 1
ATOM 2828 N N . THR D 1 92 ? 7.047 16.609 -32.240 1.00 61.32 92 THR D N 1
ATOM 2829 C CA . THR D 1 92 ? 7.925 16.798 -31.081 1.00 61.65 92 THR D CA 1
ATOM 2830 C C . THR D 1 92 ? 7.193 16.504 -29.768 1.00 63.04 92 THR D C 1
ATOM 2831 O O . THR D 1 92 ? 7.700 15.804 -28.873 1.00 62.92 92 THR D O 1
ATOM 2835 N N . LEU D 1 93 ? 5.983 17.048 -29.679 1.00 63.97 93 LEU D N 1
ATOM 2836 C CA . LEU D 1 93 ? 5.242 17.041 -28.452 1.00 64.58 93 LEU D CA 1
ATOM 2837 C C . LEU D 1 93 ? 4.890 15.643 -27.893 1.00 65.68 93 LEU D C 1
ATOM 2838 O O . LEU D 1 93 ? 4.653 15.531 -26.690 1.00 63.83 93 LEU D O 1
ATOM 2843 N N . LYS D 1 94 ? 4.858 14.572 -28.707 1.00 67.61 94 LYS D N 1
ATOM 2844 C CA . LYS D 1 94 ? 4.702 13.239 -28.060 1.00 68.33 94 LYS D CA 1
ATOM 2845 C C . LYS D 1 94 ? 5.880 12.259 -28.030 1.00 69.07 94 LYS D C 1
ATOM 2846 O O . LYS D 1 94 ? 5.789 11.262 -27.323 1.00 69.50 94 LYS D O 1
ATOM 2852 N N . ASN D 1 95 ? 6.986 12.537 -28.712 1.00 69.95 95 ASN D N 1
ATOM 2853 C CA . ASN D 1 95 ? 8.242 11.900 -28.305 1.00 70.43 95 ASN D CA 1
ATOM 2854 C C . ASN D 1 95 ? 8.970 12.747 -27.260 1.00 70.88 95 ASN D C 1
ATOM 2855 O O . ASN D 1 95 ? 10.145 12.523 -26.985 1.00 71.25 95 ASN D O 1
ATOM 2860 N N . VAL D 1 96 ? 8.274 13.743 -26.715 1.00 70.75 96 VAL D N 1
ATOM 2861 C CA . VAL D 1 96 ? 8.577 14.285 -25.395 1.00 70.57 96 VAL D CA 1
ATOM 2862 C C . VAL D 1 96 ? 7.257 14.398 -24.647 1.00 70.45 96 VAL D C 1
ATOM 2863 O O . VAL D 1 96 ? 6.591 13.395 -24.407 1.00 69.96 96 VAL D O 1
#

Sequence (385 aa):
MTELAQLQASAEQAAALLKAMSHPKRLLILCMLSGSPGTSAGELTRITGLSASATSQHLARMRDEGLIDSQRDAQRILYSIKNEAVNAIIATLKNVYCMTELAQLQASAEQAAALLKAMSHPKRLLILCMLSGSPGTSAGELTRITGLSASATSQHLARMRDEGLIDSQRDAQRILYSIKNEAVNAIIATLKNVYCELAQLQASAEQAAALLKAMSHPKRLLILCMLSGSPGTSAGELTRITGLSASATSQHLARMRDEGLIDSQRDAQRILYSIKNEAVNAIIATLKNVYELAQLQASAEQAAALLKAMSHPKRLLILCMLSGSPGTSAGELTRITGLSASATSQHLARMRDEGLIDSQRDAQRILYSIKNEAVNAIIATLKNV

InterPro domains:
  IPR001845 HTH ArsR-type DNA-binding domain [PF01022] (23-70)
  IPR001845 HTH ArsR-type DNA-binding domain [PR00778] (18-33)
  IPR001845 HTH ArsR-type DNA-binding domain [PR00778] (51-66)
  IPR001845 HTH ArsR-type DNA-binding domain [PR00778] (66-81)
  IPR001845 HTH ArsR-type DNA-binding domain [PS50987] (7-99)
  IPR001845 HTH ArsR-type DNA-binding domain [SM00418] (16-95)
  IPR011991 ArsR-like helix-turn-helix domain [cd00090] (18-95)
  IPR036388 Winged helix-like DNA-binding domain superfamily [G3DSA:1.10.10.10] (1-99)
  IPR036390 Winged helix DNA-binding domain superfamily [SSF46785] (11-98)
  IPR051011 Metal-responsive transcriptional regulator [PTHR43132] (10-97)

GO terms:
  GO:0097532 stress response to acid chemical (P, IMP)

CATH classification: 1.10.10.10

Foldseek 3Di:
DVVCVVCVVPVVLVVLVCVLCVDVLSLVLLVVQVVPWFAFLVVSCVRSVHDSVVSVVNVVVCVVSQQKDWDDDPPGIIIHGGDCVSVVVSVVVVVVPD/DVVCVVPVVCVVVVVLVCVLCVDVLSLQLLVVQQVPDWAALVVSCVRSVDDSVVSVVNVVVCVVSQQKDWDDDPPGITIHGGDVVSNVVSVVVVVVVD/DPVVVVVVVVVVVVVCVLCPDVVNLLLLLVQAPPWFAALVVSCVVSVPDSVVSVVNQVVCCVVLQWHWDDDPNTTTIHGPDPVSNVVSVVVVVVD/DVVVVVVVVVVVVVVCVLCPDPLSLLLQLVQQVPWFDALVRSCVVSVHDSVVSVPSQVVCCVVQQKHWDADPNTTTIHGRDPVSNVVSVVVVVD

Secondary structure (DSSP, 8-state):
-HHHHHHGGGHHHHHHHHHHH-SHHHHHHHHHHTT--SEEHHHHHHHH---HHHHHHHHHHHHHTTSEEEEE-SS-EEEEE--HHHHHHHHHHHHHH-/-HHHHHHGGGHHHHHHHHHHT-SHHHHHHHHHHTT-S-EEHHHHHHHH---HHHHHHHHHHHHHHTSEEEEE-SS-EEEEE--HHHHHHHHHHHHHH-/--HHHHHHHHHHHHHHHHH--HHHHHHHHHHTTS-SB-HHHHHHHHT--HHHHHHHHHHHHHTTSSEEEEETTEEEEE---HHHHHHHHHHHHH-/-HHHHHHHHHHHHHHHHHH-SHHHHHHHHHHSSS--EEHHHHHHHTT--HHHHHHHHHHHHHTTSEEEEEETTEEEEEE--HHHHHHHHHHH--

Radius of gyration: 25.75 Å; Cα contacts (8 Å, |Δi|>4): 586; chains: 4; bounding box: 55×68×69 Å

Organism: Escherichia coli (strain K12) (NCBI:txid83333)

Nearest PDB structures (foldseek):
  3cuo-assembly2_C  TM=9.808E-01  e=2.381E-15  unclassified
  6uvu-assembly1_A  TM=8.881E-01  e=1.191E-05  Comamonas testosteroni
  1r22-assembly1_B  TM=8.531E-01  e=1.643E-05  Synechococcus elongatus PCC 7942 = FACHB-805
  1u2w-assembly1_B  TM=8.019E-01  e=2.125E-05  Staphylococcus aureus
  1u2w-assembly2_C  TM=8.226E-01  e=3.557E-05  Staphylococcus aureus